Protein AF-A0A6A6LCU9-F1 (afdb_monomer)

Radius of gyration: 24.88 Å; Cα contacts (8 Å, |Δi|>4): 520; chains: 1; bounding box: 58×63×70 Å

Secondary structure (DSSP, 8-state):
-HHHHHHHHHHHHHHHHGGGGGG--SSHHHHHHHHHHHHHHHHHHHHHHHHH--GGGTTTT-GGGHHHHHHHHHHHHHHHHHHHHHH----HHHHHHHHTT--HIIIIIIHHHHHHHHHHHHHHHHHHHT-SS-HHHHHHHHHHHHHHT-GGG-SHHHHHHHHTTTTT--HHHHHHHHHHHHHHHHHHHHHHHHHHHT----HHHHHHHHHHHHHHTT-TTTTSPPPBTHHHHT-TT-EEEEE-SSSSSEEEEEETTEEEEEEEEE--HHHHHHHHHHHHH---TTB--EEEEEEETTTTEEEEEEEPPSEEHHHHHHHH-BTTB--SS-HHHHHHHHHHHHHHHHHHHHTT---S---TTSEEEEE-TTSTT-EEEEE---S-HHHHT-GGGTTTS--TT--GGGGS-HHHHHHHHHH-

Structure (mmCIF, N/CA/C/O backbone):
data_AF-A0A6A6LCU9-F1
#
_entry.id   AF-A0A6A6LCU9-F1
#
loop_
_atom_site.group_PDB
_atom_site.id
_atom_site.type_symbol
_atom_site.label_atom_id
_atom_site.label_alt_id
_atom_site.label_comp_id
_atom_site.label_asym_id
_atom_site.label_entity_id
_atom_site.label_seq_id
_atom_site.pdbx_PDB_ins_code
_atom_site.Cartn_x
_atom_site.Cartn_y
_atom_site.Cartn_z
_atom_site.occupancy
_atom_site.B_iso_or_equiv
_atom_site.auth_seq_id
_atom_site.auth_comp_id
_atom_site.auth_asym_id
_atom_site.auth_atom_id
_atom_site.pdbx_PDB_model_num
ATOM 1 N N . MET A 1 1 ? -7.013 8.728 25.516 1.00 85.94 1 MET A N 1
ATOM 2 C CA . MET A 1 1 ? -6.980 10.165 25.148 1.00 85.94 1 MET A CA 1
ATOM 3 C C . MET A 1 1 ? -5.697 10.581 24.448 1.00 85.94 1 MET A C 1
ATOM 5 O O . MET A 1 1 ? -5.806 11.156 23.378 1.00 85.94 1 MET A O 1
ATOM 9 N N . GLU A 1 2 ? -4.509 10.290 24.989 1.00 91.31 2 GLU A N 1
ATOM 10 C CA . GLU A 1 2 ? -3.252 10.743 24.364 1.00 91.31 2 GLU A CA 1
ATOM 11 C C . GLU A 1 2 ? -3.059 10.212 22.933 1.00 91.31 2 GLU A C 1
ATOM 13 O O . GLU A 1 2 ? -2.815 10.995 22.024 1.00 91.31 2 GLU A O 1
ATOM 18 N N . GLN A 1 3 ? -3.296 8.918 22.691 1.00 94.06 3 GLN A N 1
ATOM 19 C CA . GLN A 1 3 ? -3.228 8.353 21.332 1.00 94.06 3 GLN A CA 1
ATOM 20 C C . GLN A 1 3 ? -4.223 9.021 20.364 1.00 94.06 3 GLN A C 1
ATOM 22 O O . GLN A 1 3 ? -3.882 9.329 19.228 1.00 94.06 3 GLN A O 1
ATOM 27 N N . PHE A 1 4 ? -5.443 9.324 20.826 1.00 96.75 4 PHE A N 1
ATOM 28 C CA . PHE A 1 4 ? -6.442 10.025 20.011 1.00 96.75 4 PHE A CA 1
ATOM 29 C C . PHE A 1 4 ? -6.014 11.459 19.666 1.00 96.75 4 PHE A C 1
ATOM 31 O O . PHE A 1 4 ? -6.197 11.910 18.537 1.00 96.75 4 PHE A O 1
ATOM 38 N N . ARG A 1 5 ? -5.384 12.160 20.619 1.00 97.19 5 ARG A N 1
ATOM 39 C CA . ARG A 1 5 ? -4.792 13.487 20.404 1.00 97.19 5 ARG A CA 1
ATOM 40 C C . ARG A 1 5 ? -3.714 13.433 19.319 1.00 97.19 5 ARG A C 1
ATOM 42 O O . ARG A 1 5 ? -3.757 14.247 18.404 1.00 97.19 5 ARG A O 1
ATOM 49 N N . GLN A 1 6 ? -2.820 12.444 19.377 1.00 97.44 6 GLN A N 1
ATOM 50 C CA . GLN A 1 6 ? -1.757 12.245 18.385 1.00 97.44 6 GLN A CA 1
ATOM 51 C C . GLN A 1 6 ? -2.305 11.949 16.980 1.00 97.44 6 GLN A C 1
ATOM 53 O O . GLN A 1 6 ? -1.813 12.510 16.004 1.00 97.44 6 GLN A O 1
ATOM 58 N N . ILE A 1 7 ? -3.374 11.149 16.858 1.00 98.25 7 ILE A N 1
ATOM 59 C CA . ILE A 1 7 ? -4.080 10.968 15.574 1.00 98.25 7 ILE A CA 1
ATOM 60 C C . ILE A 1 7 ? -4.569 12.322 15.036 1.00 98.25 7 ILE A C 1
ATOM 62 O O . ILE A 1 7 ? -4.397 12.620 13.854 1.00 98.25 7 ILE A O 1
ATOM 66 N N . GLY A 1 8 ? -5.144 13.159 15.906 1.00 98.44 8 GLY A N 1
ATOM 67 C CA . GLY A 1 8 ? -5.588 14.509 15.555 1.00 98.44 8 GLY A CA 1
ATOM 68 C C . GLY A 1 8 ? -4.450 15.426 15.092 1.00 98.44 8 GLY A C 1
ATOM 69 O O . GLY A 1 8 ? -4.625 16.157 14.119 1.00 98.44 8 GLY A O 1
ATOM 70 N N . GLU A 1 9 ? -3.278 15.360 15.730 1.00 98.44 9 GLU A N 1
ATOM 71 C CA . GLU A 1 9 ? -2.081 16.108 15.311 1.00 98.44 9 GLU A CA 1
ATOM 72 C C . GLU A 1 9 ? -1.618 15.700 13.912 1.00 98.44 9 GLU A C 1
ATOM 74 O O . GLU A 1 9 ? -1.380 16.559 13.062 1.00 98.44 9 GLU A O 1
ATOM 79 N N . VAL A 1 10 ? -1.552 14.393 13.644 1.00 98.19 10 VAL A N 1
ATOM 80 C CA . VAL A 1 10 ? -1.166 13.866 12.328 1.00 98.19 10 VAL A CA 1
ATOM 81 C C . VAL A 1 10 ? -2.187 14.255 11.261 1.00 98.19 10 VAL A C 1
ATOM 83 O O . VAL A 1 10 ? -1.803 14.695 10.180 1.00 98.19 10 VAL A O 1
ATOM 86 N N . LEU A 1 11 ? -3.488 14.176 11.561 1.00 98.62 11 LEU A N 1
ATOM 87 C CA . LEU A 1 11 ? -4.532 14.641 10.645 1.00 98.62 11 LEU A CA 1
ATOM 88 C C . LEU A 1 11 ? -4.438 16.155 10.390 1.00 98.62 11 LEU A C 1
ATOM 90 O O . LEU A 1 11 ? -4.653 16.603 9.265 1.00 98.62 11 LEU A O 1
ATOM 94 N N . GLY A 1 12 ? -4.112 16.947 11.413 1.00 98.50 12 GLY A N 1
ATOM 95 C CA . GLY A 1 12 ? -3.858 18.381 11.279 1.00 98.50 12 GLY A CA 1
ATOM 96 C C . GLY A 1 12 ? -2.667 18.674 10.366 1.00 98.50 12 GLY A C 1
ATOM 97 O O . GLY A 1 12 ? -2.781 19.494 9.456 1.00 98.50 12 GLY A O 1
ATOM 98 N N . SER A 1 13 ? -1.561 17.951 10.547 1.00 97.94 13 SER A N 1
ATOM 99 C CA . SER A 1 13 ? -0.384 18.031 9.674 1.00 97.94 13 SER A CA 1
ATOM 100 C C . SER A 1 13 ? -0.715 17.633 8.231 1.00 97.94 13 SER A C 1
ATOM 102 O O . SER A 1 13 ? -0.377 18.351 7.292 1.00 97.94 13 SER A O 1
ATOM 104 N N . LEU A 1 14 ? -1.472 16.547 8.041 1.00 97.56 14 LEU A N 1
ATOM 105 C CA . LEU A 1 14 ? -1.950 16.118 6.727 1.00 97.56 14 LEU A CA 1
ATOM 106 C C . LEU A 1 14 ? -2.814 17.194 6.052 1.00 97.56 14 LEU A C 1
ATOM 108 O O . LEU A 1 14 ? -2.621 17.482 4.874 1.00 97.56 14 LEU A O 1
ATOM 112 N N . LYS A 1 15 ? -3.734 17.829 6.789 1.00 98.19 15 LYS A N 1
ATOM 113 C CA . LYS A 1 15 ? -4.529 18.957 6.276 1.00 98.19 15 LYS A CA 1
ATOM 114 C C . LYS A 1 15 ? -3.648 20.132 5.866 1.0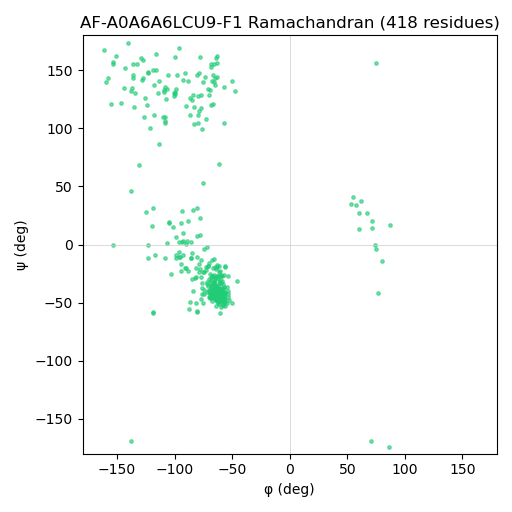0 98.19 15 LYS A C 1
ATOM 116 O O . LYS A 1 15 ? -3.900 20.712 4.818 1.00 98.19 15 LYS A O 1
ATOM 121 N N . ALA A 1 16 ? -2.622 20.456 6.653 1.00 97.88 16 ALA A N 1
ATOM 122 C CA . ALA A 1 16 ? -1.681 21.526 6.334 1.00 97.88 16 ALA A CA 1
ATOM 123 C C . ALA A 1 16 ? -0.892 21.236 5.046 1.00 97.88 16 ALA A C 1
ATOM 125 O O . ALA A 1 16 ? -0.757 22.121 4.208 1.00 97.88 16 ALA A O 1
ATOM 126 N N . LEU A 1 17 ? -0.438 19.994 4.846 1.00 96.25 17 LEU A N 1
ATOM 127 C CA . LEU A 1 17 ? 0.208 19.569 3.597 1.00 96.25 17 LEU A CA 1
ATOM 128 C C . LEU A 1 17 ? -0.736 19.698 2.394 1.00 96.25 17 LEU A C 1
ATOM 130 O O . LEU A 1 17 ? -0.344 20.197 1.345 1.00 96.25 17 LEU A O 1
ATOM 134 N N . MET A 1 18 ? -1.993 19.292 2.565 1.00 97.44 18 MET A N 1
ATOM 135 C CA . MET A 1 18 ? -3.006 19.317 1.507 1.00 97.44 18 MET A CA 1
ATOM 136 C C . MET A 1 18 ? -3.537 20.723 1.179 1.00 97.44 18 MET A C 1
ATOM 138 O O . MET A 1 18 ? -4.296 20.864 0.225 1.00 97.44 18 MET A O 1
ATOM 142 N N . VAL A 1 19 ? -3.120 21.777 1.894 1.00 96.38 19 VAL A N 1
ATOM 143 C CA . VAL A 1 19 ? -3.343 23.167 1.443 1.00 96.38 19 VAL A CA 1
ATOM 144 C C . VAL A 1 19 ? -2.654 23.411 0.097 1.00 96.38 19 VAL A C 1
ATOM 146 O O . VAL A 1 19 ? -3.188 24.128 -0.741 1.00 96.38 19 VAL A O 1
ATOM 149 N N . LEU A 1 20 ? -1.511 22.760 -0.133 1.00 92.50 20 LEU A N 1
ATOM 150 C CA . LEU A 1 20 ? -0.741 22.812 -1.377 1.00 92.50 20 LEU A CA 1
ATOM 151 C C . LEU A 1 20 ? -1.118 21.670 -2.335 1.00 92.50 20 LEU A C 1
ATOM 153 O O . LEU A 1 20 ? -0.292 21.194 -3.107 1.00 92.50 20 LEU A O 1
ATOM 157 N N . GLN A 1 21 ? -2.358 21.173 -2.275 1.00 93.62 21 GLN A N 1
ATOM 158 C CA . GLN A 1 21 ? -2.787 20.042 -3.105 1.00 93.62 21 GLN A CA 1
ATOM 159 C C . GLN A 1 21 ? -2.621 20.287 -4.610 1.00 93.62 21 GLN A C 1
ATOM 161 O O . GLN A 1 21 ? -2.474 19.322 -5.352 1.00 93.62 21 GLN A O 1
ATOM 166 N N . ASP A 1 22 ? -2.648 21.539 -5.070 1.00 92.06 22 ASP A N 1
ATOM 167 C CA . ASP A 1 22 ? -2.489 21.888 -6.488 1.00 92.06 22 ASP A CA 1
ATOM 168 C C . ASP A 1 22 ? -1.052 21.672 -6.994 1.00 92.06 22 ASP A C 1
ATOM 170 O O . ASP A 1 22 ? -0.843 21.481 -8.190 1.00 92.06 22 ASP A O 1
ATOM 174 N N . ASP A 1 23 ? -0.076 21.590 -6.083 1.00 92.56 23 ASP A N 1
ATOM 175 C CA . ASP A 1 23 ? 1.313 21.243 -6.402 1.00 92.56 23 ASP A CA 1
ATOM 176 C C . ASP A 1 23 ? 1.510 19.720 -6.561 1.00 92.56 23 ASP A C 1
ATOM 178 O O . ASP A 1 23 ? 2.550 19.253 -7.041 1.00 92.56 23 ASP A O 1
ATOM 182 N N . ILE A 1 24 ? 0.509 18.906 -6.192 1.00 93.38 24 ILE A N 1
ATOM 183 C CA . ILE A 1 24 ? 0.545 17.450 -6.371 1.00 93.38 24 ILE A CA 1
ATOM 184 C C . ILE A 1 24 ? 0.281 17.114 -7.838 1.00 93.38 24 ILE A C 1
ATOM 186 O O . ILE A 1 24 ? -0.852 17.031 -8.300 1.00 93.38 24 ILE A O 1
ATOM 190 N N . GLN A 1 25 ? 1.356 16.845 -8.570 1.00 91.06 25 GLN A N 1
ATOM 191 C CA . GLN A 1 25 ? 1.290 16.552 -10.006 1.00 91.06 25 GLN A CA 1
ATOM 192 C C . GLN A 1 25 ? 0.832 15.123 -10.338 1.00 91.06 25 GLN A C 1
ATOM 194 O O . GLN A 1 25 ? 0.417 14.861 -11.464 1.00 91.06 25 GLN A O 1
ATOM 199 N N . ILE A 1 26 ? 0.954 14.183 -9.395 1.00 91.88 26 ILE A N 1
ATOM 200 C CA . ILE A 1 26 ? 0.566 12.776 -9.567 1.00 91.88 26 ILE A CA 1
ATOM 201 C C . ILE A 1 26 ? -0.154 12.317 -8.306 1.00 91.88 26 ILE A C 1
ATOM 203 O O . ILE A 1 26 ? 0.335 12.555 -7.203 1.00 91.88 26 ILE A O 1
ATOM 207 N N . ASN A 1 27 ? -1.272 11.613 -8.482 1.00 93.94 27 ASN A N 1
ATOM 208 C CA . ASN A 1 27 ? -2.106 11.069 -7.409 1.00 93.94 27 ASN A CA 1
ATOM 209 C C . ASN A 1 27 ? -2.827 12.125 -6.551 1.00 93.94 27 ASN A C 1
ATOM 211 O O . ASN A 1 27 ? -3.140 11.865 -5.388 1.00 93.94 27 ASN A O 1
ATOM 215 N N . GLN A 1 28 ? -3.110 13.308 -7.108 1.00 95.31 28 GLN A N 1
ATOM 216 C CA . GLN A 1 28 ? -3.809 14.383 -6.399 1.00 95.31 28 GLN A CA 1
ATOM 217 C C . GLN A 1 28 ? -5.164 13.906 -5.862 1.00 95.31 28 GLN A C 1
ATOM 219 O O . GLN A 1 28 ? -5.445 14.064 -4.673 1.00 95.31 28 GLN A O 1
ATOM 224 N N . ARG A 1 29 ? -5.993 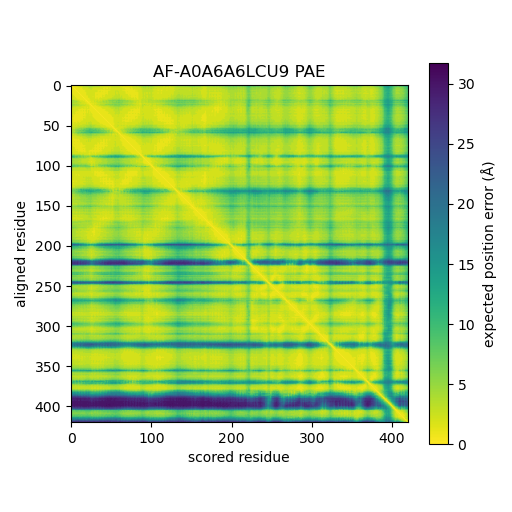13.267 -6.701 1.00 96.19 29 ARG A N 1
ATOM 225 C CA . ARG A 1 29 ? -7.323 12.781 -6.299 1.00 96.19 29 ARG A CA 1
ATOM 226 C C . ARG A 1 29 ? -7.227 11.677 -5.261 1.00 96.19 29 ARG A C 1
ATOM 228 O O . ARG A 1 29 ? -7.992 11.685 -4.299 1.00 96.19 29 ARG A O 1
ATOM 235 N N . GLN A 1 30 ? -6.261 10.774 -5.398 1.00 95.62 30 GLN A N 1
ATOM 236 C CA . GLN A 1 30 ? -5.959 9.755 -4.398 1.00 95.62 30 GLN A CA 1
ATOM 237 C C . GLN A 1 30 ? -5.514 10.353 -3.052 1.00 95.62 30 GLN A C 1
ATOM 239 O O . GLN A 1 30 ? -5.898 9.819 -2.011 1.00 95.62 30 GLN A O 1
ATOM 244 N N . CYS A 1 31 ? -4.742 11.444 -3.038 1.00 97.06 31 CYS A N 1
ATOM 245 C CA . CYS A 1 31 ? -4.374 12.165 -1.813 1.00 97.06 31 CYS A CA 1
ATOM 246 C C . CYS A 1 31 ? -5.579 12.884 -1.183 1.00 97.06 31 CYS A C 1
ATOM 248 O O . CYS A 1 31 ? -5.771 12.804 0.032 1.00 97.06 31 CYS A O 1
ATOM 250 N N . CYS A 1 32 ? -6.431 13.529 -1.990 1.00 97.00 32 CYS A N 1
ATOM 251 C CA . CYS A 1 32 ? -7.677 14.140 -1.515 1.00 97.00 32 CYS A CA 1
ATOM 252 C C . CYS A 1 32 ? -8.623 13.092 -0.906 1.00 97.00 32 CYS A C 1
ATOM 254 O O . CYS A 1 32 ? -9.184 13.316 0.167 1.00 97.00 32 CYS A O 1
ATOM 256 N N . LEU A 1 33 ? -8.766 11.934 -1.559 1.00 96.88 33 LEU A N 1
ATOM 257 C CA . LEU A 1 33 ? -9.554 10.807 -1.064 1.00 96.88 33 LEU A CA 1
ATOM 258 C C . LEU A 1 33 ? -9.032 10.316 0.290 1.00 96.88 33 LEU A C 1
ATOM 260 O O . LEU A 1 33 ? -9.813 10.145 1.226 1.00 96.88 33 LEU A O 1
ATOM 264 N N . LEU A 1 34 ? -7.714 10.137 0.410 1.00 97.69 34 LEU A N 1
ATOM 265 C CA . LEU A 1 34 ? -7.079 9.704 1.652 1.00 97.69 34 LEU A CA 1
ATOM 266 C C . LEU A 1 34 ? -7.362 10.684 2.799 1.00 97.69 34 LEU A C 1
ATOM 268 O O . LEU A 1 34 ? -7.802 10.265 3.869 1.00 97.69 34 LEU A O 1
ATOM 272 N N . LEU A 1 35 ? -7.186 11.991 2.561 1.00 98.06 35 LEU A N 1
ATOM 273 C CA . LEU A 1 35 ? -7.509 13.030 3.542 1.00 98.06 35 LEU A CA 1
ATOM 274 C C . LEU A 1 35 ? -8.993 13.004 3.936 1.00 98.06 35 LEU A C 1
ATOM 276 O O . LEU A 1 35 ? -9.317 13.140 5.122 1.00 98.06 35 LEU A O 1
ATOM 280 N N . ASN A 1 36 ? -9.892 12.850 2.961 1.00 97.38 36 ASN A N 1
ATOM 281 C CA . ASN A 1 36 ? -11.328 12.796 3.213 1.00 97.38 36 ASN A CA 1
ATOM 282 C C . ASN A 1 36 ? -11.667 11.623 4.141 1.00 97.38 36 ASN A C 1
ATOM 284 O O . ASN A 1 36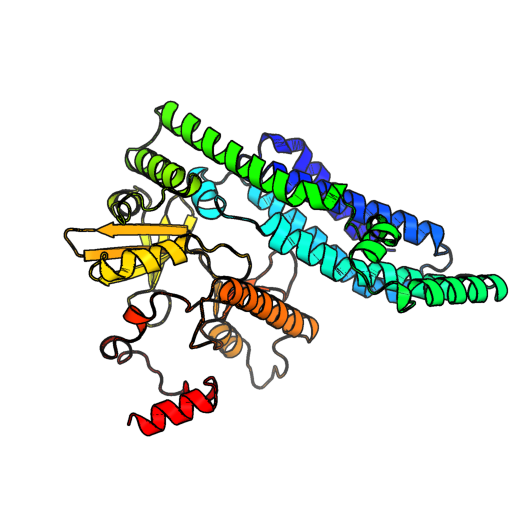 ? -12.232 11.823 5.214 1.00 97.38 36 ASN A O 1
ATOM 288 N N . ILE A 1 37 ? -11.237 10.409 3.791 1.00 97.88 37 ILE A N 1
ATOM 289 C CA . ILE A 1 37 ? -11.531 9.209 4.582 1.00 97.88 37 ILE A CA 1
ATOM 290 C C . ILE A 1 37 ? -10.892 9.299 5.969 1.00 97.88 37 ILE A C 1
ATOM 292 O O . ILE A 1 37 ? -11.552 8.974 6.951 1.00 97.88 37 ILE A O 1
ATOM 296 N N . PHE A 1 38 ? -9.657 9.795 6.091 1.00 98.56 38 PHE A N 1
ATOM 297 C CA . PHE A 1 38 ? -9.016 10.000 7.397 1.00 98.56 38 PHE A CA 1
ATOM 298 C C . PHE A 1 38 ? -9.777 11.020 8.253 1.00 98.56 38 PHE A C 1
ATOM 300 O O . PHE A 1 38 ? -9.902 10.850 9.466 1.00 98.56 38 PHE A O 1
ATOM 307 N N . THR A 1 39 ? -10.346 12.053 7.629 1.00 98.50 39 THR A N 1
ATOM 308 C CA . THR A 1 39 ? -11.200 13.026 8.317 1.00 98.50 39 THR A CA 1
ATOM 309 C C . THR A 1 39 ? -12.507 12.387 8.787 1.00 98.50 39 THR A C 1
ATOM 311 O O . THR A 1 39 ? -12.894 12.580 9.939 1.00 98.50 39 THR A O 1
ATOM 314 N N . VAL A 1 40 ? -13.172 11.595 7.940 1.00 98.00 40 VAL A N 1
ATOM 315 C CA . VAL A 1 40 ? -14.402 10.875 8.316 1.00 98.00 40 VAL A CA 1
ATOM 316 C C . VAL A 1 40 ? -14.119 9.855 9.422 1.00 98.00 40 VAL A C 1
ATOM 318 O O . VAL A 1 40 ? -14.872 9.795 10.391 1.00 98.00 40 VAL A O 1
ATOM 321 N N . ALA A 1 41 ? -13.011 9.118 9.333 1.00 98.56 41 ALA A N 1
ATOM 322 C CA . ALA A 1 41 ? -12.540 8.179 10.348 1.00 98.56 41 ALA A CA 1
ATOM 323 C C . ALA A 1 41 ? -12.365 8.862 11.710 1.00 98.56 41 ALA A C 1
ATOM 325 O O . ALA A 1 41 ? -12.947 8.431 12.704 1.00 98.56 41 ALA A O 1
ATOM 326 N N . PHE A 1 42 ? -11.617 9.969 11.745 1.00 98.69 42 PHE A N 1
ATOM 327 C CA . PHE A 1 42 ? -11.379 10.731 12.968 1.00 98.69 42 PHE A CA 1
ATOM 328 C C . PHE A 1 42 ? -12.677 11.279 13.571 1.00 98.69 42 PHE A C 1
ATOM 330 O O . PHE A 1 42 ? -12.902 11.142 14.772 1.00 98.69 42 PHE A O 1
ATOM 337 N N . ASN A 1 43 ? -13.552 11.859 12.743 1.00 98.50 43 ASN A N 1
ATOM 338 C CA . ASN A 1 43 ? -14.832 12.401 13.199 1.00 98.50 43 ASN A CA 1
ATOM 339 C C . ASN A 1 43 ? -15.766 11.306 13.729 1.00 98.50 43 ASN A C 1
ATOM 341 O O . ASN A 1 43 ? -16.427 11.515 14.742 1.00 98.50 43 ASN A O 1
ATOM 345 N N . THR A 1 44 ? -15.790 10.139 13.082 1.00 98.38 44 THR A N 1
ATOM 346 C CA . THR A 1 44 ? -16.587 8.984 13.521 1.00 98.38 44 THR A CA 1
ATOM 347 C C . THR A 1 44 ? -16.108 8.496 14.883 1.00 98.38 44 THR A C 1
ATOM 349 O O . THR A 1 44 ? -16.911 8.351 15.793 1.00 98.38 44 THR A O 1
ATOM 352 N N . ILE A 1 45 ? -14.793 8.348 15.075 1.00 98.25 45 ILE A N 1
ATOM 353 C CA . ILE A 1 45 ? -14.220 7.981 16.379 1.00 98.25 45 ILE A CA 1
ATOM 354 C C . ILE A 1 45 ? -14.536 9.039 17.437 1.00 98.25 45 ILE A C 1
ATOM 356 O O . ILE A 1 45 ? -14.895 8.692 18.558 1.00 98.25 45 ILE A O 1
ATOM 360 N N . ALA A 1 46 ? -14.410 10.326 17.101 1.00 98.06 46 ALA A N 1
ATOM 361 C CA . ALA A 1 46 ? -14.726 11.410 18.026 1.00 98.06 46 ALA A CA 1
ATOM 362 C C . ALA A 1 46 ? -16.183 11.332 18.500 1.00 98.06 46 ALA A C 1
ATOM 364 O O . ALA A 1 46 ? -16.454 11.546 19.680 1.00 98.06 46 ALA A O 1
ATOM 365 N N . GLU A 1 47 ? -17.103 11.037 17.584 1.00 97.69 47 GLU A N 1
ATOM 366 C CA . GLU A 1 47 ? -18.523 10.903 17.888 1.00 97.69 47 GLU A CA 1
ATOM 367 C C . GLU A 1 47 ? -18.804 9.662 18.739 1.00 97.69 47 GLU A C 1
ATOM 369 O O . GLU A 1 47 ? -19.456 9.770 19.773 1.00 97.69 47 GLU A O 1
ATOM 374 N N . GLU A 1 48 ? -18.225 8.513 18.393 1.00 96.62 48 GLU A N 1
ATOM 375 C CA . GLU A 1 48 ? -18.361 7.277 19.171 1.00 96.62 48 GLU A CA 1
ATOM 376 C C . GLU A 1 48 ? -17.794 7.424 20.590 1.00 96.62 48 GLU A C 1
ATOM 378 O O . GLU A 1 48 ? -18.410 6.976 21.556 1.00 96.62 48 GLU A O 1
ATOM 383 N N . ILE A 1 49 ? -16.658 8.111 20.752 1.00 95.75 49 ILE A N 1
ATOM 384 C CA . ILE A 1 49 ? -16.100 8.428 22.073 1.00 95.75 49 ILE A CA 1
ATOM 385 C C . ILE A 1 49 ? -17.073 9.305 22.869 1.00 95.75 49 ILE A C 1
ATOM 387 O O . ILE A 1 49 ? -17.319 9.019 24.038 1.00 95.75 49 ILE A O 1
ATOM 391 N N . LYS A 1 50 ? -17.636 10.358 22.260 1.00 94.81 50 LYS A N 1
ATOM 392 C CA . LYS A 1 50 ? -18.578 11.267 22.939 1.00 94.81 50 LYS A CA 1
ATOM 393 C C . LYS A 1 50 ? -19.875 10.573 23.342 1.00 94.81 50 LYS A C 1
ATOM 395 O O . LYS A 1 50 ? -20.417 10.885 24.397 1.00 94.81 50 LYS A O 1
ATOM 400 N N . GLN A 1 51 ? -20.382 9.678 22.498 1.00 92.94 51 GLN A N 1
ATOM 401 C CA . GLN A 1 51 ? -21.645 8.985 22.736 1.00 92.94 51 GLN A CA 1
ATOM 402 C C . GLN A 1 51 ? -21.509 7.876 23.783 1.00 92.94 51 GLN A C 1
ATOM 404 O O . GLN A 1 51 ? -22.421 7.679 24.584 1.00 92.94 51 GLN A O 1
ATOM 409 N N . ASN A 1 52 ? -20.383 7.154 23.793 1.00 92.88 52 ASN A N 1
ATOM 410 C CA . ASN A 1 52 ? -20.253 5.935 24.591 1.00 92.88 52 ASN A CA 1
ATOM 411 C C . ASN A 1 52 ? -19.440 6.105 25.883 1.00 92.88 52 ASN A C 1
ATOM 413 O O . ASN A 1 52 ? -19.667 5.339 26.826 1.00 92.88 52 ASN A O 1
ATOM 417 N N . LEU A 1 53 ? -18.519 7.077 25.953 1.00 93.25 53 LEU A N 1
ATOM 418 C CA . LEU A 1 53 ? -17.542 7.204 27.042 1.00 93.25 53 LEU A CA 1
ATOM 419 C C . LEU A 1 53 ? -17.711 8.486 27.864 1.00 93.25 53 LEU A C 1
ATOM 421 O O . LEU A 1 53 ? -18.075 9.543 27.355 1.00 93.25 53 LEU A O 1
ATOM 425 N N . LYS A 1 54 ? -17.346 8.403 29.149 1.00 91.00 54 LYS A N 1
ATOM 426 C CA . LYS A 1 54 ? -17.267 9.547 30.073 1.00 91.00 54 LYS A CA 1
ATOM 427 C C . LYS A 1 54 ? -15.816 10.017 30.220 1.00 91.00 54 LYS A C 1
ATOM 429 O O . LYS A 1 54 ? -14.908 9.203 30.425 1.00 91.00 54 LYS A O 1
ATOM 434 N N . LEU A 1 55 ? -15.578 11.324 30.090 1.00 88.44 55 LEU A N 1
ATOM 435 C CA . LEU A 1 55 ? -14.229 11.915 30.063 1.00 88.44 55 LEU A CA 1
ATOM 436 C C . LEU A 1 55 ? -13.523 11.818 31.424 1.00 88.44 55 LEU A C 1
ATOM 438 O O . LEU A 1 55 ? -12.296 11.714 31.492 1.00 88.44 55 LEU A O 1
ATOM 442 N N . GLU A 1 56 ? -14.294 11.815 32.506 1.00 89.25 56 GLU A N 1
ATOM 443 C CA . GLU A 1 56 ? -13.831 11.689 33.887 1.00 89.25 56 GLU A CA 1
ATOM 444 C C . GLU A 1 56 ? -13.129 10.341 34.123 1.00 89.25 56 GLU A C 1
ATOM 446 O O . GLU A 1 56 ? -12.222 10.233 34.947 1.00 89.25 56 GLU A O 1
ATOM 451 N N . GLU A 1 57 ? -13.488 9.317 33.343 1.00 89.38 57 GLU A N 1
ATOM 452 C CA . GLU A 1 57 ? -12.995 7.941 33.468 1.00 89.38 57 GLU A CA 1
ATOM 453 C C . GLU A 1 57 ? -11.762 7.660 32.585 1.00 89.38 57 GLU A C 1
ATOM 455 O O . GLU A 1 57 ? -11.324 6.512 32.449 1.00 89.38 57 GLU A O 1
ATOM 460 N N . LYS A 1 58 ? -11.165 8.704 31.988 1.00 86.00 58 LYS A N 1
ATOM 461 C CA . LYS A 1 58 ? -10.081 8.584 30.994 1.00 86.00 58 LYS A CA 1
ATOM 462 C C . LYS A 1 58 ? -8.830 7.848 31.481 1.00 86.00 58 LYS A C 1
ATOM 464 O O . LYS A 1 58 ? -8.105 7.290 30.665 1.00 86.00 58 LYS A O 1
ATOM 469 N N . ASN A 1 59 ? -8.557 7.871 32.785 1.00 86.56 59 ASN A N 1
ATOM 470 C CA . ASN A 1 59 ? -7.362 7.258 33.376 1.00 86.56 59 ASN A CA 1
ATOM 471 C C . ASN A 1 59 ? -7.625 5.847 33.926 1.00 86.56 59 ASN A C 1
ATOM 473 O O . ASN A 1 59 ? -6.690 5.185 34.364 1.00 86.56 59 ASN A O 1
ATOM 477 N N . THR A 1 60 ? -8.881 5.392 33.935 1.00 85.81 60 THR A N 1
ATOM 478 C CA . THR A 1 60 ? -9.276 4.120 34.554 1.00 85.81 60 THR A CA 1
ATOM 479 C C . THR A 1 60 ? -9.863 3.161 33.527 1.00 85.81 60 THR A C 1
ATOM 481 O O . THR A 1 60 ? -9.326 2.074 33.329 1.00 85.81 60 THR A O 1
ATOM 484 N N . LYS A 1 61 ? -10.930 3.564 32.828 1.00 88.12 61 LYS A N 1
ATOM 485 C CA . LYS A 1 61 ? -11.715 2.667 31.962 1.00 88.12 61 LYS A CA 1
ATOM 486 C C . LYS A 1 61 ? -11.321 2.704 30.488 1.00 88.12 61 LYS A C 1
ATOM 488 O O . LYS A 1 61 ? -11.723 1.836 29.728 1.00 88.12 61 LYS A O 1
ATOM 493 N N . TRP A 1 62 ? -10.497 3.668 30.076 1.00 92.44 62 TRP A N 1
ATOM 494 C CA . TRP A 1 62 ? -10.106 3.842 28.670 1.00 92.44 62 TRP A CA 1
ATOM 495 C C . TRP A 1 62 ? -8.860 3.042 28.267 1.00 92.44 62 TRP A C 1
ATOM 497 O O . TRP A 1 62 ? -8.402 3.156 27.132 1.00 92.44 62 TRP A O 1
ATOM 507 N N . LYS A 1 63 ? -8.297 2.233 29.173 1.00 91.50 63 LYS A N 1
ATOM 508 C CA . LYS A 1 63 ? -7.113 1.406 28.899 1.00 91.50 63 LYS A CA 1
ATOM 509 C C . LYS A 1 63 ? -7.262 0.504 27.654 1.00 91.50 63 LYS A C 1
ATOM 511 O O . LYS A 1 63 ? -6.305 0.445 26.887 1.00 91.50 63 LYS A O 1
ATOM 516 N N . PRO A 1 64 ? -8.423 -0.132 27.380 1.00 92.88 64 PRO A N 1
ATOM 517 C CA . PRO A 1 64 ? -8.597 -0.960 26.180 1.00 92.88 64 PRO A CA 1
ATOM 518 C C . PRO A 1 64 ? -8.430 -0.210 24.849 1.00 92.88 64 PRO A C 1
ATOM 520 O O . PRO A 1 64 ? -8.085 -0.824 23.847 1.00 92.88 64 PRO A O 1
ATOM 523 N N . LEU A 1 65 ? -8.625 1.115 24.826 1.00 95.38 65 LEU A N 1
ATOM 524 C CA . LEU A 1 65 ? -8.496 1.920 23.606 1.00 95.38 65 LEU A CA 1
ATOM 525 C C . LEU A 1 65 ? -7.036 2.183 23.215 1.00 95.38 65 LEU A C 1
ATOM 527 O O . LEU A 1 65 ? -6.783 2.676 22.117 1.00 95.38 65 LEU A O 1
ATOM 531 N N . GLU A 1 66 ? -6.074 1.930 24.103 1.00 94.44 66 GLU A N 1
ATOM 532 C CA . GLU A 1 66 ? -4.695 2.368 23.900 1.00 94.44 66 GLU A CA 1
ATOM 533 C C . GLU A 1 66 ? -4.035 1.711 22.682 1.00 94.44 66 GLU A C 1
ATOM 535 O O . GLU A 1 66 ? -3.534 2.427 21.816 1.00 94.44 66 GLU A O 1
ATOM 540 N N . GLU A 1 67 ? -4.060 0.379 22.591 1.00 94.94 67 GLU A N 1
ATOM 541 C CA . GLU A 1 67 ? -3.435 -0.350 21.479 1.00 94.94 67 GLU A CA 1
ATOM 542 C C . GLU A 1 67 ? -4.148 -0.101 20.137 1.00 94.94 67 GLU A C 1
ATOM 544 O O . GLU A 1 67 ? -3.462 0.282 19.186 1.00 94.94 67 GLU A O 1
ATOM 549 N N . PRO A 1 68 ? -5.494 -0.194 20.024 1.00 97.25 68 PRO A N 1
ATOM 550 C CA . PRO A 1 68 ? -6.182 0.090 18.762 1.00 97.25 68 PRO A CA 1
ATOM 551 C C . PRO A 1 68 ? -5.941 1.515 18.251 1.00 97.25 68 PRO A C 1
ATOM 553 O O . PRO A 1 68 ? -5.718 1.723 17.059 1.00 97.25 68 PRO A O 1
ATOM 556 N N . LEU A 1 69 ? -5.933 2.517 19.141 1.00 97.75 69 LEU A N 1
ATOM 557 C CA . LEU A 1 69 ? -5.642 3.896 18.742 1.00 97.75 69 LEU A CA 1
ATOM 558 C C . LEU A 1 69 ? -4.166 4.104 18.389 1.00 97.75 69 LEU A C 1
ATOM 560 O O . LEU A 1 69 ? -3.872 4.912 17.512 1.00 97.75 69 LEU A O 1
ATOM 564 N N . ARG A 1 70 ? -3.235 3.393 19.034 1.00 95.94 70 ARG A N 1
ATOM 565 C CA . ARG A 1 70 ? -1.810 3.443 18.676 1.00 95.94 70 ARG A CA 1
ATOM 566 C C . ARG A 1 70 ? -1.575 2.874 17.277 1.00 95.94 70 ARG A C 1
ATOM 568 O O . ARG A 1 70 ? -0.840 3.460 16.482 1.00 95.94 70 ARG A O 1
ATOM 575 N N . GLU A 1 71 ? -2.246 1.775 16.959 1.00 95.12 71 GLU A N 1
ATOM 576 C CA . GLU A 1 71 ? -2.206 1.159 15.636 1.00 95.12 71 GLU A CA 1
ATOM 577 C C . GLU A 1 71 ? -2.813 2.079 14.570 1.00 95.12 71 GLU A C 1
ATOM 579 O O . GLU A 1 71 ? -2.232 2.300 13.507 1.00 95.12 71 GLU A O 1
ATOM 584 N N . LEU A 1 72 ? -3.940 2.715 14.886 1.00 97.38 72 LEU A N 1
ATOM 585 C CA . LEU A 1 72 ? -4.567 3.682 13.997 1.00 97.38 72 LEU A CA 1
ATOM 586 C C . LEU A 1 72 ? -3.705 4.936 13.790 1.00 97.38 72 LEU A C 1
ATOM 588 O O . LEU A 1 72 ? -3.586 5.429 12.670 1.00 97.38 72 LEU A O 1
ATOM 592 N N . HIS A 1 73 ? -3.051 5.429 14.841 1.00 97.06 73 HIS A N 1
ATOM 593 C CA . HIS A 1 73 ? -2.079 6.518 14.748 1.00 97.06 73 HIS A CA 1
ATOM 594 C C . HIS A 1 73 ? -0.950 6.178 13.770 1.00 97.06 73 HIS A C 1
ATOM 596 O O . HIS A 1 73 ? -0.583 7.016 12.941 1.00 97.06 73 HIS A O 1
ATOM 602 N N . ARG A 1 74 ? -0.451 4.936 13.796 1.00 95.38 74 ARG A N 1
ATOM 603 C CA . ARG A 1 74 ? 0.527 4.450 12.818 1.00 95.38 74 ARG A CA 1
ATOM 604 C C . ARG A 1 74 ? -0.006 4.535 11.389 1.00 95.38 74 ARG A C 1
ATOM 606 O O . ARG A 1 74 ? 0.678 5.062 10.517 1.00 95.38 74 ARG A O 1
ATOM 613 N N . VAL A 1 75 ? -1.230 4.064 11.151 1.00 96.69 75 VAL A N 1
ATOM 614 C CA . VAL A 1 75 ? -1.867 4.128 9.824 1.00 96.69 75 VAL A CA 1
ATOM 615 C C . VAL A 1 75 ? -1.985 5.573 9.328 1.00 96.69 75 VAL A C 1
ATOM 617 O O . VAL A 1 75 ? -1.688 5.853 8.165 1.00 96.69 75 VAL A O 1
ATOM 620 N N . PHE A 1 76 ? -2.357 6.507 10.208 1.00 97.81 76 PHE A N 1
ATOM 621 C CA . PHE A 1 76 ? -2.435 7.928 9.863 1.00 97.81 76 PHE A CA 1
ATOM 622 C C . PHE A 1 76 ? -1.061 8.498 9.486 1.00 97.81 76 PHE A C 1
ATOM 624 O O . PHE A 1 76 ? -0.953 9.205 8.484 1.00 97.81 76 PHE A O 1
ATOM 631 N N . LYS A 1 77 ? -0.002 8.144 10.228 1.00 96.88 77 LYS A N 1
ATOM 632 C CA . LYS A 1 77 ? 1.379 8.536 9.896 1.00 96.88 77 LYS A CA 1
ATOM 633 C C . LYS A 1 77 ? 1.851 7.960 8.564 1.00 96.88 77 LYS A C 1
ATOM 635 O O . LYS A 1 77 ? 2.505 8.665 7.798 1.00 96.88 77 LYS A O 1
ATOM 640 N N . ASP A 1 78 ? 1.516 6.704 8.269 1.00 95.38 78 ASP A N 1
ATOM 641 C CA . ASP A 1 78 ? 1.822 6.080 6.976 1.00 95.38 78 ASP A CA 1
ATOM 642 C C . ASP A 1 78 ? 1.167 6.861 5.827 1.00 95.38 78 ASP A C 1
ATOM 644 O O . ASP A 1 78 ? 1.821 7.146 4.822 1.00 95.38 78 ASP A O 1
ATOM 648 N N . GLY A 1 79 ? -0.104 7.245 5.985 1.00 96.62 79 GLY A N 1
ATOM 649 C CA . GLY A 1 79 ? -0.823 8.041 4.987 1.00 96.62 79 GLY A CA 1
ATOM 650 C C . GLY A 1 79 ? -0.279 9.466 4.832 1.00 96.62 79 GLY A C 1
ATOM 651 O O . GLY A 1 79 ? -0.126 9.949 3.712 1.00 96.62 79 GLY A O 1
ATOM 652 N N . GLU A 1 80 ? 0.094 10.126 5.929 1.00 96.75 80 GLU A N 1
ATOM 653 C CA . GLU A 1 80 ? 0.763 11.433 5.887 1.00 96.75 80 GLU A CA 1
ATOM 654 C C . GLU A 1 80 ? 2.099 11.361 5.130 1.00 96.75 80 GLU A C 1
ATOM 656 O O . GLU A 1 80 ? 2.395 12.210 4.284 1.00 96.75 80 GLU A O 1
ATOM 661 N N . PHE A 1 81 ? 2.898 10.322 5.388 1.00 95.19 81 PHE A N 1
ATOM 662 C CA . PHE A 1 81 ? 4.160 10.107 4.687 1.00 95.19 81 PHE A CA 1
ATOM 663 C C . PHE A 1 81 ? 3.955 9.863 3.184 1.00 95.19 81 PHE A C 1
ATOM 665 O O . PHE A 1 81 ? 4.731 10.361 2.365 1.00 95.19 81 PHE A O 1
ATOM 672 N N . TYR A 1 82 ? 2.897 9.144 2.806 1.00 95.31 82 TYR A N 1
ATOM 673 C CA . TYR A 1 82 ? 2.516 8.966 1.406 1.00 95.31 82 TYR A CA 1
ATOM 674 C C . TYR A 1 82 ? 2.176 10.292 0.718 1.00 95.31 82 TYR A C 1
ATOM 676 O O . TYR A 1 82 ? 2.690 10.559 -0.370 1.00 95.31 82 TYR A O 1
ATOM 684 N N . VAL A 1 83 ? 1.394 11.163 1.362 1.00 95.88 83 VAL A N 1
ATOM 685 C CA . VAL A 1 83 ? 1.087 12.493 0.810 1.00 95.88 83 VAL A CA 1
ATOM 686 C C . VAL A 1 83 ? 2.348 13.344 0.673 1.00 95.88 83 VAL A C 1
ATOM 688 O O . VAL A 1 83 ? 2.563 13.938 -0.383 1.00 95.88 83 VAL A O 1
ATOM 691 N N . ARG A 1 84 ? 3.247 13.330 1.669 1.00 94.56 84 ARG A N 1
ATOM 692 C CA . ARG A 1 84 ? 4.559 13.993 1.552 1.00 94.56 84 ARG A CA 1
ATOM 693 C C . ARG A 1 84 ? 5.361 13.497 0.352 1.00 94.56 84 ARG A C 1
ATOM 695 O O . ARG A 1 84 ? 5.965 14.303 -0.345 1.00 94.56 84 ARG A O 1
ATOM 702 N N . ARG A 1 85 ? 5.363 12.186 0.092 1.00 92.00 85 ARG A N 1
ATOM 703 C CA . ARG A 1 85 ? 6.044 11.602 -1.075 1.00 92.00 85 ARG A CA 1
ATOM 704 C C . ARG A 1 85 ? 5.430 12.075 -2.398 1.00 92.00 85 ARG A C 1
ATOM 706 O O . ARG A 1 85 ? 6.171 12.253 -3.358 1.00 92.00 85 ARG A O 1
ATOM 713 N N . CYS A 1 86 ? 4.114 12.266 -2.462 1.00 92.75 86 CYS A N 1
ATOM 714 C CA . CYS A 1 86 ? 3.451 12.779 -3.667 1.00 92.75 86 CYS A CA 1
ATOM 715 C C . CYS A 1 86 ? 3.770 14.272 -3.902 1.00 92.75 86 CYS A C 1
ATOM 717 O O . CYS A 1 86 ? 3.976 14.684 -5.047 1.00 92.75 86 CYS A O 1
ATOM 719 N N . LEU A 1 87 ? 3.894 15.045 -2.816 1.00 92.62 87 LEU A N 1
ATOM 720 C CA . LEU A 1 87 ? 4.277 16.465 -2.816 1.00 92.62 87 LEU A CA 1
ATOM 721 C C . LEU A 1 87 ? 5.770 16.733 -3.077 1.00 92.62 87 LEU A C 1
ATOM 723 O O . LEU A 1 87 ? 6.107 17.830 -3.496 1.00 92.62 87 LEU A O 1
ATOM 727 N N . ASP A 1 88 ? 6.665 15.776 -2.822 1.00 88.19 88 ASP A N 1
ATOM 728 C CA . ASP A 1 88 ? 8.129 15.955 -2.899 1.00 88.19 88 ASP A CA 1
ATOM 729 C C . ASP A 1 88 ? 8.590 16.589 -4.226 1.00 88.19 88 ASP A C 1
ATOM 731 O O . ASP A 1 88 ? 8.102 16.203 -5.271 1.00 88.19 88 ASP A O 1
ATOM 735 N N . ASN A 1 89 ? 9.568 17.491 -4.263 1.00 80.94 89 ASN A N 1
ATOM 736 C CA . ASN A 1 89 ? 9.969 18.210 -5.488 1.00 80.94 89 ASN A CA 1
ATOM 737 C C . ASN A 1 89 ? 10.953 17.432 -6.386 1.00 80.94 89 ASN A C 1
ATOM 739 O O . ASN A 1 89 ? 11.780 18.021 -7.081 1.00 80.94 89 ASN A O 1
ATOM 743 N N . LYS A 1 90 ? 10.884 16.099 -6.361 1.00 84.12 90 LYS A N 1
ATOM 744 C CA . LYS A 1 90 ? 11.699 15.214 -7.207 1.00 84.12 90 LYS A CA 1
ATOM 745 C C . LYS A 1 90 ? 11.405 15.394 -8.693 1.00 84.12 90 LYS A C 1
ATOM 747 O O . LYS A 1 90 ? 10.338 15.888 -9.063 1.00 84.12 90 LYS A O 1
ATOM 752 N N . ASP A 1 91 ? 12.340 14.921 -9.521 1.00 89.00 91 ASP A N 1
ATOM 753 C CA . ASP A 1 91 ? 12.194 14.909 -10.974 1.00 89.00 91 ASP A CA 1
ATOM 754 C C . ASP A 1 91 ? 10.830 14.345 -11.393 1.00 89.00 91 ASP A C 1
ATOM 756 O O . ASP A 1 91 ? 10.364 13.307 -10.906 1.00 89.00 91 ASP A O 1
ATOM 760 N N . TRP A 1 92 ? 10.168 15.067 -12.295 1.00 90.88 92 TRP A N 1
ATOM 761 C CA . TRP A 1 92 ? 8.803 14.748 -12.679 1.00 90.88 92 TRP A CA 1
ATOM 762 C C . TRP A 1 92 ? 8.717 13.406 -13.406 1.00 90.88 92 TRP A C 1
ATOM 764 O O . TRP A 1 92 ? 7.817 12.620 -13.115 1.00 90.88 92 TRP A O 1
ATOM 774 N N . TRP A 1 93 ? 9.661 13.092 -14.298 1.00 92.06 93 TRP A N 1
ATOM 775 C CA . TRP A 1 93 ? 9.668 11.810 -15.001 1.00 92.06 93 TRP A CA 1
ATOM 776 C C . TRP A 1 93 ? 9.957 10.653 -14.054 1.00 92.06 93 TRP A C 1
ATOM 778 O O . TRP A 1 93 ? 9.300 9.616 -14.159 1.00 92.06 93 TRP A O 1
ATOM 788 N N . ALA A 1 94 ? 10.851 10.834 -13.081 1.00 92.25 94 ALA A N 1
ATOM 789 C CA . ALA A 1 94 ? 11.084 9.840 -12.036 1.00 92.25 94 ALA A CA 1
ATOM 790 C C . ALA A 1 94 ? 9.822 9.558 -11.219 1.00 92.25 94 ALA A C 1
ATOM 792 O O . ALA A 1 94 ? 9.500 8.396 -10.935 1.00 92.25 94 ALA A O 1
ATOM 793 N N . LYS A 1 95 ? 9.062 10.607 -10.871 1.00 92.56 95 LYS A N 1
ATOM 794 C CA . LYS A 1 95 ? 7.755 10.444 -10.228 1.00 92.56 95 LYS A CA 1
ATOM 795 C C . LYS A 1 95 ? 6.797 9.670 -11.119 1.00 92.56 95 LYS A C 1
ATOM 797 O O . LYS A 1 95 ? 6.192 8.723 -10.628 1.00 92.56 95 LYS A O 1
ATOM 802 N N . VAL A 1 96 ? 6.678 10.025 -12.402 1.00 93.38 96 VAL A N 1
ATOM 803 C CA . VAL A 1 96 ? 5.797 9.316 -13.342 1.00 93.38 96 VAL A CA 1
ATOM 804 C C . VAL A 1 96 ? 6.178 7.842 -13.412 1.00 93.38 96 VAL A C 1
ATOM 806 O O . VAL A 1 96 ? 5.324 7.002 -13.166 1.00 93.38 96 VAL A O 1
ATOM 809 N N . VAL A 1 97 ? 7.449 7.512 -13.645 1.00 92.81 97 VAL A N 1
ATOM 810 C CA . VAL A 1 97 ? 7.933 6.121 -13.711 1.00 92.81 97 VAL A CA 1
ATOM 811 C C . VAL A 1 97 ? 7.642 5.347 -12.423 1.00 92.81 97 VAL A C 1
ATOM 813 O O . VAL A 1 97 ? 7.371 4.151 -12.479 1.00 92.81 97 VAL A O 1
ATOM 816 N N . SER A 1 98 ? 7.689 6.011 -11.267 1.00 91.25 98 SER A N 1
ATOM 817 C CA . SER A 1 98 ? 7.508 5.368 -9.961 1.00 91.25 98 SER A CA 1
ATOM 818 C C . SER A 1 98 ? 6.049 5.296 -9.497 1.00 91.25 98 SER A C 1
ATOM 820 O O . SER A 1 98 ? 5.741 4.491 -8.615 1.00 91.25 98 SER A O 1
ATOM 822 N N . LEU A 1 99 ? 5.171 6.165 -10.010 1.00 89.62 99 LEU A N 1
ATOM 823 C CA . LEU A 1 99 ? 3.814 6.370 -9.492 1.00 89.62 99 LEU A CA 1
ATOM 824 C C . LEU A 1 99 ? 2.695 6.150 -10.520 1.00 89.62 99 LEU A C 1
ATOM 826 O O . LEU A 1 99 ? 1.543 6.050 -10.112 1.00 89.62 99 LEU A O 1
ATOM 830 N N . HIS A 1 100 ? 2.980 6.022 -11.818 1.00 86.19 100 HIS A N 1
ATOM 831 C CA . HIS A 1 100 ? 1.958 5.921 -12.878 1.00 86.19 100 HIS A CA 1
ATOM 832 C C . HIS A 1 100 ? 0.996 4.739 -12.740 1.00 86.19 100 HIS A C 1
ATOM 834 O O . HIS A 1 100 ? -0.122 4.795 -13.243 1.00 86.19 100 HIS A O 1
ATOM 840 N N . GLN A 1 101 ? 1.427 3.659 -12.090 1.00 85.19 101 GLN A N 1
ATOM 841 C CA . GLN A 1 101 ? 0.595 2.487 -11.796 1.00 85.19 101 GLN A CA 1
ATOM 842 C C . GLN A 1 101 ? 0.211 2.393 -10.316 1.00 85.19 101 GLN A C 1
ATOM 844 O O . GLN A 1 101 ? -0.447 1.437 -9.919 1.00 85.19 101 GLN A O 1
ATOM 849 N N . ASN A 1 102 ? 0.624 3.361 -9.496 1.00 86.69 102 ASN A N 1
ATOM 850 C CA . ASN A 1 102 ? 0.517 3.278 -8.051 1.00 86.69 102 ASN A CA 1
ATOM 851 C C . ASN A 1 102 ? -0.938 3.375 -7.585 1.00 86.69 102 ASN A C 1
ATOM 853 O O . ASN A 1 102 ? -1.663 4.307 -7.932 1.00 86.69 102 ASN A O 1
ATOM 857 N N . LYS A 1 103 ? -1.327 2.402 -6.761 1.00 89.44 103 LYS A N 1
ATOM 858 C CA . LYS A 1 103 ? -2.647 2.306 -6.131 1.00 89.44 103 LYS A CA 1
ATOM 859 C C . LYS A 1 103 ? -2.542 2.318 -4.608 1.00 89.44 103 LYS A C 1
ATOM 861 O O . LYS A 1 103 ? -3.479 1.909 -3.926 1.00 89.44 103 LYS A O 1
ATOM 866 N N . ASP A 1 104 ? -1.396 2.735 -4.065 1.00 92.00 104 ASP A N 1
ATOM 867 C CA . ASP A 1 104 ? -1.060 2.533 -2.654 1.00 92.00 104 ASP A CA 1
ATOM 868 C C . ASP A 1 104 ? -2.002 3.314 -1.732 1.00 92.00 104 ASP A C 1
ATOM 870 O O . ASP A 1 104 ? -2.284 2.853 -0.627 1.00 92.00 104 ASP A O 1
ATOM 874 N N . SER A 1 105 ? -2.555 4.453 -2.175 1.00 94.50 105 SER A N 1
ATOM 875 C CA . SER A 1 105 ? -3.563 5.186 -1.393 1.00 94.50 105 SER A CA 1
ATOM 876 C C . SER A 1 105 ? -4.716 4.269 -0.971 1.00 94.50 105 SER A C 1
ATOM 878 O O . SER A 1 105 ? -5.056 4.202 0.209 1.00 94.50 105 SER A O 1
ATOM 880 N N . ILE A 1 106 ? -5.257 3.489 -1.911 1.00 93.75 106 ILE A N 1
ATOM 881 C CA . ILE A 1 106 ? -6.397 2.600 -1.663 1.00 93.75 106 ILE A CA 1
ATOM 882 C C . ILE A 1 106 ? -5.926 1.238 -1.163 1.00 93.75 106 ILE A C 1
ATOM 884 O O . ILE A 1 106 ? -6.300 0.810 -0.071 1.00 93.75 106 ILE A O 1
ATOM 888 N N . GLU A 1 107 ? -5.056 0.586 -1.930 1.00 94.62 107 GLU A N 1
ATOM 889 C CA . GLU A 1 107 ? -4.635 -0.792 -1.682 1.00 94.62 107 GLU A CA 1
ATOM 890 C C . GLU A 1 107 ? -3.736 -0.921 -0.450 1.00 94.62 107 GLU A C 1
ATOM 892 O O . GLU A 1 107 ? -3.582 -2.012 0.086 1.00 94.62 107 GLU A O 1
ATOM 897 N N . PHE A 1 108 ? -3.124 0.152 0.043 1.00 95.62 108 PHE A N 1
ATOM 898 C CA . PHE A 1 108 ? -2.269 0.084 1.225 1.00 95.62 108 PHE A CA 1
ATOM 899 C C . PHE A 1 108 ? -2.798 0.949 2.366 1.00 95.62 108 PHE A C 1
ATOM 901 O O . PHE A 1 108 ? -3.096 0.424 3.436 1.00 95.62 108 PHE A O 1
ATOM 908 N N . HIS A 1 109 ? -2.962 2.256 2.163 1.00 96.81 109 HIS A N 1
ATOM 909 C CA . HIS A 1 109 ? -3.290 3.166 3.263 1.00 96.81 109 HIS A CA 1
ATOM 910 C C . HIS A 1 109 ? -4.753 3.059 3.712 1.00 96.81 109 HIS A C 1
ATOM 912 O O . HIS A 1 109 ? -5.009 2.860 4.901 1.00 96.81 109 HIS A O 1
ATOM 918 N N . ILE A 1 110 ? -5.711 3.128 2.782 1.00 97.06 110 ILE A N 1
ATOM 919 C CA . ILE A 1 110 ? -7.139 2.952 3.090 1.00 97.06 110 ILE A CA 1
ATOM 920 C C . ILE A 1 110 ? -7.414 1.506 3.511 1.00 97.06 110 ILE A C 1
ATOM 922 O O . ILE A 1 110 ? -8.143 1.297 4.475 1.00 97.06 110 ILE A O 1
ATOM 926 N N . TYR A 1 111 ? -6.785 0.512 2.877 1.00 96.81 111 TYR A N 1
ATOM 927 C CA . TYR A 1 111 ? -6.872 -0.880 3.327 1.00 96.81 111 TYR A CA 1
ATOM 928 C C . TYR A 1 111 ? -6.457 -1.037 4.799 1.00 96.81 111 TYR A C 1
ATOM 930 O O . TYR A 1 111 ? -7.199 -1.610 5.599 1.00 96.81 111 TYR A O 1
ATOM 938 N N . ASN A 1 112 ? -5.291 -0.502 5.181 1.00 97.12 112 ASN A N 1
ATOM 939 C CA . ASN A 1 112 ? -4.805 -0.587 6.558 1.00 97.12 112 ASN A CA 1
ATOM 940 C C . ASN A 1 112 ? -5.716 0.180 7.521 1.00 97.12 112 ASN A C 1
ATOM 942 O O . ASN A 1 112 ? -5.925 -0.274 8.644 1.00 97.12 112 ASN A O 1
ATOM 946 N N . LEU A 1 113 ? -6.299 1.302 7.090 1.00 98.19 113 LEU A N 1
ATOM 947 C CA . LEU A 1 113 ? -7.310 2.004 7.871 1.00 98.19 113 LEU A CA 1
ATOM 948 C C . LEU A 1 113 ? -8.517 1.103 8.121 1.00 98.19 113 LEU A C 1
ATOM 950 O O . LEU A 1 113 ? -8.824 0.829 9.274 1.00 98.19 113 LEU A O 1
ATOM 954 N N . LEU A 1 114 ? -9.164 0.613 7.064 1.00 97.44 114 LEU A N 1
ATOM 955 C CA . LEU A 1 114 ? -10.382 -0.195 7.158 1.00 97.44 114 LEU A CA 1
ATOM 956 C C . LEU A 1 114 ? -10.161 -1.522 7.895 1.00 97.44 114 LEU A C 1
ATOM 958 O O . LEU A 1 114 ? -11.090 -2.028 8.512 1.00 97.44 114 LEU A O 1
ATOM 962 N N . SER A 1 115 ? -8.939 -2.060 7.879 1.00 96.69 115 SER A N 1
ATOM 963 C CA . SER A 1 115 ? -8.587 -3.283 8.612 1.00 96.69 115 SER A CA 1
ATOM 964 C C . SER A 1 115 ? -8.406 -3.047 10.116 1.00 96.69 115 SER A C 1
ATOM 966 O O . SER A 1 115 ? -8.728 -3.921 10.914 1.00 96.69 115 SER A O 1
ATOM 968 N N . ASN A 1 116 ? -7.914 -1.869 10.520 1.00 96.94 116 ASN A N 1
ATOM 969 C CA . ASN A 1 116 ? -7.676 -1.532 11.931 1.00 96.94 116 ASN A CA 1
ATOM 970 C C . ASN A 1 116 ? -8.851 -0.783 12.580 1.00 96.94 116 ASN A C 1
ATOM 972 O O . ASN A 1 116 ? -9.019 -0.816 13.798 1.00 96.94 116 ASN A O 1
ATOM 976 N N . PHE A 1 117 ? -9.688 -0.122 11.779 1.00 98.00 117 PHE A N 1
ATOM 977 C CA . PHE A 1 117 ? -10.820 0.671 12.253 1.00 98.00 117 PHE A CA 1
ATOM 978 C C . PHE A 1 117 ? -11.839 -0.133 13.085 1.00 98.00 117 PHE A C 1
ATOM 980 O O . PHE A 1 117 ? -12.272 0.377 14.121 1.00 98.00 117 PHE A O 1
ATOM 987 N N . PRO A 1 118 ? -12.194 -1.389 12.732 1.00 98.12 118 PRO A N 1
ATOM 988 C CA . PRO A 1 118 ? -13.136 -2.175 13.520 1.00 98.12 118 PRO A CA 1
ATOM 989 C C . PRO A 1 118 ? -12.688 -2.416 14.961 1.00 98.12 118 PRO A C 1
ATOM 991 O O . PRO A 1 118 ? -13.521 -2.351 15.860 1.00 98.12 118 PRO A O 1
ATOM 994 N N . ALA A 1 119 ? -11.387 -2.622 15.189 1.00 97.75 119 ALA A N 1
ATOM 995 C CA . ALA A 1 119 ? -10.834 -2.808 16.530 1.00 97.75 119 ALA A CA 1
ATOM 996 C C . ALA A 1 119 ? -10.965 -1.541 17.390 1.00 97.75 119 ALA A C 1
ATOM 998 O O . ALA A 1 119 ? -11.150 -1.627 18.599 1.00 97.75 119 ALA A O 1
ATOM 999 N N . VAL A 1 120 ? -10.903 -0.354 16.777 1.00 98.12 120 VAL A N 1
ATOM 1000 C CA . VAL A 1 120 ? -11.117 0.918 17.483 1.00 98.12 120 VAL A CA 1
ATOM 1001 C C . VAL A 1 120 ? -12.579 1.066 17.896 1.00 98.12 120 VAL A C 1
ATOM 1003 O O . VAL A 1 120 ? -12.849 1.422 19.041 1.00 98.12 120 VAL A O 1
ATOM 1006 N N . ILE A 1 121 ? -13.516 0.775 16.987 1.00 98.06 121 ILE A N 1
ATOM 1007 C CA . ILE A 1 121 ? -14.956 0.828 17.278 1.00 98.06 121 ILE A CA 1
ATOM 1008 C C . ILE A 1 121 ? -15.323 -0.168 18.379 1.00 98.06 121 ILE A C 1
ATOM 1010 O O . ILE A 1 121 ? -15.965 0.214 19.353 1.00 98.06 121 ILE A O 1
ATOM 1014 N N . GLU A 1 122 ? -14.863 -1.413 18.268 1.00 96.69 122 GLU A N 1
ATOM 1015 C CA . GLU A 1 122 ? -15.116 -2.444 19.276 1.00 96.69 122 GLU A CA 1
ATOM 1016 C C . GLU A 1 122 ? -14.515 -2.063 20.639 1.00 96.69 122 GLU A C 1
ATOM 1018 O O . GLU A 1 122 ? -15.206 -2.142 21.651 1.00 96.69 122 GLU A O 1
ATOM 1023 N N . ALA A 1 123 ? -13.291 -1.527 20.680 1.00 96.75 123 ALA A N 1
ATOM 1024 C CA . ALA A 1 123 ? -12.686 -1.086 21.935 1.00 96.75 123 ALA A CA 1
ATOM 1025 C C . ALA A 1 123 ? -13.453 0.072 22.600 1.00 96.75 123 ALA A C 1
ATOM 1027 O O . ALA A 1 123 ? -13.546 0.118 23.830 1.00 96.75 123 ALA A O 1
ATOM 1028 N N . ILE A 1 124 ? -14.010 1.004 21.813 1.00 96.62 124 ILE A N 1
ATOM 1029 C CA . ILE A 1 124 ? -14.877 2.078 22.328 1.00 96.62 124 ILE A CA 1
ATOM 1030 C C . ILE A 1 124 ? -16.171 1.492 22.893 1.00 96.62 124 ILE A C 1
ATOM 1032 O O . ILE A 1 124 ? -16.586 1.882 23.981 1.00 96.62 124 ILE A O 1
ATOM 1036 N N . GLU A 1 125 ? -16.785 0.546 22.187 1.00 94.62 125 GLU A N 1
ATOM 1037 C CA . GLU A 1 125 ? -18.019 -0.122 22.606 1.00 94.62 125 GLU A CA 1
ATOM 1038 C C . GLU A 1 125 ? -17.832 -0.913 23.904 1.00 94.62 125 GLU A C 1
ATOM 1040 O O . GLU A 1 125 ? -18.604 -0.745 24.849 1.00 94.62 125 GLU A O 1
ATOM 1045 N N . THR A 1 126 ? -16.756 -1.692 23.993 1.00 92.62 126 THR A N 1
ATOM 1046 C CA . THR A 1 126 ? -16.407 -2.488 25.175 1.00 92.62 126 THR A CA 1
ATOM 1047 C C . THR A 1 126 ? -16.062 -1.606 26.377 1.00 92.62 126 THR A C 1
ATOM 1049 O O . THR A 1 126 ? -16.498 -1.876 27.498 1.00 92.62 126 THR A O 1
ATOM 1052 N N . ALA A 1 127 ? -15.345 -0.495 26.176 1.00 93.56 127 ALA A N 1
ATOM 1053 C CA . ALA A 1 127 ? -15.129 0.486 27.242 1.00 93.56 127 ALA A CA 1
ATOM 1054 C C . ALA A 1 127 ? -16.423 1.232 27.624 1.00 93.56 127 ALA A C 1
ATOM 1056 O O . ALA A 1 127 ? -16.618 1.577 28.792 1.00 93.56 127 ALA A O 1
ATOM 1057 N N . GLY A 1 128 ? -17.315 1.460 26.657 1.00 91.81 128 GLY A N 1
ATOM 1058 C CA . GLY A 1 128 ? -18.615 2.095 26.846 1.00 91.81 128 GLY A CA 1
ATOM 1059 C C . GLY A 1 128 ? -19.588 1.246 27.657 1.00 91.81 128 GLY A C 1
ATOM 1060 O O . GLY A 1 128 ? -20.320 1.800 28.480 1.00 91.81 128 GLY A O 1
ATOM 1061 N N . GLU A 1 129 ? -19.554 -0.082 27.492 1.00 90.19 129 GLU A N 1
ATOM 1062 C CA . GLU A 1 129 ? -20.363 -1.037 28.263 1.00 90.19 129 GLU A CA 1
ATOM 1063 C C . GLU A 1 129 ? -20.134 -0.888 29.771 1.00 90.19 129 GLU A C 1
ATOM 1065 O O . GLU A 1 129 ? -21.086 -0.923 30.547 1.00 90.19 129 GLU A O 1
ATOM 1070 N N . ILE A 1 130 ? -18.882 -0.675 30.183 1.00 87.56 130 ILE A N 1
ATOM 1071 C CA . ILE A 1 130 ? -18.492 -0.534 31.592 1.00 87.56 130 ILE A CA 1
ATOM 1072 C C . ILE A 1 130 ? -18.400 0.929 32.057 1.00 87.56 130 ILE A C 1
ATOM 1074 O O . ILE A 1 130 ? -18.019 1.188 33.203 1.00 87.56 130 ILE A O 1
ATOM 1078 N N . SER A 1 131 ? -18.704 1.904 31.194 1.00 87.56 131 SER A N 1
ATOM 1079 C CA . SER A 1 131 ? -18.613 3.333 31.518 1.00 87.56 131 SER A CA 1
ATOM 1080 C C . SER A 1 131 ? -19.774 3.788 32.410 1.00 87.56 131 SER A C 1
ATOM 1082 O O . SER A 1 131 ? -20.920 3.390 32.219 1.00 87.56 131 SER A O 1
ATOM 1084 N N . GLY A 1 132 ? -19.489 4.648 33.392 1.00 86.31 132 GLY A N 1
ATOM 1085 C CA . GLY A 1 132 ? -20.450 5.090 34.407 1.00 86.31 132 GLY A CA 1
ATOM 1086 C C . GLY A 1 132 ? -20.557 4.180 35.637 1.00 86.31 132 GLY A C 1
ATOM 1087 O O . GLY A 1 132 ? -19.779 3.246 35.817 1.00 86.31 132 GLY A O 1
ATOM 1088 N N . LEU A 1 133 ? -21.508 4.495 36.521 1.00 82.88 133 LEU A N 1
ATOM 1089 C CA . LEU A 1 133 ? -21.811 3.724 37.739 1.00 82.88 133 LEU A CA 1
ATOM 1090 C C . LEU A 1 133 ? -23.236 3.141 37.733 1.00 82.88 133 LEU A C 1
ATOM 1092 O O . LEU A 1 133 ? -23.569 2.345 38.605 1.00 82.88 133 LEU A O 1
ATOM 1096 N N . ASP A 1 134 ? -24.068 3.532 36.765 1.00 90.44 134 ASP A N 1
ATOM 1097 C CA . ASP A 1 134 ? -25.456 3.088 36.652 1.00 90.44 134 ASP A CA 1
ATOM 1098 C C . ASP A 1 134 ? -25.526 1.691 36.019 1.00 90.44 134 ASP A C 1
ATOM 1100 O O . ASP A 1 134 ? -25.240 1.509 34.833 1.00 90.44 134 ASP A O 1
ATOM 1104 N N . GLN A 1 135 ? -25.921 0.700 36.819 1.00 90.12 135 GLN A N 1
ATOM 1105 C CA . GLN A 1 135 ? -26.042 -0.687 36.372 1.00 90.12 135 GLN A CA 1
ATOM 1106 C C . GLN A 1 135 ? -27.134 -0.882 35.312 1.00 90.12 135 GLN A C 1
ATOM 1108 O O . GLN A 1 135 ? -27.004 -1.767 34.464 1.00 90.12 135 GLN A O 1
ATOM 1113 N N . GLU A 1 136 ? -28.194 -0.070 35.319 1.00 92.56 136 GLU A N 1
ATOM 1114 C CA . GLU A 1 136 ? -29.257 -0.161 34.319 1.00 92.56 136 GLU A CA 1
ATOM 1115 C C . GLU A 1 136 ? -28.762 0.345 32.955 1.00 92.56 136 GLU A C 1
ATOM 1117 O O . GLU A 1 136 ? -29.023 -0.284 31.925 1.00 92.56 136 GLU A O 1
ATOM 1122 N N . GLU A 1 137 ? -27.989 1.439 32.943 1.00 89.56 137 GLU A N 1
ATOM 1123 C CA . GLU A 1 137 ? -27.330 1.969 31.740 1.00 89.56 137 GLU A CA 1
ATOM 1124 C C . GLU A 1 137 ? -26.371 0.926 31.138 1.00 89.56 137 GLU A C 1
ATOM 1126 O O . GLU A 1 137 ? -26.440 0.636 29.939 1.00 89.56 137 GLU A O 1
ATOM 1131 N N . MET A 1 138 ? -25.536 0.296 31.975 1.00 89.94 138 MET A N 1
ATOM 1132 C CA . MET A 1 138 ? -24.615 -0.769 31.552 1.00 89.94 138 MET A CA 1
ATOM 1133 C C . MET A 1 138 ? -25.361 -1.958 30.936 1.00 89.94 138 MET A C 1
ATOM 1135 O O . MET A 1 138 ? -25.001 -2.437 29.858 1.00 89.94 138 MET A O 1
ATOM 1139 N N . GLN A 1 139 ? -26.446 -2.413 31.572 1.00 92.38 139 GLN A N 1
ATOM 1140 C CA . GLN A 1 139 ? -27.235 -3.534 31.062 1.00 92.38 139 GLN A CA 1
ATOM 1141 C C . GLN A 1 139 ? -27.912 -3.197 29.724 1.00 92.38 139 GLN A C 1
ATOM 1143 O O . GLN A 1 139 ? -27.951 -4.038 28.822 1.00 92.38 139 GLN A O 1
ATOM 1148 N N . LYS A 1 140 ? -28.404 -1.962 29.549 1.00 93.25 140 LYS A N 1
ATOM 1149 C CA . LYS A 1 140 ? -28.962 -1.490 28.270 1.00 93.25 140 LYS A CA 1
ATOM 1150 C C . LYS A 1 140 ? -27.905 -1.470 27.162 1.00 93.25 140 LYS A C 1
ATOM 1152 O O . LYS A 1 140 ? -28.191 -1.948 26.062 1.00 93.25 140 LYS A O 1
ATOM 1157 N N . LYS A 1 141 ? -26.688 -0.985 27.446 1.00 92.06 141 LYS A N 1
ATOM 1158 C CA . LYS A 1 141 ? -25.563 -1.007 26.491 1.00 92.06 141 LYS A CA 1
ATOM 1159 C C . LYS A 1 141 ? -25.182 -2.434 26.103 1.00 92.06 141 LYS A C 1
ATOM 1161 O O . LYS A 1 141 ? -25.090 -2.731 24.916 1.00 92.06 141 LYS A O 1
ATOM 1166 N N . ARG A 1 142 ? -25.093 -3.354 27.068 1.00 93.19 142 ARG A N 1
ATOM 1167 C CA . ARG A 1 142 ? -24.842 -4.778 26.795 1.00 93.19 142 ARG A CA 1
ATOM 1168 C C . ARG A 1 142 ? -25.885 -5.381 25.851 1.00 93.19 142 ARG A C 1
ATOM 1170 O O . ARG A 1 142 ? -25.531 -6.043 24.880 1.00 93.19 142 ARG A O 1
ATOM 1177 N N . VAL A 1 143 ? -27.174 -5.128 26.090 1.00 94.81 143 VAL A N 1
ATOM 1178 C CA . VAL A 1 143 ? -28.251 -5.608 25.202 1.00 94.81 143 VAL A CA 1
ATOM 1179 C C . VAL A 1 143 ? -28.136 -5.004 23.798 1.00 94.81 143 VAL A C 1
ATOM 1181 O O . VAL A 1 143 ? -28.374 -5.708 22.814 1.00 94.81 143 VAL A O 1
ATOM 1184 N N . MET A 1 144 ? -27.766 -3.724 23.684 1.00 93.94 144 MET A N 1
ATOM 1185 C CA . MET A 1 144 ? -27.511 -3.086 22.389 1.00 93.94 144 MET A CA 1
ATOM 1186 C C . MET A 1 144 ? -26.383 -3.803 21.629 1.00 93.94 144 MET A C 1
ATOM 1188 O O . MET A 1 144 ? -26.574 -4.142 20.461 1.00 93.94 144 MET A O 1
ATOM 1192 N N . LEU A 1 145 ? -25.254 -4.084 22.288 1.00 94.12 145 LEU A N 1
ATOM 1193 C CA . LEU A 1 145 ? -24.102 -4.753 21.673 1.00 94.12 145 LEU A CA 1
ATOM 1194 C C . LEU A 1 145 ? -24.424 -6.188 21.242 1.00 94.12 145 LEU A C 1
ATOM 1196 O O . LEU A 1 145 ? -24.107 -6.574 20.120 1.00 94.12 145 LEU A O 1
ATOM 1200 N N . VAL A 1 146 ? -25.148 -6.954 22.064 1.00 95.75 146 VAL A N 1
ATOM 1201 C CA . VAL A 1 146 ? -25.597 -8.308 21.687 1.00 95.75 146 VAL A CA 1
ATOM 1202 C C . VAL A 1 146 ? -26.436 -8.276 20.405 1.00 95.75 146 VAL A C 1
ATOM 1204 O O . VAL A 1 146 ? -26.228 -9.094 19.514 1.00 95.75 146 VAL A O 1
ATOM 1207 N N . LYS A 1 147 ? -27.348 -7.304 20.267 1.00 95.69 147 LYS A N 1
ATOM 1208 C CA . LYS A 1 147 ? -28.157 -7.143 19.045 1.00 95.69 147 LYS A CA 1
ATOM 1209 C C . LYS A 1 147 ? -27.343 -6.663 17.843 1.00 95.69 147 LYS A C 1
ATOM 1211 O O . LYS A 1 147 ? -27.710 -6.970 16.709 1.00 95.69 147 LYS A O 1
ATOM 1216 N N . LYS A 1 148 ? -26.276 -5.890 18.068 1.00 95.62 148 LYS A N 1
ATOM 1217 C CA . LYS A 1 148 ? -25.365 -5.428 17.013 1.00 95.62 148 LYS A CA 1
ATOM 1218 C C . LYS A 1 148 ? -24.622 -6.601 16.368 1.00 95.62 148 LYS A C 1
ATOM 1220 O O . LYS A 1 148 ? -24.528 -6.642 15.147 1.00 95.62 148 LYS A O 1
ATOM 1225 N N . TYR A 1 149 ? -24.145 -7.548 17.173 1.00 95.38 149 TYR A N 1
ATOM 1226 C CA . TYR A 1 149 ? -23.370 -8.711 16.718 1.00 95.38 149 TYR A CA 1
ATOM 1227 C C . TYR A 1 149 ? -24.222 -9.967 16.468 1.00 95.38 149 TYR A C 1
ATOM 1229 O O . TYR A 1 149 ? -23.706 -11.084 16.419 1.00 95.38 149 TYR A O 1
ATOM 1237 N N . ASP A 1 150 ? -25.535 -9.799 16.307 1.00 96.81 150 ASP A N 1
ATOM 1238 C CA . ASP A 1 150 ? -26.428 -10.903 15.982 1.00 96.81 150 ASP A CA 1
ATOM 1239 C C . ASP A 1 150 ? -26.115 -11.495 14.595 1.00 96.81 150 ASP A C 1
ATOM 1241 O O . ASP A 1 150 ? -25.800 -10.778 13.641 1.00 96.81 150 ASP A O 1
ATOM 1245 N N . ARG A 1 151 ? -26.244 -12.821 14.462 1.00 95.75 151 ARG A N 1
ATOM 1246 C CA . ARG A 1 151 ? -25.934 -13.542 13.214 1.00 95.75 151 ARG A CA 1
ATOM 1247 C C . ARG A 1 151 ? -26.824 -13.132 12.040 1.00 95.75 151 ARG A C 1
ATOM 1249 O O . ARG A 1 151 ? -26.439 -13.367 10.897 1.00 95.75 151 ARG A O 1
ATOM 1256 N N . SER A 1 152 ? -27.983 -12.521 12.292 1.00 95.12 152 SER A N 1
ATOM 1257 C CA . SER A 1 152 ? -28.857 -11.973 11.246 1.00 95.12 152 SER A CA 1
ATOM 1258 C C . SER A 1 152 ? -28.199 -10.865 10.418 1.00 95.12 152 SER A C 1
ATOM 1260 O O . SER A 1 152 ? -28.633 -10.622 9.294 1.00 95.12 152 SER A O 1
ATOM 1262 N N . TRP A 1 153 ? -27.124 -10.241 10.914 1.00 95.06 153 TRP A N 1
ATOM 1263 C CA . TRP A 1 153 ? -26.362 -9.227 10.181 1.00 95.06 153 TRP A CA 1
ATOM 1264 C C . TRP A 1 153 ? -25.274 -9.796 9.255 1.00 95.06 153 TRP A C 1
ATOM 1266 O O . TRP A 1 153 ? -24.578 -9.011 8.611 1.00 95.06 153 TRP A O 1
ATOM 1276 N N . ASN A 1 154 ? -25.130 -11.125 9.138 1.00 95.31 154 ASN A N 1
ATOM 1277 C CA . ASN A 1 154 ? -24.138 -11.785 8.272 1.00 95.31 154 ASN A CA 1
ATOM 1278 C C . ASN A 1 154 ? -24.514 -11.740 6.774 1.00 95.31 154 ASN A C 1
ATOM 1280 O O . ASN A 1 154 ? -24.539 -12.761 6.089 1.00 95.31 154 ASN A O 1
ATOM 1284 N N . ASP A 1 155 ? -24.794 -10.545 6.260 1.00 96.94 155 ASP A N 1
ATOM 1285 C CA . ASP A 1 155 ? -24.965 -10.255 4.839 1.00 96.94 155 ASP A CA 1
ATOM 1286 C C . ASP A 1 155 ? -24.252 -8.930 4.503 1.00 96.94 155 ASP A C 1
ATOM 1288 O O . ASP A 1 155 ? -24.457 -7.931 5.204 1.00 96.94 155 ASP A O 1
ATOM 1292 N N . PRO A 1 156 ? -23.439 -8.867 3.429 1.00 96.19 156 PRO A N 1
ATOM 1293 C CA . PRO A 1 156 ? -22.688 -7.660 3.086 1.00 96.19 156 PRO A CA 1
ATOM 1294 C C . PRO A 1 156 ? -23.555 -6.411 2.874 1.00 96.19 156 PRO A C 1
ATOM 1296 O O . PRO A 1 156 ? -23.145 -5.308 3.242 1.00 96.19 156 PRO A O 1
ATOM 1299 N N . LYS A 1 157 ? -24.757 -6.549 2.293 1.00 95.44 157 LYS A N 1
ATOM 1300 C CA . LYS A 1 157 ? -25.652 -5.408 2.041 1.00 95.44 157 LYS A CA 1
ATOM 1301 C C . LYS A 1 157 ? -26.328 -4.955 3.327 1.00 95.44 157 LYS A C 1
ATOM 1303 O O . LYS A 1 157 ? -26.386 -3.751 3.566 1.00 95.44 157 LYS A O 1
ATOM 1308 N N . LEU A 1 158 ? -26.790 -5.888 4.162 1.00 95.94 158 LEU A N 1
ATOM 1309 C CA . LEU A 1 158 ? -27.357 -5.564 5.474 1.00 95.94 158 LEU A CA 1
ATOM 1310 C C . LEU A 1 158 ? -26.330 -4.852 6.359 1.00 95.94 158 LEU A C 1
ATOM 1312 O O . LEU A 1 158 ? -26.644 -3.803 6.928 1.00 95.94 158 LEU A O 1
ATOM 1316 N N . PHE A 1 159 ? -25.094 -5.359 6.408 1.00 96.25 159 PHE A N 1
ATOM 1317 C CA . PHE A 1 159 ? -23.999 -4.710 7.126 1.00 96.25 159 PHE A CA 1
ATOM 1318 C C . PHE A 1 159 ? -23.747 -3.295 6.594 1.00 96.25 159 PHE A C 1
ATOM 1320 O O . PHE A 1 159 ? -23.725 -2.336 7.368 1.00 96.25 159 PHE A O 1
ATOM 1327 N N . GLN A 1 160 ? -23.633 -3.133 5.271 1.00 95.56 160 GLN A N 1
ATOM 1328 C CA . GLN A 1 160 ? -23.417 -1.823 4.659 1.00 95.56 160 GLN A CA 1
ATOM 1329 C C . GLN A 1 160 ? -24.558 -0.842 4.969 1.00 95.56 160 GLN A C 1
ATOM 1331 O O . GLN A 1 160 ? -24.301 0.321 5.281 1.00 95.56 160 GLN A O 1
ATOM 1336 N N . TRP A 1 161 ? -25.816 -1.275 4.900 1.00 95.31 161 TRP A N 1
ATOM 1337 C CA . TRP A 1 161 ? -26.961 -0.409 5.187 1.00 95.31 161 TRP A CA 1
ATOM 1338 C C . TRP A 1 161 ? -27.019 0.015 6.650 1.00 95.31 161 TRP A C 1
ATOM 1340 O O . TRP A 1 161 ? -27.301 1.178 6.938 1.00 95.31 161 TRP A O 1
ATOM 1350 N N . ARG A 1 162 ? -26.748 -0.910 7.575 1.00 96.25 162 ARG A N 1
ATOM 1351 C CA . ARG A 1 162 ? -26.897 -0.657 9.009 1.00 96.25 162 ARG A CA 1
ATOM 1352 C C . ARG A 1 162 ? -25.688 0.031 9.634 1.00 96.25 162 ARG A C 1
ATOM 1354 O O . ARG A 1 162 ? -25.872 0.896 10.495 1.00 96.25 162 ARG A O 1
ATOM 1361 N N . PHE A 1 163 ? -24.486 -0.366 9.228 1.00 96.62 163 PHE A N 1
ATOM 1362 C CA . PHE A 1 163 ? -23.221 0.006 9.861 1.00 96.62 163 PHE A CA 1
ATOM 1363 C C . PHE A 1 163 ? -22.242 0.693 8.902 1.00 96.62 163 PHE A C 1
ATOM 1365 O O . PHE A 1 163 ? -21.172 1.120 9.325 1.00 96.62 163 PHE A O 1
ATOM 1372 N N . GLY A 1 164 ? -22.592 0.878 7.624 1.00 96.38 164 GLY A N 1
ATOM 1373 C CA . GLY A 1 164 ? -21.651 1.389 6.625 1.00 96.38 164 GLY A CA 1
ATOM 1374 C C . GLY A 1 164 ? -21.073 2.769 6.937 1.00 96.38 164 GLY A C 1
ATOM 1375 O O . GLY A 1 164 ? -19.907 3.009 6.648 1.00 96.38 164 GLY A O 1
ATOM 1376 N N . LYS A 1 165 ? -21.835 3.659 7.586 1.00 95.81 165 LYS A N 1
ATOM 1377 C CA . LYS A 1 165 ? -21.299 4.946 8.068 1.00 95.81 165 LYS A CA 1
ATOM 1378 C C . LYS A 1 165 ? -20.311 4.763 9.223 1.00 95.81 165 LYS A C 1
ATOM 1380 O O . LYS A 1 165 ? -19.262 5.393 9.207 1.00 95.81 165 LYS A O 1
ATOM 1385 N N . GLN A 1 166 ? -20.634 3.882 10.174 1.00 96.69 166 GLN A N 1
ATOM 1386 C CA . GLN A 1 166 ? -19.790 3.597 11.336 1.00 96.69 166 GLN A CA 1
ATOM 1387 C C . GLN A 1 166 ? -18.452 2.987 10.910 1.00 96.69 166 GLN A C 1
ATOM 1389 O O . GLN A 1 166 ? -17.435 3.349 11.470 1.00 96.69 166 GLN A O 1
ATOM 1394 N N . TYR A 1 167 ? -18.427 2.123 9.891 1.00 97.19 167 TYR A N 1
ATOM 1395 C CA . TYR A 1 167 ? -17.208 1.435 9.436 1.00 97.19 167 TYR A CA 1
ATOM 1396 C C . TYR A 1 167 ? -16.620 1.989 8.133 1.00 97.19 167 TYR A C 1
ATOM 1398 O O . TYR A 1 167 ? -15.828 1.311 7.487 1.00 97.19 167 TYR A O 1
ATOM 1406 N N . LEU A 1 168 ? -16.984 3.214 7.738 1.00 96.69 168 LEU A N 1
ATOM 1407 C CA . LEU A 1 168 ? -16.403 3.905 6.575 1.00 96.69 168 LEU A CA 1
ATOM 1408 C C . LEU A 1 168 ? -16.584 3.167 5.231 1.00 96.69 168 LEU A C 1
ATOM 1410 O O . LEU A 1 168 ? -15.799 3.345 4.304 1.00 96.69 168 LEU A O 1
ATOM 1414 N N . VAL A 1 169 ? -17.638 2.362 5.103 1.00 95.75 169 VAL A N 1
ATOM 1415 C CA . VAL A 1 169 ? -17.981 1.583 3.897 1.00 95.75 169 VAL A CA 1
ATOM 1416 C C . VAL A 1 169 ? -19.341 1.990 3.324 1.00 95.75 169 VAL A C 1
ATOM 1418 O O . VAL A 1 169 ? -20.079 1.175 2.763 1.00 95.75 169 VAL A O 1
ATOM 1421 N N . SER A 1 170 ? -19.710 3.265 3.483 1.00 93.19 170 SER A N 1
ATOM 1422 C CA . SER A 1 170 ? -20.913 3.815 2.856 1.00 93.19 170 SER A CA 1
ATOM 1423 C C . SER A 1 170 ? -20.794 3.771 1.328 1.00 93.19 170 SER A C 1
ATOM 1425 O O . SER A 1 170 ? -19.693 3.764 0.774 1.00 93.19 170 SER A O 1
ATOM 1427 N N . ARG A 1 171 ? -21.934 3.761 0.626 1.00 91.06 171 ARG A N 1
ATOM 1428 C CA . ARG A 1 171 ? -21.948 3.718 -0.847 1.00 91.06 171 ARG A CA 1
ATOM 1429 C C . ARG A 1 171 ? -21.179 4.885 -1.461 1.00 91.06 171 ARG A C 1
ATOM 1431 O O . ARG A 1 171 ? -20.486 4.702 -2.456 1.00 91.06 171 ARG A O 1
ATOM 1438 N N . GLU A 1 172 ? -21.276 6.057 -0.842 1.00 89.88 172 GLU A N 1
ATOM 1439 C CA . GLU A 1 172 ? -20.574 7.265 -1.260 1.00 89.88 172 GLU A CA 1
ATOM 1440 C C . GLU A 1 172 ? -19.057 7.068 -1.176 1.00 89.88 172 GLU A C 1
ATOM 1442 O O . GLU A 1 172 ? -18.366 7.329 -2.157 1.00 89.88 172 GLU A O 1
ATOM 1447 N N . ILE A 1 173 ? -18.541 6.545 -0.056 1.00 90.12 173 ILE A N 1
ATOM 1448 C CA . ILE A 1 173 ? -17.102 6.294 0.123 1.00 90.12 173 ILE A CA 1
ATOM 1449 C C . ILE A 1 173 ? -16.612 5.240 -0.874 1.00 90.12 173 ILE A C 1
ATOM 1451 O O . ILE A 1 173 ? -15.633 5.477 -1.578 1.00 90.12 173 ILE A O 1
ATOM 1455 N N . CYS A 1 174 ? -17.323 4.116 -1.005 1.00 90.56 174 CYS A N 1
ATOM 1456 C CA . CYS A 1 174 ? -16.937 3.053 -1.936 1.00 90.56 174 CYS A CA 1
ATOM 1457 C C . CYS A 1 174 ? -16.883 3.544 -3.393 1.00 90.56 174 CYS A C 1
ATOM 1459 O O . CYS A 1 174 ? -15.973 3.173 -4.131 1.00 90.56 174 CYS A O 1
ATOM 1461 N N . SER A 1 175 ? -17.818 4.409 -3.807 1.00 90.25 175 SER A N 1
ATOM 1462 C CA . SER A 1 175 ? -17.836 4.960 -5.170 1.00 90.25 175 SER A CA 1
ATOM 1463 C C . SER A 1 175 ? -16.641 5.870 -5.484 1.00 90.25 175 SER A C 1
ATOM 1465 O O . SER A 1 175 ? -16.229 5.963 -6.641 1.00 90.25 175 SER A O 1
ATOM 1467 N N . GLN A 1 176 ? -16.048 6.499 -4.461 1.00 93.38 176 GLN A N 1
ATOM 1468 C CA . GLN A 1 176 ? -14.909 7.404 -4.625 1.00 93.38 176 GLN A CA 1
ATOM 1469 C C . GLN A 1 176 ? -13.593 6.670 -4.906 1.00 93.38 176 GLN A C 1
ATOM 1471 O O . GLN A 1 176 ? -12.682 7.261 -5.483 1.00 93.38 176 GLN A O 1
ATOM 1476 N N . PHE A 1 177 ? -13.474 5.392 -4.522 1.00 90.00 177 PHE A N 1
ATOM 1477 C CA . PHE A 1 177 ? -12.236 4.626 -4.709 1.00 90.00 177 PHE A CA 1
ATOM 1478 C C . PHE A 1 177 ? -11.902 4.489 -6.196 1.00 90.00 177 PHE A C 1
ATOM 1480 O O . PHE A 1 177 ? -10.807 4.836 -6.636 1.00 90.00 177 PHE A O 1
ATOM 1487 N N . GLU A 1 178 ? -12.876 4.051 -6.994 1.00 86.12 178 GLU A N 1
ATOM 1488 C CA . GLU A 1 178 ? -12.681 3.914 -8.435 1.00 86.12 178 GLU A CA 1
ATOM 1489 C C . GLU A 1 178 ? -12.568 5.266 -9.143 1.00 86.12 178 GLU A C 1
ATOM 1491 O O . GLU A 1 178 ? -11.780 5.398 -10.081 1.00 86.12 178 GLU A O 1
ATOM 1496 N N . SER A 1 179 ? -13.356 6.268 -8.733 1.00 91.94 179 SER A N 1
ATOM 1497 C CA . SER A 1 179 ? -13.344 7.572 -9.403 1.00 91.94 179 SER A CA 1
ATOM 1498 C C . SER A 1 179 ? -12.002 8.276 -9.225 1.00 91.94 179 SER A C 1
ATOM 1500 O O . SER A 1 179 ? -11.437 8.719 -10.221 1.00 91.94 179 SER A O 1
ATOM 1502 N N . ALA A 1 180 ? -11.439 8.283 -8.011 1.00 93.94 180 ALA A N 1
ATOM 1503 C CA . ALA A 1 180 ? -10.154 8.922 -7.732 1.00 93.94 180 ALA A CA 1
ATOM 1504 C C . ALA A 1 180 ? -9.024 8.337 -8.591 1.00 93.94 180 ALA A C 1
ATOM 1506 O O . ALA A 1 180 ? -8.259 9.081 -9.202 1.00 93.94 180 ALA A O 1
ATOM 1507 N N . MET A 1 181 ? -8.958 7.007 -8.706 1.00 89.75 181 MET A N 1
ATOM 1508 C CA . MET A 1 181 ? -7.953 6.343 -9.539 1.00 89.75 181 MET A CA 1
ATOM 1509 C C . MET A 1 181 ? -8.127 6.643 -11.030 1.00 89.75 181 MET A C 1
ATOM 1511 O O . MET A 1 181 ? -7.141 6.857 -11.736 1.00 89.75 181 MET A O 1
ATOM 1515 N N . ARG A 1 182 ? -9.371 6.635 -11.529 1.00 90.25 182 ARG A N 1
ATOM 1516 C CA . ARG A 1 182 ? -9.657 6.938 -12.940 1.00 90.25 182 ARG A CA 1
ATOM 1517 C C . ARG A 1 182 ? -9.310 8.383 -13.283 1.00 90.25 182 ARG A C 1
ATOM 1519 O O . ARG A 1 182 ? -8.715 8.626 -14.331 1.00 90.25 182 ARG A O 1
ATOM 1526 N N . GLU A 1 183 ? -9.668 9.321 -12.412 1.00 93.69 183 GLU A N 1
ATOM 1527 C CA . GLU A 1 183 ? -9.377 10.743 -12.594 1.00 93.69 183 GLU A CA 1
ATOM 1528 C C . GLU A 1 183 ? -7.872 11.019 -12.592 1.00 93.69 183 GLU A C 1
ATOM 1530 O O . GLU A 1 183 ? -7.385 11.664 -13.518 1.00 93.69 183 GLU A O 1
ATOM 1535 N N . ASP A 1 184 ? -7.119 10.479 -11.627 1.00 93.81 184 ASP A N 1
ATOM 1536 C CA . ASP A 1 184 ? -5.658 10.632 -11.598 1.00 93.81 184 ASP A CA 1
ATOM 1537 C C . ASP A 1 184 ? -4.992 10.009 -12.833 1.00 93.81 184 ASP A C 1
ATOM 1539 O O . ASP A 1 184 ? -4.068 10.593 -13.398 1.00 93.81 184 ASP A O 1
ATOM 1543 N N . GLY A 1 185 ? -5.488 8.859 -13.304 1.00 91.62 185 GLY A N 1
ATOM 1544 C CA . GLY A 1 185 ? -5.012 8.247 -14.545 1.00 91.62 185 GLY A CA 1
ATOM 1545 C C . GLY A 1 185 ? -5.218 9.152 -15.764 1.00 91.62 185 GLY A C 1
ATOM 1546 O O . GLY A 1 185 ? -4.317 9.289 -16.594 1.00 91.62 185 GLY A O 1
ATOM 1547 N N . TRP A 1 186 ? -6.375 9.813 -15.861 1.00 92.56 186 TRP A N 1
ATOM 1548 C CA . TRP A 1 186 ? -6.659 10.766 -16.936 1.00 92.56 186 TRP A CA 1
ATOM 1549 C C . TRP A 1 186 ? -5.794 12.032 -16.838 1.00 92.56 186 TRP A C 1
ATOM 1551 O O . TRP A 1 186 ? -5.195 12.438 -17.836 1.00 92.56 186 TRP A O 1
ATOM 1561 N N . LEU A 1 187 ? -5.670 12.611 -15.638 1.00 93.69 187 LEU A N 1
ATOM 1562 C CA . LEU A 1 187 ? -4.827 13.783 -15.377 1.00 93.69 187 LEU A CA 1
ATOM 1563 C C . LEU A 1 187 ? -3.361 13.508 -15.717 1.00 93.69 187 LEU A C 1
ATOM 1565 O O . LEU A 1 187 ? -2.709 14.338 -16.347 1.00 93.69 187 LEU A O 1
ATOM 1569 N N . LEU A 1 188 ? -2.857 12.322 -15.370 1.00 93.94 188 LEU A N 1
ATOM 1570 C CA . LEU A 1 188 ? -1.494 11.913 -15.690 1.00 93.94 188 LEU A CA 1
ATOM 1571 C C . LEU A 1 188 ? -1.262 11.830 -17.204 1.00 93.94 188 LEU A C 1
ATOM 1573 O O . LEU A 1 188 ? -0.261 12.343 -17.706 1.00 93.94 188 LEU A O 1
ATOM 1577 N N . VAL A 1 189 ? -2.188 11.213 -17.944 1.00 93.69 189 VAL A N 1
ATOM 1578 C CA . VAL A 1 189 ? -2.114 11.132 -19.412 1.00 93.69 189 VAL A CA 1
ATOM 1579 C C . VAL A 1 189 ? -2.088 12.528 -20.033 1.00 93.69 189 VAL A C 1
ATOM 1581 O O . VAL A 1 189 ? -1.296 12.779 -20.944 1.00 93.69 189 VAL A O 1
ATOM 1584 N N . GLU A 1 190 ? -2.926 13.445 -19.551 1.00 93.69 190 GLU A N 1
ATOM 1585 C CA . GLU A 1 190 ? -2.952 14.816 -20.058 1.00 93.69 190 GLU A CA 1
ATOM 1586 C C . GLU A 1 190 ? -1.676 15.589 -19.693 1.00 93.69 190 GLU A C 1
ATOM 1588 O O . GLU A 1 190 ? -1.086 16.236 -20.559 1.00 93.69 190 GLU A O 1
ATOM 1593 N N . GLY A 1 191 ? -1.173 15.433 -18.466 1.00 93.38 191 GLY A N 1
ATOM 1594 C CA . GLY A 1 191 ? 0.092 16.023 -18.025 1.00 93.38 191 GLY A CA 1
ATOM 1595 C C . GLY A 1 191 ? 1.281 15.586 -18.886 1.00 93.38 191 GLY A C 1
ATOM 1596 O O . GLY A 1 191 ? 2.079 16.423 -19.309 1.00 93.38 191 GLY A O 1
ATOM 1597 N N . ILE A 1 192 ? 1.360 14.297 -19.245 1.00 93.56 192 ILE A N 1
ATOM 1598 C CA . ILE A 1 192 ? 2.388 13.782 -20.166 1.00 93.56 192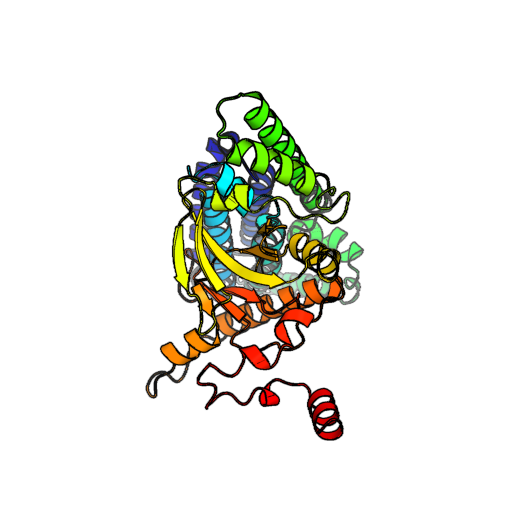 ILE A CA 1
ATOM 1599 C C . ILE A 1 192 ? 2.259 14.416 -21.553 1.00 93.56 192 ILE A C 1
ATOM 1601 O O . ILE A 1 192 ? 3.259 14.880 -22.104 1.00 93.56 192 ILE A O 1
ATOM 1605 N N . LYS A 1 193 ? 1.048 14.511 -22.115 1.00 93.56 193 LYS A N 1
ATOM 1606 C CA . LYS A 1 193 ? 0.840 15.163 -23.421 1.00 93.56 193 LYS A CA 1
ATOM 1607 C C . LYS A 1 193 ? 1.267 16.628 -23.407 1.00 93.56 193 LYS A C 1
ATOM 1609 O O . LYS A 1 193 ? 1.873 17.088 -24.373 1.00 93.56 193 LYS A O 1
ATOM 1614 N N . GLN A 1 194 ? 0.951 17.362 -22.343 1.00 92.19 194 GLN A N 1
ATOM 1615 C CA . GLN A 1 194 ? 1.322 18.770 -22.208 1.00 92.19 194 GLN A CA 1
ATOM 1616 C C . GLN A 1 194 ? 2.840 18.945 -22.112 1.00 92.19 194 GLN A C 1
ATOM 1618 O O . GLN A 1 194 ? 3.403 19.749 -22.854 1.00 92.19 194 GLN A O 1
ATOM 1623 N N . LYS A 1 195 ? 3.516 18.135 -21.287 1.00 91.06 195 LYS A N 1
ATOM 1624 C CA . LYS A 1 195 ? 4.986 18.112 -21.184 1.00 91.06 195 LYS A CA 1
ATOM 1625 C C . LYS A 1 195 ? 5.658 17.823 -22.527 1.00 91.06 195 LYS A C 1
ATOM 1627 O O . LYS A 1 195 ? 6.609 18.514 -22.877 1.00 91.06 195 LYS A O 1
ATOM 1632 N N . ILE A 1 196 ? 5.146 16.856 -23.294 1.00 90.75 196 ILE A N 1
ATOM 1633 C CA . ILE A 1 196 ? 5.664 16.537 -24.636 1.00 90.75 196 ILE A CA 1
ATOM 1634 C C . ILE A 1 196 ? 5.492 17.722 -25.595 1.00 90.75 196 ILE A C 1
ATOM 1636 O O . ILE A 1 196 ? 6.426 18.077 -26.311 1.00 90.75 196 ILE A O 1
ATOM 1640 N N . LYS A 1 197 ? 4.321 18.371 -25.591 1.00 90.06 197 LYS A N 1
ATOM 1641 C CA . LYS A 1 197 ? 4.034 19.528 -26.457 1.00 90.06 197 LYS A CA 1
ATOM 1642 C C . LYS A 1 197 ? 4.852 20.773 -26.110 1.00 90.06 197 LYS A C 1
ATOM 1644 O O . LYS A 1 197 ? 5.086 21.590 -26.993 1.00 90.06 197 LYS A O 1
ATOM 1649 N N . ALA A 1 198 ? 5.283 20.926 -24.857 1.00 87.38 198 ALA A N 1
ATOM 1650 C CA . ALA A 1 198 ? 6.034 22.095 -24.402 1.00 87.38 198 ALA A CA 1
ATOM 1651 C C . ALA A 1 198 ? 7.446 22.212 -25.020 1.00 87.38 198 ALA A C 1
ATOM 1653 O O . ALA A 1 198 ? 8.069 23.263 -24.908 1.00 87.38 198 ALA A O 1
ATOM 1654 N N . GLY A 1 199 ? 7.963 21.160 -25.670 1.00 75.50 199 GLY A N 1
ATOM 1655 C CA . GLY A 1 199 ? 9.164 21.220 -26.520 1.00 75.50 199 GLY A CA 1
ATOM 1656 C C . GLY A 1 199 ? 10.516 21.324 -25.799 1.00 75.50 199 GLY A C 1
ATOM 1657 O O . GLY A 1 199 ? 11.547 21.255 -26.456 1.00 75.50 199 GLY A O 1
ATOM 1658 N N . SER A 1 200 ? 10.539 21.436 -24.467 1.00 80.50 200 SER A N 1
ATOM 1659 C CA . SER A 1 200 ? 11.764 21.547 -23.650 1.00 80.50 200 SER A CA 1
ATOM 1660 C C . SER A 1 200 ? 12.360 20.191 -23.221 1.00 80.50 200 SER A C 1
ATOM 1662 O O . SER A 1 200 ? 13.082 20.126 -22.228 1.00 80.50 200 SER A O 1
ATOM 1664 N N . LEU A 1 201 ? 12.022 19.097 -23.907 1.00 84.81 201 LEU A N 1
ATOM 1665 C CA . LEU A 1 201 ? 12.426 17.744 -23.517 1.00 84.81 201 LEU A CA 1
ATOM 1666 C C . LEU A 1 201 ? 13.653 17.274 -24.297 1.00 84.81 201 LEU A C 1
ATOM 1668 O O . LEU A 1 201 ? 13.789 17.532 -25.494 1.00 84.81 201 LEU A O 1
ATOM 1672 N N . THR A 1 202 ? 14.503 16.496 -23.638 1.00 85.69 202 THR A N 1
ATOM 1673 C CA . THR A 1 202 ? 15.523 15.689 -24.307 1.00 85.69 202 THR A CA 1
ATOM 1674 C C . THR A 1 202 ? 14.870 14.616 -25.188 1.00 85.69 202 THR A C 1
ATOM 1676 O O . THR A 1 202 ? 13.714 14.216 -25.014 1.00 85.69 202 THR A O 1
ATOM 1679 N N . LYS A 1 203 ? 15.634 14.086 -26.149 1.00 86.81 203 LYS A N 1
ATOM 1680 C CA . LYS A 1 203 ? 15.159 13.025 -27.052 1.00 86.81 203 LYS A CA 1
ATOM 1681 C C . LYS A 1 203 ? 14.767 11.742 -26.303 1.00 86.81 203 LYS A C 1
ATOM 1683 O O . LYS A 1 203 ? 13.859 11.037 -26.744 1.00 86.81 203 LYS A O 1
ATOM 1688 N N . SER A 1 204 ? 15.452 11.419 -25.204 1.00 84.88 204 SER A N 1
ATOM 1689 C CA . SER A 1 204 ? 15.134 10.277 -24.337 1.00 84.88 204 SER A CA 1
ATOM 1690 C C . SER A 1 204 ? 13.830 10.508 -23.570 1.00 84.88 204 SER A C 1
ATOM 1692 O O . SER A 1 204 ? 12.972 9.628 -23.590 1.00 84.88 204 SER A O 1
ATOM 1694 N N . GLU A 1 205 ? 13.624 11.693 -22.989 1.00 88.56 205 GLU A N 1
ATOM 1695 C CA . GLU A 1 205 ? 12.383 12.052 -22.286 1.00 88.56 205 GLU A CA 1
ATOM 1696 C C . GLU A 1 205 ? 11.164 12.067 -23.210 1.00 88.56 205 GLU A C 1
ATOM 1698 O O . GLU A 1 205 ? 10.110 11.550 -22.846 1.00 88.56 205 GLU A O 1
ATOM 1703 N N . GLN A 1 206 ? 11.298 12.605 -24.426 1.00 90.25 206 GLN A N 1
ATOM 1704 C CA . GLN A 1 206 ? 10.205 12.596 -25.400 1.00 90.25 206 GLN A CA 1
ATOM 1705 C C . GLN A 1 206 ? 9.766 11.157 -25.719 1.00 90.25 206 GLN A C 1
ATOM 1707 O O . GLN A 1 206 ? 8.581 10.831 -25.660 1.00 90.25 206 GLN A O 1
ATOM 1712 N N . ARG A 1 207 ? 10.733 10.267 -25.979 1.00 90.06 207 ARG A N 1
ATOM 1713 C CA . ARG A 1 207 ? 10.468 8.843 -26.231 1.00 90.06 207 ARG A CA 1
ATOM 1714 C C . ARG A 1 207 ? 9.889 8.135 -25.006 1.00 90.06 207 ARG A C 1
ATOM 1716 O O . ARG A 1 207 ? 9.000 7.302 -25.161 1.00 90.06 207 ARG A O 1
ATOM 1723 N N . LEU A 1 208 ? 10.377 8.449 -23.804 1.00 91.19 208 LEU A N 1
ATOM 1724 C CA . LEU A 1 208 ? 9.835 7.923 -22.551 1.00 91.19 208 LEU A CA 1
ATOM 1725 C C . LEU A 1 208 ? 8.363 8.326 -22.389 1.00 91.19 208 LEU A C 1
ATOM 1727 O O . LEU A 1 208 ? 7.529 7.473 -22.091 1.00 91.19 208 LEU A O 1
ATOM 1731 N N . GLY A 1 209 ? 8.035 9.590 -22.658 1.00 91.62 209 GLY A N 1
ATOM 1732 C CA . GLY A 1 209 ? 6.668 10.098 -22.659 1.00 91.62 209 GLY A CA 1
ATOM 1733 C C . GLY A 1 209 ? 5.749 9.336 -23.612 1.00 91.62 209 GLY A C 1
ATOM 1734 O O . GLY A 1 209 ? 4.688 8.870 -23.196 1.00 91.62 209 GLY A O 1
ATOM 1735 N N . ASP A 1 210 ? 6.177 9.123 -24.858 1.00 89.81 210 ASP A N 1
ATOM 1736 C CA . ASP A 1 210 ? 5.409 8.351 -25.845 1.00 89.81 210 ASP A CA 1
ATOM 1737 C C . ASP A 1 210 ? 5.171 6.899 -25.396 1.00 89.81 210 ASP A C 1
ATOM 1739 O O . ASP A 1 210 ? 4.078 6.348 -25.564 1.00 89.81 210 ASP A O 1
ATOM 1743 N N . VAL A 1 211 ? 6.184 6.267 -24.796 1.00 88.56 211 VAL A N 1
ATOM 1744 C CA . VAL A 1 211 ? 6.087 4.905 -24.248 1.00 88.56 211 VAL A CA 1
ATOM 1745 C C . VAL A 1 211 ? 5.112 4.851 -23.076 1.00 88.56 211 VAL A C 1
ATOM 1747 O O . VAL A 1 211 ? 4.271 3.952 -23.016 1.00 88.56 211 VAL A O 1
ATOM 1750 N N . LEU A 1 212 ? 5.187 5.814 -22.159 1.00 90.00 212 LEU A N 1
ATOM 1751 C CA . LEU A 1 212 ? 4.293 5.894 -21.007 1.00 90.00 212 LEU A CA 1
ATOM 1752 C C . LEU A 1 212 ? 2.847 6.172 -21.432 1.00 90.00 212 LEU A C 1
ATOM 1754 O O . LEU A 1 212 ? 1.937 5.555 -20.885 1.00 90.00 212 LEU A O 1
ATOM 1758 N N . LEU A 1 213 ? 2.618 7.004 -22.452 1.00 90.56 213 LEU A N 1
ATOM 1759 C CA . LEU A 1 213 ? 1.283 7.209 -23.025 1.00 90.56 213 LEU A CA 1
ATOM 1760 C C . LEU A 1 213 ? 0.713 5.920 -23.620 1.00 90.56 213 LEU A C 1
ATOM 1762 O O . LEU A 1 213 ? -0.443 5.584 -23.361 1.00 90.56 213 LEU A O 1
ATOM 1766 N N . LYS A 1 214 ? 1.517 5.164 -24.377 1.00 85.88 214 LYS A N 1
ATOM 1767 C CA . LYS A 1 214 ? 1.100 3.846 -24.883 1.00 85.88 214 LYS A CA 1
ATOM 1768 C C . LYS A 1 214 ? 0.781 2.894 -23.732 1.00 85.88 214 LYS A C 1
ATOM 1770 O O . LYS A 1 214 ? -0.248 2.225 -23.766 1.00 85.88 214 LYS A O 1
ATOM 1775 N N . LYS A 1 215 ? 1.617 2.872 -22.690 1.00 85.06 215 LYS A N 1
ATOM 1776 C CA . LYS A 1 215 ? 1.410 2.070 -21.476 1.00 85.06 215 LYS A CA 1
ATOM 1777 C C . LYS A 1 215 ? 0.092 2.403 -20.781 1.00 85.06 215 LYS A C 1
ATOM 1779 O O . LYS A 1 215 ? -0.700 1.498 -20.533 1.00 85.06 215 LYS A O 1
ATOM 1784 N N . LEU A 1 216 ? -0.158 3.680 -20.513 1.00 85.44 216 LEU A N 1
ATOM 1785 C CA . LEU A 1 216 ? -1.344 4.149 -19.794 1.00 85.44 216 LEU A CA 1
ATOM 1786 C C . LEU A 1 216 ? -2.641 3.962 -20.590 1.00 85.44 216 LEU A C 1
ATOM 1788 O O . LEU A 1 216 ? -3.675 3.668 -20.000 1.00 85.44 216 LEU A O 1
ATOM 1792 N N . ASN A 1 217 ? -2.585 4.033 -21.921 1.00 82.06 217 ASN A N 1
ATOM 1793 C CA . ASN A 1 217 ? -3.736 3.757 -22.787 1.00 82.06 217 ASN A CA 1
ATOM 1794 C C . ASN A 1 217 ? -3.989 2.252 -23.020 1.00 82.06 217 ASN A C 1
ATOM 1796 O O . ASN A 1 217 ? -4.808 1.896 -23.865 1.00 82.06 217 ASN A O 1
ATOM 1800 N N . GLY A 1 218 ? -3.270 1.355 -22.330 1.00 71.69 218 GLY A N 1
ATOM 1801 C CA . GLY A 1 218 ? -3.398 -0.097 -22.515 1.00 71.69 218 GLY A CA 1
ATOM 1802 C C . GLY A 1 218 ? -2.825 -0.613 -23.842 1.00 71.69 218 GLY A C 1
ATOM 1803 O O . GLY A 1 218 ? -3.080 -1.747 -24.232 1.00 71.69 218 GLY A O 1
ATOM 1804 N N . GLN A 1 219 ? -2.029 0.207 -24.532 1.00 63.84 219 GLN A N 1
ATOM 1805 C CA . GLN A 1 219 ? -1.421 -0.061 -25.840 1.00 63.84 219 GLN A CA 1
ATOM 1806 C C . GLN A 1 219 ? 0.058 -0.472 -25.741 1.00 63.84 219 GLN A C 1
ATOM 1808 O O . GLN A 1 219 ? 0.782 -0.445 -26.736 1.00 63.84 219 GLN A O 1
ATOM 1813 N N . LEU A 1 220 ? 0.510 -0.839 -24.539 1.00 53.91 220 LEU A N 1
ATOM 1814 C CA . LEU A 1 220 ? 1.902 -1.116 -24.154 1.00 53.91 220 LEU A CA 1
ATOM 1815 C C . LEU A 1 220 ? 2.661 -2.010 -25.146 1.00 53.91 220 LEU A C 1
ATOM 1817 O O . LEU A 1 220 ? 3.860 -1.834 -25.319 1.00 53.91 220 LEU A O 1
ATOM 1821 N N . LEU A 1 221 ? 1.950 -2.923 -25.814 1.00 55.22 221 LEU A N 1
ATOM 1822 C CA . LEU A 1 221 ? 2.477 -3.820 -26.837 1.00 55.22 221 LEU A CA 1
ATOM 1823 C C . LEU A 1 221 ? 1.534 -3.955 -28.041 1.00 55.22 221 LEU A C 1
ATOM 1825 O O . LEU A 1 221 ? 1.307 -5.063 -28.536 1.00 55.22 221 LEU A O 1
ATOM 1829 N N . VAL A 1 222 ? 0.994 -2.849 -28.559 1.00 46.28 222 VAL A N 1
ATOM 1830 C CA . VAL A 1 222 ? 0.492 -2.861 -29.944 1.00 46.28 222 VAL A CA 1
ATOM 1831 C C . VAL A 1 222 ? 1.685 -3.275 -30.824 1.00 46.28 222 VAL A C 1
ATOM 1833 O O . VAL A 1 222 ? 2.626 -2.502 -30.985 1.00 46.28 222 VAL A O 1
ATOM 1836 N N . ASN A 1 223 ? 1.672 -4.529 -31.300 1.00 50.44 223 ASN A N 1
ATOM 1837 C CA . ASN A 1 223 ? 2.734 -5.264 -32.019 1.00 50.44 223 ASN A CA 1
ATOM 1838 C C . ASN A 1 223 ? 3.800 -6.029 -31.194 1.00 50.44 223 ASN A C 1
ATOM 1840 O O . ASN A 1 223 ? 4.817 -6.402 -31.767 1.00 50.44 223 ASN A O 1
ATOM 1844 N N . ARG A 1 224 ? 3.600 -6.324 -29.896 1.00 61.31 224 ARG A N 1
ATOM 1845 C CA . ARG A 1 224 ? 4.500 -7.203 -29.090 1.00 61.31 224 ARG A CA 1
ATOM 1846 C C . ARG A 1 224 ? 5.968 -6.751 -28.936 1.00 61.31 224 ARG A C 1
ATOM 1848 O O . ARG A 1 224 ? 6.784 -7.525 -28.447 1.00 61.31 224 ARG A O 1
ATOM 1855 N N . LYS A 1 225 ? 6.313 -5.504 -29.278 1.00 75.94 225 LYS A N 1
ATOM 1856 C CA . LYS A 1 225 ? 7.684 -4.973 -29.167 1.00 75.94 225 LYS A CA 1
ATOM 1857 C C . LYS A 1 225 ? 7.877 -4.103 -27.928 1.00 75.94 225 LYS A C 1
ATOM 1859 O O . LYS A 1 225 ? 7.138 -3.138 -27.736 1.00 75.94 225 LYS A O 1
ATOM 1864 N N . LEU A 1 226 ? 8.899 -4.407 -27.124 1.00 86.50 226 LEU A N 1
ATOM 1865 C CA . LEU A 1 226 ? 9.362 -3.490 -26.082 1.00 86.50 226 LEU A CA 1
ATOM 1866 C C . LEU A 1 226 ? 10.010 -2.244 -26.704 1.00 86.50 226 LEU A C 1
ATOM 1868 O O . LEU A 1 226 ? 10.548 -2.303 -27.812 1.00 86.50 226 LEU A O 1
ATOM 1872 N N . PRO A 1 227 ? 9.978 -1.106 -25.997 1.00 90.62 227 PRO A N 1
ATOM 1873 C CA . PRO A 1 227 ? 10.655 0.100 -26.439 1.00 90.62 227 PRO A CA 1
ATOM 1874 C C . PRO A 1 227 ? 12.186 -0.071 -26.454 1.00 90.62 227 PRO A C 1
ATOM 1876 O O . PRO A 1 227 ? 12.728 -0.890 -25.709 1.00 90.62 227 PRO A O 1
ATOM 1879 N N . PRO A 1 228 ? 12.906 0.717 -27.272 1.00 92.44 228 PRO A N 1
ATOM 1880 C CA . PRO A 1 228 ? 14.345 0.554 -27.441 1.00 92.44 228 PRO A CA 1
ATOM 1881 C C . PRO A 1 228 ? 15.128 0.911 -26.169 1.00 92.44 228 PRO A C 1
ATOM 1883 O O . PRO A 1 228 ? 14.850 1.928 -25.525 1.00 92.44 228 PRO A O 1
ATOM 1886 N N . SER A 1 229 ? 16.176 0.135 -25.873 1.00 94.31 229 SER A N 1
ATOM 1887 C CA . SER A 1 229 ? 17.106 0.342 -24.745 1.00 94.31 229 SER A CA 1
ATOM 1888 C C . SER A 1 229 ? 17.725 1.744 -24.711 1.00 94.31 229 SER A C 1
ATOM 1890 O O . SER A 1 229 ? 17.993 2.268 -23.633 1.00 94.31 229 SER A O 1
ATOM 1892 N N . SER A 1 230 ? 17.859 2.406 -25.868 1.00 92.81 230 SER A N 1
ATOM 1893 C CA . SER A 1 230 ? 18.350 3.791 -25.989 1.00 92.81 230 SER A CA 1
ATOM 1894 C C . SER A 1 230 ? 17.572 4.837 -25.175 1.00 92.81 230 SER A C 1
ATOM 1896 O O . SER A 1 230 ? 18.105 5.912 -24.931 1.00 92.81 230 SER A O 1
ATOM 1898 N N . ILE A 1 231 ? 16.332 4.559 -24.751 1.00 93.31 231 ILE A N 1
ATOM 1899 C CA . ILE A 1 231 ? 15.576 5.457 -23.856 1.00 93.31 231 ILE A CA 1
ATOM 1900 C C . ILE A 1 231 ? 16.179 5.453 -22.448 1.00 93.31 231 ILE A C 1
ATOM 1902 O O . ILE A 1 231 ? 16.287 6.504 -21.825 1.00 93.31 231 ILE A O 1
ATOM 1906 N N . LEU A 1 232 ? 16.586 4.275 -21.972 1.00 95.12 232 LEU A N 1
ATOM 1907 C CA . LEU A 1 232 ? 17.234 4.093 -20.679 1.00 95.12 232 LEU A CA 1
ATOM 1908 C C . LEU A 1 232 ? 18.724 4.441 -20.769 1.00 95.12 232 LEU A C 1
ATOM 1910 O O . LEU A 1 232 ? 19.207 5.323 -20.071 1.00 95.12 232 LEU A O 1
ATOM 1914 N N . LEU A 1 233 ? 19.441 3.766 -21.671 1.00 93.56 233 LEU A N 1
ATOM 1915 C CA . LEU A 1 233 ? 20.899 3.857 -21.801 1.00 93.56 233 LEU A CA 1
ATOM 1916 C C . LEU A 1 233 ? 21.373 5.184 -22.407 1.00 93.56 233 LEU A C 1
ATOM 1918 O O . LEU A 1 233 ? 22.542 5.526 -22.280 1.00 93.56 233 LEU A O 1
ATOM 1922 N N . GLY A 1 234 ? 20.485 5.905 -23.096 1.00 89.75 234 GLY A N 1
ATOM 1923 C CA . GLY A 1 234 ? 20.764 7.228 -23.653 1.00 89.75 234 GLY A CA 1
ATOM 1924 C C . GLY A 1 234 ? 20.443 8.383 -22.705 1.00 89.75 234 GLY A C 1
ATOM 1925 O O . GLY A 1 234 ? 20.596 9.530 -23.115 1.00 89.75 234 GLY A O 1
ATOM 1926 N N . SER A 1 235 ? 19.966 8.111 -21.484 1.00 91.06 235 SER A N 1
ATOM 1927 C CA . SER A 1 235 ? 19.808 9.146 -20.456 1.00 91.06 235 SER A CA 1
ATOM 1928 C C . SER A 1 235 ? 21.180 9.590 -19.954 1.00 91.06 235 SER A C 1
ATOM 1930 O O . SER A 1 235 ? 22.019 8.747 -19.643 1.00 91.06 235 SER A O 1
ATOM 1932 N N . GLU A 1 236 ? 21.406 10.899 -19.846 1.00 88.56 236 GLU A N 1
ATOM 1933 C CA . GLU A 1 236 ? 22.706 11.459 -19.440 1.00 88.56 236 GLU A CA 1
ATOM 1934 C C . GLU A 1 236 ? 23.114 11.044 -18.020 1.00 88.56 236 GLU A C 1
ATOM 1936 O O . GLU A 1 236 ? 24.296 10.898 -17.719 1.00 88.56 236 GLU A O 1
ATOM 1941 N N . ASP A 1 237 ? 22.129 10.821 -17.153 1.00 92.69 237 ASP A N 1
ATOM 1942 C CA . ASP A 1 237 ? 22.311 10.460 -15.752 1.00 92.69 237 ASP A CA 1
ATOM 1943 C C . ASP A 1 237 ? 22.294 8.942 -15.496 1.00 92.69 237 ASP A C 1
ATOM 1945 O O . ASP A 1 237 ? 22.386 8.509 -14.343 1.00 92.69 237 ASP A O 1
ATOM 1949 N N . TYR A 1 238 ? 22.166 8.123 -16.548 1.00 95.62 238 TYR A N 1
ATOM 1950 C CA . TYR A 1 238 ? 22.127 6.675 -16.398 1.00 95.62 238 TYR A CA 1
ATOM 1951 C C . TYR A 1 238 ? 23.476 6.138 -15.908 1.00 95.62 238 TYR A C 1
ATOM 1953 O O . TYR A 1 238 ? 24.503 6.248 -16.581 1.00 95.62 238 TYR A O 1
ATOM 1961 N N . GLN A 1 239 ? 23.465 5.473 -14.753 1.00 96.94 239 GLN A N 1
ATOM 1962 C CA . GLN A 1 239 ? 24.663 4.856 -14.192 1.00 96.94 239 GLN A CA 1
ATOM 1963 C C . GLN A 1 239 ? 24.343 3.537 -13.494 1.00 96.94 239 GLN A C 1
ATOM 1965 O O . GLN A 1 239 ? 23.448 3.456 -12.659 1.00 96.94 239 GLN A O 1
ATOM 1970 N N . VAL A 1 240 ? 25.141 2.498 -13.748 1.00 96.69 240 VAL A N 1
ATOM 1971 C CA . VAL A 1 240 ? 25.116 1.280 -12.924 1.00 96.69 240 VAL A CA 1
ATOM 1972 C C . VAL A 1 240 ? 25.893 1.543 -11.633 1.00 96.69 240 VAL A C 1
ATOM 1974 O O . VAL A 1 240 ? 27.103 1.752 -11.671 1.00 96.69 240 VAL A O 1
ATOM 1977 N N . ARG A 1 241 ? 25.206 1.519 -10.487 1.00 96.00 241 ARG A N 1
ATOM 1978 C CA . ARG A 1 241 ? 25.787 1.786 -9.162 1.00 96.00 241 ARG A CA 1
ATOM 1979 C C . ARG A 1 241 ? 26.501 0.562 -8.593 1.00 96.00 241 ARG A C 1
ATOM 1981 O O . ARG A 1 241 ? 27.644 0.661 -8.156 1.00 96.00 241 ARG A O 1
ATOM 1988 N N . ARG A 1 242 ? 25.835 -0.597 -8.592 1.00 93.88 242 ARG A N 1
ATOM 1989 C CA . ARG A 1 242 ? 26.389 -1.876 -8.107 1.00 93.88 242 ARG A CA 1
ATOM 1990 C C . ARG A 1 242 ? 25.602 -3.071 -8.641 1.00 93.88 242 ARG A C 1
ATOM 1992 O O . ARG A 1 242 ? 24.502 -2.913 -9.160 1.00 93.88 242 ARG A O 1
ATOM 1999 N N . ARG A 1 243 ? 26.151 -4.278 -8.496 1.00 92.06 243 ARG A N 1
ATOM 2000 C CA . ARG A 1 243 ? 25.395 -5.527 -8.695 1.00 92.06 243 ARG A CA 1
ATOM 2001 C C . ARG A 1 243 ? 24.579 -5.839 -7.440 1.00 92.06 243 ARG A C 1
ATOM 2003 O O . ARG A 1 243 ? 25.021 -5.528 -6.335 1.00 92.06 243 ARG A O 1
ATOM 2010 N N . LEU A 1 244 ? 23.398 -6.420 -7.624 1.00 88.12 244 LEU A N 1
ATOM 2011 C CA . LEU A 1 244 ? 22.500 -6.833 -6.547 1.00 88.12 244 LEU A CA 1
ATOM 2012 C C . LEU A 1 244 ? 22.475 -8.364 -6.471 1.00 88.12 244 LEU A C 1
ATOM 2014 O O . LEU A 1 244 ? 22.302 -9.037 -7.485 1.00 88.12 244 LEU A O 1
ATOM 2018 N N . GLY A 1 245 ? 22.639 -8.905 -5.263 1.00 75.62 245 GLY A N 1
ATOM 2019 C CA . GLY A 1 245 ? 22.739 -10.348 -5.037 1.00 75.62 245 GLY A CA 1
ATOM 2020 C C . GLY A 1 245 ? 24.047 -10.966 -5.552 1.00 75.62 245 GLY A C 1
ATOM 2021 O O . GLY A 1 245 ? 25.003 -10.266 -5.885 1.00 75.62 245 GLY A O 1
ATOM 2022 N N . GLY A 1 246 ? 24.098 -12.302 -5.588 1.00 63.94 246 GLY A N 1
ATOM 2023 C CA . GLY A 1 246 ? 25.266 -13.065 -6.059 1.00 63.94 246 GLY A CA 1
ATOM 2024 C C . GLY A 1 246 ? 25.330 -13.277 -7.578 1.00 63.94 246 GLY A C 1
ATOM 2025 O O . GLY A 1 246 ? 26.326 -13.793 -8.079 1.00 63.94 246 GLY A O 1
ATOM 2026 N N . GLY A 1 247 ? 24.280 -12.899 -8.315 1.00 66.19 247 GLY A N 1
ATOM 2027 C CA . GLY A 1 247 ? 24.157 -13.121 -9.758 1.00 66.19 247 GLY A CA 1
ATOM 2028 C C . GLY A 1 247 ? 24.577 -11.925 -10.621 1.00 66.19 247 GLY A C 1
ATOM 2029 O O . GLY A 1 247 ? 24.757 -10.804 -10.150 1.00 66.19 247 GLY A O 1
ATOM 2030 N N . SER A 1 248 ? 24.703 -12.150 -11.931 1.00 72.75 248 SER A N 1
ATOM 2031 C CA . SER A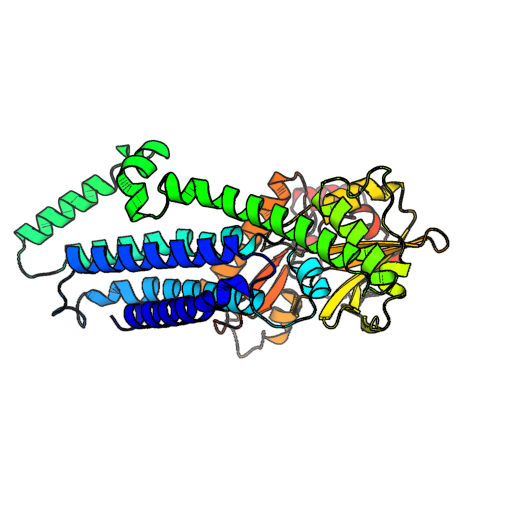 1 248 ? 25.005 -11.100 -12.920 1.00 72.75 248 SER A CA 1
ATOM 2032 C C . SER A 1 248 ? 23.769 -10.353 -13.443 1.00 72.75 248 SER A C 1
ATOM 2034 O O . SER A 1 248 ? 23.921 -9.318 -14.098 1.00 72.75 248 SER A O 1
ATOM 2036 N N . GLN A 1 249 ? 22.564 -10.866 -13.162 1.00 85.81 249 GLN A N 1
ATOM 2037 C CA . GLN A 1 249 ? 21.316 -10.383 -13.759 1.00 85.81 249 GLN A CA 1
ATOM 2038 C C . GLN A 1 249 ? 20.738 -9.142 -13.077 1.00 85.81 249 GLN A C 1
ATOM 2040 O O . GLN A 1 249 ? 20.085 -8.352 -13.748 1.00 85.81 249 GLN A O 1
ATOM 2045 N N . TYR A 1 250 ? 20.971 -8.939 -11.780 1.00 92.00 250 TYR A N 1
ATOM 2046 C CA . TYR A 1 250 ? 20.374 -7.825 -11.043 1.00 92.00 250 TYR A CA 1
ATOM 2047 C C . TYR A 1 250 ? 21.406 -6.741 -10.732 1.00 92.00 250 TYR A C 1
ATOM 2049 O O . TYR A 1 250 ? 22.525 -7.014 -10.288 1.00 92.00 250 TYR A O 1
ATOM 2057 N N . LYS A 1 251 ? 21.038 -5.485 -10.982 1.00 95.31 251 LYS A N 1
ATOM 2058 C CA . LYS A 1 251 ? 21.888 -4.306 -10.778 1.00 95.31 251 LYS A CA 1
ATOM 2059 C C . LYS A 1 251 ? 21.090 -3.192 -10.119 1.00 95.31 251 LYS A C 1
ATOM 2061 O O . LYS A 1 251 ? 19.911 -3.031 -10.397 1.00 95.31 251 LYS A O 1
ATOM 2066 N N . GLU A 1 252 ? 21.743 -2.405 -9.281 1.00 96.44 252 GLU A N 1
ATOM 2067 C CA . GLU A 1 252 ? 21.232 -1.106 -8.865 1.00 96.44 252 GLU A CA 1
ATOM 2068 C C . GLU A 1 252 ? 21.673 -0.084 -9.905 1.00 96.44 252 GLU A C 1
ATOM 2070 O O . GLU A 1 252 ? 22.865 0.006 -10.221 1.00 96.44 252 GLU A O 1
ATOM 2075 N N . ILE A 1 253 ? 20.717 0.659 -10.445 1.00 97.31 253 ILE A N 1
ATOM 2076 C CA . ILE A 1 253 ? 20.956 1.716 -11.422 1.00 97.31 253 ILE A CA 1
ATOM 2077 C C . ILE A 1 253 ? 20.478 3.049 -10.868 1.00 97.31 253 ILE A C 1
ATOM 2079 O O . ILE A 1 253 ? 19.521 3.100 -10.101 1.00 97.31 253 ILE A O 1
ATOM 2083 N N . GLN A 1 254 ? 21.132 4.120 -11.288 1.00 96.88 254 GLN A N 1
ATOM 2084 C CA . GLN A 1 254 ? 20.598 5.464 -11.211 1.00 96.88 254 GLN A CA 1
ATOM 2085 C C . GLN A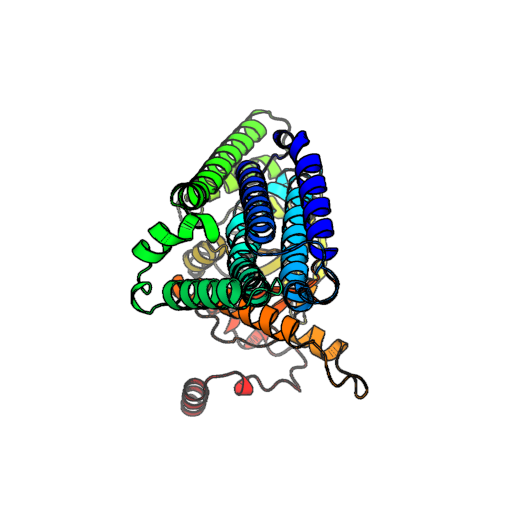 1 254 ? 20.020 5.841 -12.570 1.00 96.88 254 GLN A C 1
ATOM 2087 O O . GLN A 1 254 ? 20.653 5.580 -13.593 1.00 96.88 254 GLN A O 1
ATOM 2092 N N . TRP A 1 255 ? 18.820 6.410 -12.563 1.00 95.25 255 TRP A N 1
ATOM 2093 C CA . TRP A 1 255 ? 18.128 6.907 -13.746 1.00 95.25 255 TRP A CA 1
ATOM 2094 C C . TRP A 1 255 ? 17.065 7.920 -13.311 1.00 95.25 255 TRP A C 1
ATOM 2096 O O . TRP A 1 255 ? 16.407 7.706 -12.295 1.00 95.25 255 TRP A O 1
ATOM 2106 N N . LEU A 1 256 ? 16.902 9.020 -14.045 1.00 92.19 256 LEU A N 1
ATOM 2107 C CA . LEU A 1 256 ? 16.008 10.133 -13.696 1.00 92.19 256 LEU A CA 1
ATOM 2108 C C . LEU A 1 256 ? 16.257 10.684 -12.273 1.00 92.19 256 LEU A C 1
ATOM 2110 O O . LEU A 1 256 ? 15.336 11.043 -11.548 1.00 92.19 256 LEU A O 1
ATOM 2114 N N . GLY A 1 257 ? 17.512 10.699 -11.820 1.00 91.12 257 GLY A N 1
ATOM 2115 C CA . GLY A 1 257 ? 17.890 11.168 -10.482 1.00 91.12 257 GLY A CA 1
ATOM 2116 C C . GLY A 1 257 ? 17.531 10.225 -9.322 1.00 91.12 257 GLY A C 1
ATOM 2117 O O . GLY A 1 257 ? 17.885 10.517 -8.181 1.00 91.12 257 GLY A O 1
ATOM 2118 N N . GLU A 1 258 ? 16.901 9.078 -9.584 1.00 93.50 258 GLU A N 1
ATOM 2119 C CA . GLU A 1 258 ? 16.492 8.098 -8.571 1.00 93.50 258 GLU A CA 1
ATOM 2120 C C . GLU A 1 258 ? 17.224 6.761 -8.736 1.00 93.50 258 GLU A C 1
ATOM 2122 O O . GLU A 1 258 ? 17.840 6.482 -9.763 1.00 93.50 258 GLU A O 1
ATOM 2127 N N . SER A 1 259 ? 17.178 5.922 -7.695 1.00 95.62 259 SER A N 1
ATOM 2128 C CA . SER A 1 259 ? 17.762 4.576 -7.723 1.00 95.62 259 SER A CA 1
ATOM 2129 C C . SER A 1 259 ? 16.701 3.505 -7.966 1.00 95.62 259 SER A C 1
ATOM 2131 O O . SER A 1 259 ? 15.692 3.442 -7.262 1.00 95.62 259 SER A O 1
ATOM 2133 N N . TYR A 1 260 ? 16.975 2.622 -8.921 1.00 97.06 260 TYR A N 1
ATOM 2134 C CA . TYR A 1 260 ? 16.111 1.515 -9.321 1.00 97.06 260 TYR A CA 1
ATOM 2135 C C . TYR A 1 260 ? 16.867 0.188 -9.297 1.00 97.06 260 TYR A C 1
ATOM 2137 O O . TYR A 1 260 ? 18.096 0.147 -9.386 1.00 97.06 260 TYR A O 1
ATOM 2145 N N . ALA A 1 261 ? 16.124 -0.912 -9.210 1.00 96.69 261 ALA A N 1
ATOM 2146 C CA . ALA A 1 261 ? 16.660 -2.229 -9.517 1.00 96.69 261 ALA A CA 1
ATOM 2147 C C . ALA A 1 261 ? 16.475 -2.508 -11.016 1.00 96.69 261 ALA A C 1
ATOM 2149 O O . ALA A 1 261 ? 15.456 -2.164 -11.605 1.00 96.69 261 ALA A O 1
ATOM 2150 N N . LEU A 1 262 ? 17.461 -3.133 -11.645 1.00 96.56 262 LEU A N 1
ATOM 2151 C CA . LEU A 1 262 ? 17.444 -3.515 -13.051 1.00 96.56 262 LEU A CA 1
ATOM 2152 C C . LEU A 1 262 ? 17.693 -5.016 -13.153 1.00 96.56 262 LEU A C 1
ATOM 2154 O O . LEU A 1 262 ? 18.766 -5.477 -12.762 1.00 96.56 262 LEU A O 1
ATOM 2158 N N . ARG A 1 263 ? 16.741 -5.754 -13.729 1.00 94.06 263 ARG A N 1
ATOM 2159 C CA . ARG A 1 263 ? 16.951 -7.127 -14.205 1.00 94.06 263 ARG A CA 1
ATOM 2160 C C . ARG A 1 263 ? 17.399 -7.069 -15.666 1.00 94.06 263 ARG A C 1
ATOM 2162 O O . ARG A 1 263 ? 16.683 -6.542 -16.514 1.00 94.06 263 ARG A O 1
ATOM 2169 N N . HIS A 1 264 ? 18.588 -7.586 -15.944 1.00 93.06 264 HIS A N 1
ATOM 2170 C CA . HIS A 1 264 ? 19.255 -7.552 -17.242 1.00 93.06 264 HIS A CA 1
ATOM 2171 C C . HIS A 1 264 ? 19.645 -8.965 -17.683 1.00 93.06 264 HIS A C 1
ATOM 2173 O O . HIS A 1 264 ? 20.337 -9.677 -16.950 1.00 93.06 264 HIS A O 1
ATOM 2179 N N . PHE A 1 265 ? 19.223 -9.366 -18.880 1.00 91.44 265 PHE A N 1
ATOM 2180 C CA . PHE A 1 265 ? 19.511 -10.686 -19.441 1.00 91.44 265 PHE A CA 1
ATOM 2181 C C . PHE A 1 265 ? 19.556 -10.655 -20.973 1.00 91.44 265 PHE A C 1
ATOM 2183 O O . PHE A 1 265 ? 19.048 -9.728 -21.598 1.00 91.44 265 PHE A O 1
ATOM 2190 N N . PHE A 1 266 ? 20.165 -11.688 -21.554 1.00 90.56 266 PHE A N 1
ATOM 2191 C CA . PHE A 1 266 ? 20.335 -11.860 -22.996 1.00 90.56 266 PHE A CA 1
ATOM 2192 C C . PHE A 1 266 ? 19.411 -12.974 -23.470 1.00 90.56 266 PHE A C 1
ATOM 2194 O O . PHE A 1 266 ? 19.703 -14.133 -23.186 1.00 90.56 266 PHE A O 1
ATOM 2201 N N . GLU A 1 267 ? 18.305 -12.628 -24.122 1.00 85.50 267 GLU A N 1
ATOM 2202 C CA . GLU A 1 267 ? 17.346 -13.580 -24.690 1.00 85.50 267 GLU A CA 1
ATOM 2203 C C . GLU A 1 267 ? 16.596 -12.942 -25.866 1.00 85.50 267 GLU A C 1
ATOM 2205 O O . GLU A 1 267 ? 16.467 -11.715 -25.969 1.00 85.50 267 GLU A O 1
ATOM 2210 N N . ASP A 1 268 ? 16.070 -13.783 -26.755 1.00 85.69 268 ASP A N 1
ATOM 2211 C CA . ASP A 1 268 ? 15.137 -13.316 -27.776 1.00 85.69 268 ASP A CA 1
ATOM 2212 C C . ASP A 1 268 ? 13.809 -12.905 -27.131 1.00 85.69 268 ASP A C 1
ATOM 2214 O O . ASP A 1 268 ? 13.261 -13.618 -26.285 1.00 85.69 268 ASP A O 1
ATOM 2218 N N . ILE A 1 269 ? 13.290 -11.739 -27.507 1.00 84.44 269 ILE A N 1
ATOM 2219 C CA . ILE A 1 269 ? 12.108 -11.187 -26.850 1.00 84.44 269 ILE A CA 1
ATOM 2220 C C . ILE A 1 269 ? 10.804 -11.787 -27.357 1.00 84.44 269 ILE A C 1
ATOM 2222 O O . ILE A 1 269 ? 9.827 -11.831 -26.612 1.00 84.44 269 ILE A O 1
ATOM 2226 N N . GLU A 1 270 ? 10.763 -12.250 -28.606 1.00 83.75 270 GLU A N 1
ATOM 2227 C CA . GLU A 1 270 ? 9.544 -12.781 -29.217 1.00 83.75 270 GLU A CA 1
ATOM 2228 C C . GLU A 1 270 ? 8.836 -13.842 -28.351 1.00 83.75 270 GLU A C 1
ATOM 2230 O O . GLU A 1 270 ? 7.646 -13.643 -28.063 1.00 83.75 270 GLU A O 1
ATOM 2235 N N . PRO A 1 271 ? 9.521 -14.895 -27.845 1.00 84.31 271 PRO A N 1
ATOM 2236 C CA . PRO A 1 271 ? 8.887 -15.901 -26.990 1.00 84.31 271 PRO A CA 1
ATOM 2237 C C . PRO A 1 271 ? 8.450 -15.356 -25.621 1.00 84.31 271 PRO A C 1
ATOM 2239 O O . PRO A 1 271 ? 7.487 -15.854 -25.044 1.00 84.31 271 PRO A O 1
ATOM 2242 N N . LEU A 1 272 ? 9.118 -14.317 -25.113 1.00 85.44 272 LEU A N 1
ATOM 2243 C CA . LEU A 1 272 ? 8.885 -13.751 -23.779 1.00 85.44 272 LEU A CA 1
ATOM 2244 C C . LEU A 1 272 ? 7.921 -12.556 -23.784 1.00 85.44 272 LEU A C 1
ATOM 2246 O O . LEU A 1 272 ? 7.470 -12.115 -22.729 1.00 85.44 272 LEU A O 1
ATOM 2250 N N . SER A 1 273 ? 7.587 -12.022 -24.960 1.00 84.31 273 SER A N 1
ATOM 2251 C CA . SER A 1 273 ? 6.853 -10.763 -25.127 1.00 84.31 273 SER A CA 1
ATOM 2252 C C . SER A 1 273 ? 5.536 -10.721 -24.346 1.00 84.31 273 SER A C 1
ATOM 2254 O O . SER A 1 273 ? 5.256 -9.743 -23.651 1.00 84.31 273 SER A O 1
ATOM 2256 N N . SER A 1 274 ? 4.745 -11.799 -24.397 1.00 84.06 274 SER A N 1
ATOM 2257 C CA . SER A 1 274 ? 3.482 -11.898 -23.656 1.00 84.06 274 SER A CA 1
ATOM 2258 C C . SER A 1 274 ? 3.696 -11.975 -22.144 1.00 84.06 274 SER A C 1
ATOM 2260 O O . SER A 1 274 ? 2.926 -11.387 -21.386 1.00 84.06 274 SER A O 1
ATOM 2262 N N . GLU A 1 275 ? 4.727 -12.691 -21.696 1.00 87.81 275 GLU A N 1
ATOM 2263 C CA . GLU A 1 275 ? 5.038 -12.851 -20.276 1.00 87.81 275 GLU A CA 1
ATOM 2264 C C . GLU A 1 275 ? 5.528 -11.527 -19.677 1.00 87.81 275 GLU A C 1
ATOM 2266 O O . GLU A 1 275 ? 5.009 -11.082 -18.653 1.00 87.81 275 GLU A O 1
ATOM 2271 N N . ILE A 1 276 ? 6.428 -10.828 -20.378 1.00 89.38 276 ILE A N 1
ATOM 2272 C CA . ILE A 1 276 ? 6.903 -9.493 -19.994 1.00 89.38 276 ILE A CA 1
ATOM 2273 C C . ILE A 1 276 ? 5.749 -8.480 -20.001 1.00 89.38 276 ILE A C 1
ATOM 2275 O O . ILE A 1 276 ? 5.657 -7.653 -19.093 1.00 89.38 276 ILE A O 1
ATOM 2279 N N . SER A 1 277 ? 4.841 -8.545 -20.981 1.00 86.88 277 SER A N 1
ATOM 2280 C CA . SER A 1 277 ? 3.647 -7.687 -21.014 1.00 86.88 277 SER A CA 1
ATOM 2281 C C . SER A 1 277 ? 2.804 -7.836 -19.760 1.00 86.88 277 SER A C 1
ATOM 2283 O O . SER A 1 277 ? 2.410 -6.844 -19.145 1.00 86.88 277 SER A O 1
ATOM 2285 N N . ASN A 1 278 ? 2.516 -9.089 -19.401 1.00 87.94 278 ASN A N 1
ATOM 2286 C CA . ASN A 1 278 ? 1.716 -9.404 -18.234 1.00 87.94 278 ASN A CA 1
ATOM 2287 C C . ASN A 1 278 ? 2.428 -8.884 -16.989 1.00 87.94 278 ASN A C 1
ATOM 2289 O O . ASN A 1 278 ? 1.815 -8.150 -16.218 1.00 87.94 278 ASN A O 1
ATOM 2293 N N . LEU A 1 279 ? 3.731 -9.143 -16.868 1.00 90.06 279 LEU A N 1
ATOM 2294 C CA . LEU A 1 279 ? 4.565 -8.693 -15.759 1.00 90.06 279 LEU A CA 1
ATOM 2295 C C . LEU A 1 279 ? 4.552 -7.164 -15.580 1.00 90.06 279 LEU A C 1
ATOM 2297 O O . LEU A 1 279 ? 4.332 -6.675 -14.475 1.00 90.06 279 LEU A O 1
ATOM 2301 N N . LEU A 1 280 ? 4.697 -6.398 -16.668 1.00 90.56 280 LEU A N 1
ATOM 2302 C CA . LEU A 1 280 ? 4.663 -4.925 -16.663 1.00 90.56 280 LEU A CA 1
ATOM 2303 C C . LEU A 1 280 ? 3.271 -4.333 -16.378 1.00 90.56 280 LEU A C 1
ATOM 2305 O O . LEU A 1 280 ? 3.163 -3.129 -16.110 1.00 90.56 280 LEU A O 1
ATOM 2309 N N . SER A 1 281 ? 2.210 -5.139 -16.486 1.00 88.88 281 SER A N 1
ATOM 2310 C CA . SER A 1 281 ? 0.825 -4.730 -16.214 1.00 88.88 281 SER A CA 1
ATOM 2311 C C . SER A 1 281 ? 0.402 -4.938 -14.758 1.00 88.88 281 SER A C 1
ATOM 2313 O O . SER A 1 281 ? -0.556 -4.308 -14.305 1.00 88.88 281 SER A O 1
ATOM 2315 N N . LEU A 1 282 ? 1.106 -5.804 -14.022 1.00 91.69 282 LEU A N 1
ATOM 2316 C CA . LEU A 1 282 ? 0.813 -6.075 -12.619 1.00 91.69 282 LEU A CA 1
ATOM 2317 C C . LEU A 1 282 ? 1.070 -4.830 -11.785 1.00 91.69 282 LEU A C 1
ATOM 2319 O O . LEU A 1 282 ? 2.058 -4.139 -12.004 1.00 91.69 282 LEU A O 1
ATOM 2323 N N . SER A 1 283 ? 0.197 -4.555 -10.819 1.00 92.94 283 SER A N 1
ATOM 2324 C CA . SER A 1 283 ? 0.468 -3.536 -9.816 1.00 92.94 283 SER A CA 1
ATOM 2325 C C . SER A 1 283 ? -0.301 -3.789 -8.533 1.00 92.94 283 SER A C 1
ATOM 2327 O O . SER A 1 283 ? -1.531 -3.867 -8.548 1.00 92.94 283 SER A O 1
ATOM 2329 N N . HIS A 1 284 ? 0.449 -3.937 -7.443 1.00 95.81 284 HIS A N 1
ATOM 2330 C CA . HIS A 1 284 ? -0.059 -4.159 -6.097 1.00 95.81 284 HIS A CA 1
ATOM 2331 C C . HIS A 1 284 ? 1.013 -3.737 -5.070 1.00 95.81 284 HIS A C 1
ATOM 2333 O O . HIS A 1 284 ? 2.203 -3.967 -5.311 1.00 95.81 284 HIS A O 1
ATOM 2339 N N . PRO A 1 285 ? 0.647 -3.155 -3.913 1.00 96.19 285 PRO A N 1
ATOM 2340 C CA . PRO A 1 285 ? 1.615 -2.695 -2.917 1.00 96.19 285 PRO A CA 1
ATOM 2341 C C . PRO A 1 285 ? 2.517 -3.803 -2.370 1.00 96.19 285 PRO A C 1
ATOM 2343 O O . PRO A 1 285 ? 3.633 -3.500 -1.962 1.00 96.19 285 PRO A O 1
ATOM 2346 N N . ASN A 1 286 ? 2.077 -5.064 -2.361 1.00 97.62 286 ASN A N 1
ATOM 2347 C CA . ASN A 1 286 ? 2.830 -6.189 -1.786 1.00 97.62 286 ASN A CA 1
ATOM 2348 C C . ASN A 1 286 ? 3.484 -7.128 -2.812 1.00 97.62 286 ASN A C 1
ATOM 2350 O O . ASN A 1 286 ? 3.842 -8.254 -2.474 1.00 97.62 286 ASN A O 1
ATOM 2354 N N . ILE A 1 287 ? 3.674 -6.670 -4.048 1.00 96.56 287 ILE A N 1
ATOM 2355 C CA . ILE A 1 287 ? 4.542 -7.331 -5.032 1.00 96.56 287 ILE A CA 1
ATOM 2356 C C . ILE A 1 287 ? 5.597 -6.339 -5.515 1.00 96.56 287 ILE A C 1
ATOM 2358 O O . ILE A 1 287 ? 5.331 -5.136 -5.563 1.00 96.56 287 ILE A O 1
ATOM 2362 N N . VAL A 1 288 ? 6.787 -6.826 -5.863 1.00 95.38 288 VAL A N 1
ATOM 2363 C CA . VAL A 1 288 ? 7.832 -5.985 -6.450 1.00 95.38 288 VAL A CA 1
ATOM 2364 C C . VAL A 1 288 ? 7.399 -5.545 -7.845 1.00 95.38 288 VAL A C 1
ATOM 2366 O O . VAL A 1 288 ? 7.145 -6.359 -8.731 1.00 95.38 288 VAL A O 1
ATOM 2369 N N . GLN A 1 289 ? 7.297 -4.236 -8.035 1.00 94.19 289 GLN A N 1
ATOM 2370 C CA . GLN A 1 289 ? 6.778 -3.631 -9.248 1.00 94.19 289 GLN A CA 1
ATOM 2371 C C . GLN A 1 289 ? 7.826 -3.612 -10.364 1.00 94.19 289 GLN A C 1
ATOM 2373 O O . GLN A 1 289 ? 8.911 -3.048 -10.207 1.00 94.19 289 GLN A O 1
ATOM 2378 N N . TYR A 1 290 ? 7.440 -4.121 -11.535 1.00 94.06 290 TYR A N 1
ATOM 2379 C CA . TYR A 1 290 ? 8.129 -3.880 -12.800 1.00 94.06 290 TYR A CA 1
ATOM 2380 C C . TYR A 1 290 ? 7.591 -2.586 -13.428 1.00 94.06 290 TYR A C 1
ATOM 2382 O O . TYR A 1 290 ? 6.425 -2.501 -13.822 1.00 94.06 290 TYR A O 1
ATOM 2390 N N . LEU A 1 291 ? 8.426 -1.549 -13.476 1.00 93.50 291 LEU A N 1
ATOM 2391 C CA . LEU A 1 291 ? 8.036 -0.187 -13.852 1.00 93.50 291 LEU A CA 1
ATOM 2392 C C . LEU A 1 291 ? 8.091 0.005 -15.371 1.00 93.50 291 LEU A C 1
ATOM 2394 O O . LEU A 1 291 ? 7.112 0.445 -15.986 1.00 93.50 291 LEU A O 1
ATOM 2398 N N . CYS A 1 292 ? 9.209 -0.390 -15.985 1.00 92.88 292 CYS A N 1
ATOM 2399 C CA . CYS A 1 292 ? 9.476 -0.259 -17.417 1.00 92.88 292 CYS A CA 1
ATOM 2400 C C . CYS A 1 292 ? 10.255 -1.474 -17.935 1.00 92.88 292 CYS A C 1
ATOM 2402 O O . CYS A 1 292 ? 11.020 -2.088 -17.195 1.00 92.88 292 CYS A O 1
ATOM 2404 N N . GLY A 1 293 ? 10.084 -1.798 -19.216 1.00 93.00 293 GLY A N 1
ATOM 2405 C CA . GLY A 1 293 ? 10.897 -2.788 -19.917 1.00 93.00 293 GLY A CA 1
ATOM 2406 C C . GLY A 1 293 ? 11.445 -2.192 -21.204 1.00 93.00 293 GLY A C 1
ATOM 2407 O O . GLY A 1 293 ? 10.722 -1.451 -21.865 1.00 93.00 293 GLY A O 1
ATOM 2408 N N . PHE A 1 294 ? 12.689 -2.507 -21.552 1.00 93.81 294 PHE A N 1
ATOM 2409 C CA . PHE A 1 294 ? 13.353 -2.061 -22.773 1.00 93.81 294 PHE A CA 1
ATOM 2410 C C . PHE A 1 294 ? 14.107 -3.211 -23.437 1.00 93.81 294 PHE A C 1
ATOM 2412 O O . PHE A 1 294 ? 14.520 -4.155 -22.760 1.00 93.81 294 PHE A O 1
ATOM 2419 N N . TYR A 1 295 ? 14.311 -3.111 -24.748 1.00 93.69 295 TYR A N 1
ATOM 2420 C CA . TYR A 1 295 ? 14.990 -4.136 -25.535 1.00 93.69 295 TYR A CA 1
ATOM 2421 C C . TYR A 1 295 ? 15.995 -3.543 -26.524 1.00 93.69 295 TYR A C 1
ATOM 2423 O O . TYR A 1 295 ? 15.762 -2.478 -27.099 1.00 93.69 295 TYR A O 1
ATOM 2431 N N . ASP A 1 296 ? 17.114 -4.234 -26.707 1.00 93.81 296 ASP A N 1
ATOM 2432 C CA . ASP A 1 296 ? 18.091 -3.996 -27.767 1.00 93.81 296 ASP A CA 1
ATOM 2433 C C . ASP A 1 296 ? 17.992 -5.147 -28.781 1.00 93.81 296 ASP A C 1
ATOM 2435 O O . ASP A 1 296 ? 18.397 -6.270 -28.480 1.00 93.81 296 ASP A O 1
ATOM 2439 N N . GLU A 1 297 ? 17.410 -4.880 -29.958 1.00 89.88 297 GLU A N 1
ATOM 2440 C CA . GLU A 1 297 ? 17.195 -5.903 -30.995 1.00 89.88 297 GLU A CA 1
ATOM 2441 C C . GLU A 1 297 ? 18.521 -6.428 -31.579 1.00 89.88 297 GLU A C 1
ATOM 2443 O O . GLU A 1 297 ? 18.608 -7.605 -31.923 1.00 89.88 297 GLU A O 1
ATOM 2448 N N . GLU A 1 298 ? 19.565 -5.594 -31.655 1.00 90.94 298 GLU A N 1
ATOM 2449 C CA . GLU A 1 298 ? 20.858 -5.979 -32.238 1.00 90.94 298 GLU A CA 1
ATOM 2450 C C . GLU A 1 298 ? 21.641 -6.902 -31.302 1.00 90.94 298 GLU A C 1
ATOM 2452 O O . GLU A 1 298 ? 22.221 -7.898 -31.736 1.00 90.94 298 GLU A O 1
ATOM 2457 N N . LYS A 1 299 ? 21.644 -6.586 -30.002 1.00 92.94 299 LYS A N 1
ATOM 2458 C CA . LYS A 1 299 ? 22.387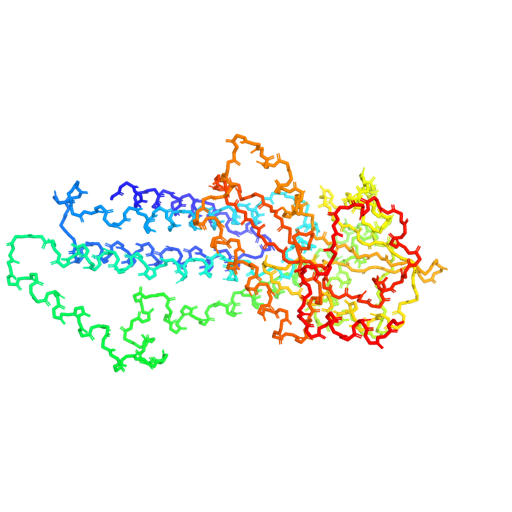 -7.346 -28.983 1.00 92.94 299 LYS A CA 1
ATOM 2459 C C . LYS A 1 299 ? 21.570 -8.442 -28.311 1.00 92.94 299 LYS A C 1
ATOM 2461 O O . LYS A 1 299 ? 22.127 -9.235 -27.552 1.00 92.94 299 LYS A O 1
ATOM 2466 N N . LYS A 1 300 ? 20.260 -8.477 -28.566 1.00 92.19 300 LYS A N 1
ATOM 2467 C CA . LYS A 1 300 ? 19.287 -9.327 -27.869 1.00 92.19 300 LYS A CA 1
ATOM 2468 C C . LYS A 1 300 ? 19.316 -9.137 -26.347 1.00 92.19 300 LYS A C 1
ATOM 2470 O O . LYS A 1 300 ? 19.233 -10.099 -25.585 1.00 92.19 300 LYS A O 1
ATOM 2475 N N . GLU A 1 301 ? 19.454 -7.891 -25.898 1.00 93.38 301 GLU A N 1
ATOM 2476 C CA . GLU A 1 301 ? 19.505 -7.536 -24.473 1.00 93.38 301 GLU A CA 1
ATOM 2477 C C . GLU A 1 301 ? 18.146 -7.029 -23.984 1.00 93.38 301 GLU A C 1
ATOM 2479 O O . GLU A 1 301 ? 17.566 -6.105 -24.558 1.00 93.38 301 GLU A O 1
ATOM 2484 N N . CYS A 1 302 ? 17.654 -7.591 -22.881 1.00 93.50 302 CYS A N 1
ATOM 2485 C CA . CYS A 1 302 ? 16.435 -7.151 -22.212 1.00 93.50 302 CYS A CA 1
ATOM 2486 C C . CYS A 1 302 ? 16.756 -6.454 -20.887 1.00 93.50 302 CYS A C 1
ATOM 2488 O O . CYS A 1 302 ? 17.548 -6.942 -20.076 1.00 93.50 302 CYS A O 1
ATOM 2490 N N . PHE A 1 303 ? 16.083 -5.330 -20.648 1.00 95.19 303 PHE A N 1
ATOM 2491 C CA . PHE A 1 303 ? 16.257 -4.464 -19.487 1.00 95.19 303 PHE A CA 1
ATOM 2492 C C . PHE A 1 303 ? 14.911 -4.244 -18.807 1.00 95.19 303 PHE A C 1
ATOM 2494 O O . PHE A 1 303 ? 14.057 -3.540 -19.340 1.00 95.19 303 PHE A O 1
ATOM 2501 N N . LEU A 1 304 ? 14.714 -4.814 -17.624 1.00 95.25 304 LEU A N 1
ATOM 2502 C CA . LEU A 1 304 ? 13.498 -4.626 -16.840 1.00 95.25 304 LEU A CA 1
ATOM 2503 C C . LEU A 1 304 ? 13.803 -3.787 -15.601 1.00 95.25 304 LEU A C 1
ATOM 2505 O O . LEU A 1 304 ? 14.486 -4.240 -14.683 1.00 95.25 304 LEU A O 1
ATOM 2509 N N . VAL A 1 305 ? 13.303 -2.554 -15.598 1.00 96.50 305 VAL A N 1
ATOM 2510 C CA . VAL A 1 305 ? 13.447 -1.603 -14.494 1.00 96.50 305 VAL A CA 1
ATOM 2511 C C . VAL A 1 305 ? 12.360 -1.875 -13.461 1.00 96.50 305 VAL A C 1
ATOM 2513 O O . VAL A 1 305 ? 11.173 -1.948 -13.785 1.00 96.50 305 VAL A O 1
ATOM 2516 N N . MET A 1 306 ? 12.776 -2.009 -12.212 1.00 95.81 306 MET A N 1
ATOM 2517 C CA . MET A 1 306 ? 11.975 -2.393 -11.060 1.00 95.81 306 MET A CA 1
ATOM 2518 C C . MET A 1 306 ? 12.182 -1.387 -9.930 1.00 95.81 306 MET A C 1
ATOM 2520 O O . MET A 1 306 ? 13.188 -0.671 -9.877 1.00 95.81 306 MET A O 1
ATOM 2524 N N . GLU A 1 307 ? 11.255 -1.348 -8.980 1.00 94.50 307 GLU A N 1
ATOM 2525 C CA . GLU A 1 307 ? 11.501 -0.604 -7.746 1.00 94.50 307 GLU A CA 1
ATOM 2526 C C . GLU A 1 307 ? 12.676 -1.199 -6.951 1.00 94.50 307 GLU A C 1
ATOM 2528 O O . GLU A 1 307 ? 12.867 -2.415 -6.894 1.00 94.50 307 GLU A O 1
ATOM 2533 N N . LEU A 1 308 ? 13.462 -0.334 -6.307 1.00 95.12 308 LEU A N 1
ATOM 2534 C CA . LEU A 1 308 ? 14.555 -0.768 -5.444 1.00 95.12 308 LEU A CA 1
ATOM 2535 C C . LEU A 1 308 ? 14.050 -1.067 -4.022 1.00 95.12 308 LEU A C 1
ATOM 2537 O O . LEU A 1 308 ? 13.475 -0.203 -3.340 1.00 95.12 308 LEU A O 1
ATOM 2541 N N . MET A 1 309 ? 14.326 -2.289 -3.569 1.00 94.69 309 MET A N 1
ATOM 2542 C CA . MET A 1 309 ? 14.070 -2.768 -2.209 1.00 94.69 309 MET A CA 1
ATOM 2543 C C . MET A 1 309 ? 15.342 -2.731 -1.358 1.00 94.69 309 MET A C 1
ATOM 2545 O O . MET A 1 309 ? 16.447 -2.632 -1.886 1.00 94.69 309 MET A O 1
ATOM 2549 N N . SER A 1 310 ? 15.198 -2.775 -0.028 1.00 92.50 310 SER A N 1
ATOM 2550 C CA . SER A 1 310 ? 16.352 -2.657 0.870 1.00 92.50 310 SER A CA 1
ATOM 2551 C C . SER A 1 310 ? 17.106 -3.975 1.021 1.00 92.50 310 SER A C 1
ATOM 2553 O O . SER A 1 310 ? 18.305 -4.008 0.757 1.00 92.50 310 SER A O 1
ATOM 2555 N N . LYS A 1 311 ? 16.423 -5.035 1.473 1.00 90.88 311 LYS A N 1
ATOM 2556 C CA . LYS A 1 311 ? 16.990 -6.379 1.697 1.00 90.88 311 LYS A CA 1
ATOM 2557 C C . LYS A 1 311 ? 15.899 -7.438 1.572 1.00 90.88 311 LYS A C 1
ATOM 2559 O O . LYS A 1 311 ? 14.733 -7.122 1.799 1.00 90.88 311 LYS A O 1
ATOM 2564 N N . ASP A 1 312 ? 16.267 -8.669 1.244 1.00 92.81 312 ASP A N 1
ATOM 2565 C CA . ASP A 1 312 ? 15.375 -9.820 1.390 1.00 92.81 312 ASP A CA 1
ATOM 2566 C C . ASP A 1 312 ? 15.282 -10.292 2.857 1.00 92.81 312 ASP A C 1
ATOM 2568 O O . ASP A 1 312 ? 16.109 -9.938 3.710 1.00 92.81 312 ASP A O 1
ATOM 2572 N N . LEU A 1 313 ? 14.230 -11.051 3.168 1.00 92.88 313 LEU A N 1
ATOM 2573 C CA . LEU A 1 313 ? 13.926 -11.542 4.508 1.00 92.88 313 LEU A CA 1
ATOM 2574 C C . LEU A 1 313 ? 15.017 -12.496 5.010 1.00 92.88 313 LEU A C 1
ATOM 2576 O O . LEU A 1 313 ? 15.370 -12.426 6.186 1.00 92.88 313 LEU A O 1
ATOM 2580 N N . TYR A 1 314 ? 15.603 -13.326 4.143 1.00 90.00 314 TYR A N 1
ATOM 2581 C CA . TYR A 1 314 ? 16.706 -14.214 4.519 1.00 90.00 314 TYR A CA 1
ATOM 2582 C C . TYR A 1 314 ? 17.938 -13.435 4.996 1.00 90.00 314 TYR A C 1
ATOM 2584 O O . TYR A 1 314 ? 18.454 -13.688 6.088 1.00 90.00 314 TYR A O 1
ATOM 2592 N N . ALA A 1 315 ? 18.392 -12.457 4.211 1.00 89.56 315 ALA A N 1
ATOM 2593 C CA . ALA A 1 315 ? 19.512 -11.593 4.558 1.00 89.56 315 ALA A CA 1
ATOM 2594 C C . ALA A 1 315 ? 19.234 -10.834 5.860 1.00 89.56 315 ALA A C 1
ATOM 2596 O O . ALA A 1 315 ? 20.087 -10.796 6.749 1.00 89.56 315 ALA A O 1
ATOM 2597 N N . TYR A 1 316 ? 18.018 -10.302 6.019 1.00 90.19 316 TYR A N 1
ATOM 2598 C CA . TYR A 1 316 ? 17.612 -9.635 7.253 1.00 90.19 316 TYR A CA 1
ATOM 2599 C C . TYR A 1 316 ? 17.662 -10.578 8.463 1.00 90.19 316 TYR A C 1
ATOM 2601 O O . TYR A 1 316 ? 18.214 -10.213 9.504 1.00 90.19 316 TYR A O 1
ATOM 2609 N N . MET A 1 317 ? 17.125 -11.796 8.334 1.00 88.31 317 MET A N 1
ATOM 2610 C CA . MET A 1 317 ? 17.166 -12.808 9.389 1.00 88.31 317 MET A CA 1
ATOM 2611 C C . MET A 1 317 ? 18.608 -13.154 9.750 1.00 88.31 317 MET A C 1
ATOM 2613 O O . MET A 1 317 ? 18.945 -13.147 10.929 1.00 88.31 317 MET A O 1
ATOM 2617 N N . LYS A 1 318 ? 19.481 -13.394 8.768 1.00 86.06 318 LYS A N 1
ATOM 2618 C CA . LYS A 1 318 ? 20.888 -13.744 9.001 1.00 86.06 318 LYS A CA 1
ATOM 2619 C C . LYS A 1 318 ? 21.660 -12.642 9.729 1.00 86.06 318 LYS A C 1
ATOM 2621 O O . LYS A 1 318 ? 22.447 -12.942 10.618 1.00 86.06 318 LYS A O 1
ATOM 2626 N N . GLU A 1 319 ? 21.435 -11.381 9.368 1.00 86.44 319 GLU A N 1
ATOM 2627 C CA . GLU A 1 319 ? 22.111 -10.234 9.988 1.00 86.44 319 GLU A CA 1
ATOM 2628 C C . GLU A 1 319 ? 21.638 -9.951 11.418 1.00 86.44 319 GLU A C 1
ATOM 2630 O O . GLU A 1 319 ? 22.419 -9.495 12.250 1.00 86.44 319 GLU A O 1
ATOM 2635 N N . ASN A 1 320 ? 20.357 -10.195 11.705 1.00 83.25 320 ASN A N 1
ATOM 2636 C CA . ASN A 1 320 ? 19.752 -9.851 12.993 1.00 83.25 320 ASN A CA 1
ATOM 2637 C C . ASN A 1 320 ? 19.657 -11.044 13.954 1.00 83.25 320 ASN A C 1
ATOM 2639 O O . ASN A 1 320 ? 19.393 -10.851 15.145 1.00 83.25 320 ASN A O 1
ATOM 2643 N N . SER A 1 321 ? 19.894 -12.263 13.465 1.00 77.75 321 SER A N 1
ATOM 2644 C CA . SER A 1 321 ? 19.977 -13.462 14.294 1.00 77.75 321 SER A CA 1
ATOM 2645 C C . SER A 1 321 ? 21.322 -13.483 15.003 1.00 77.75 321 SER A C 1
ATOM 2647 O O . SER A 1 321 ? 22.376 -13.566 14.381 1.00 77.75 321 SER A O 1
ATOM 2649 N N . SER A 1 322 ? 21.296 -13.431 16.330 1.00 72.56 322 SER A N 1
ATOM 2650 C CA . SER A 1 322 ? 22.478 -13.679 17.154 1.00 72.56 322 SER A CA 1
ATOM 2651 C C . SER A 1 322 ? 22.107 -14.634 18.275 1.00 72.56 322 SER A C 1
ATOM 2653 O O . SER A 1 322 ? 20.957 -14.667 18.707 1.00 72.56 322 SER A O 1
ATOM 2655 N N . SER A 1 323 ? 23.084 -15.367 18.807 1.00 67.38 323 SER A N 1
ATOM 2656 C CA . SER A 1 323 ? 22.878 -16.269 19.950 1.00 67.38 323 SER A CA 1
ATOM 2657 C C . SER A 1 323 ? 22.288 -15.572 21.187 1.00 67.38 323 SER A C 1
ATOM 2659 O O . SER A 1 323 ? 21.721 -16.233 22.051 1.00 67.38 323 SER A O 1
ATOM 2661 N N . ARG A 1 324 ? 22.379 -14.234 21.264 1.00 65.56 324 ARG A N 1
ATOM 2662 C CA . ARG A 1 324 ? 21.799 -13.401 22.330 1.00 65.56 324 ARG A CA 1
ATOM 2663 C C . ARG A 1 324 ? 20.415 -12.828 22.001 1.00 65.56 324 ARG A C 1
ATOM 2665 O O . ARG A 1 324 ? 19.730 -12.379 22.914 1.00 65.56 324 ARG A O 1
ATOM 2672 N N . ARG A 1 325 ? 19.993 -12.820 20.732 1.00 69.38 325 ARG A N 1
ATOM 2673 C CA . ARG A 1 325 ? 18.710 -12.259 20.282 1.00 69.38 325 ARG A CA 1
ATOM 2674 C C . ARG A 1 325 ? 17.815 -13.386 19.775 1.00 69.38 325 ARG A C 1
ATOM 2676 O O . ARG A 1 325 ? 17.799 -13.687 18.589 1.00 69.38 325 ARG A O 1
ATOM 2683 N N . GLN A 1 326 ? 17.075 -14.001 20.697 1.00 67.19 326 GLN A N 1
ATOM 2684 C CA . GLN A 1 326 ? 16.165 -15.110 20.381 1.00 67.19 326 GLN A CA 1
ATOM 2685 C C . GLN A 1 326 ? 14.903 -14.661 19.623 1.00 67.19 326 GLN A C 1
ATOM 2687 O O . GLN A 1 326 ? 14.288 -15.469 18.936 1.00 67.19 326 GLN A O 1
ATOM 2692 N N . VAL A 1 327 ? 14.525 -13.378 19.715 1.00 78.00 327 VAL A N 1
ATOM 2693 C CA . VAL A 1 327 ? 13.329 -12.821 19.062 1.00 78.00 327 VAL A CA 1
ATOM 2694 C C . VAL A 1 327 ? 13.737 -11.745 18.053 1.00 78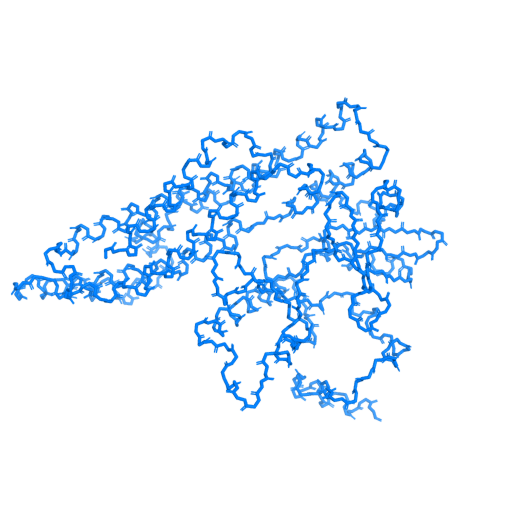.00 327 VAL A C 1
ATOM 2696 O O . VAL A 1 327 ? 14.225 -10.675 18.425 1.00 78.00 327 VAL A O 1
ATOM 2699 N N . LEU A 1 328 ? 13.543 -12.047 16.766 1.00 80.12 328 LEU A N 1
ATOM 2700 C CA . LEU A 1 328 ? 13.814 -11.144 15.639 1.00 80.12 328 LEU A CA 1
ATOM 2701 C C . LEU A 1 328 ? 12.728 -10.074 15.488 1.00 80.12 328 LEU A C 1
ATOM 2703 O O . LEU A 1 328 ? 13.033 -8.890 15.357 1.00 80.12 328 LEU A O 1
ATOM 2707 N N . PHE A 1 329 ? 11.469 -10.502 15.547 1.00 85.94 329 PHE A N 1
ATOM 2708 C CA . PHE A 1 329 ? 10.285 -9.669 15.375 1.00 85.94 329 PHE A CA 1
ATOM 2709 C C . PHE A 1 329 ? 9.331 -9.869 16.550 1.00 85.94 329 PHE A C 1
ATOM 2711 O O . PHE A 1 329 ? 9.178 -10.987 17.044 1.00 85.94 329 PHE A O 1
ATOM 2718 N N . SER A 1 330 ? 8.659 -8.801 16.981 1.00 90.44 330 SER A N 1
ATOM 2719 C CA . SER A 1 330 ? 7.502 -8.943 17.865 1.00 90.44 330 SER A CA 1
ATOM 2720 C C . SER A 1 330 ? 6.343 -9.597 17.104 1.00 90.44 330 SER A C 1
ATOM 2722 O O . SER A 1 330 ? 6.265 -9.501 15.878 1.00 90.44 330 SER A O 1
ATOM 2724 N N . LEU A 1 331 ? 5.421 -10.245 17.820 1.00 92.69 331 LEU A N 1
ATOM 2725 C CA . LEU A 1 331 ? 4.281 -10.926 17.199 1.00 92.69 331 LEU A CA 1
ATOM 2726 C C . LEU A 1 331 ? 3.461 -10.017 16.250 1.00 92.69 331 LEU A C 1
ATOM 2728 O O . LEU A 1 331 ? 3.164 -10.475 15.150 1.00 92.69 331 LEU A O 1
ATOM 2732 N N . PRO A 1 332 ? 3.161 -8.739 16.577 1.00 91.75 332 PRO A N 1
ATOM 2733 C CA . PRO A 1 332 ? 2.477 -7.841 15.641 1.00 91.75 332 PRO A CA 1
ATOM 2734 C C . PRO A 1 332 ? 3.229 -7.633 14.320 1.00 91.75 332 PRO A C 1
ATOM 2736 O O . PRO A 1 332 ? 2.610 -7.619 13.260 1.00 91.75 332 PRO A O 1
ATOM 2739 N N . ILE A 1 333 ? 4.564 -7.536 14.363 1.00 92.81 333 ILE A N 1
ATOM 2740 C CA . ILE A 1 333 ? 5.391 -7.394 13.156 1.00 92.81 333 ILE A CA 1
ATOM 2741 C C . ILE A 1 333 ? 5.360 -8.689 12.338 1.00 92.81 333 ILE A C 1
ATOM 2743 O O . ILE A 1 333 ? 5.235 -8.630 11.119 1.00 92.81 333 ILE A O 1
ATOM 2747 N N . VAL A 1 334 ? 5.429 -9.858 12.987 1.00 94.75 334 VAL A N 1
ATOM 2748 C CA . VAL A 1 334 ? 5.302 -11.154 12.296 1.00 94.75 334 VAL A CA 1
ATOM 2749 C C . VAL A 1 334 ? 3.966 -11.239 11.559 1.00 94.75 334 VAL A C 1
ATOM 2751 O O . VAL A 1 334 ? 3.945 -11.565 10.374 1.00 94.75 334 VAL A O 1
ATOM 2754 N N . VAL A 1 335 ? 2.864 -10.897 12.231 1.00 96.38 335 VAL A N 1
ATOM 2755 C CA . VAL A 1 335 ? 1.522 -10.929 11.635 1.00 96.38 335 VAL A CA 1
ATOM 2756 C C . VAL A 1 335 ? 1.396 -9.925 10.484 1.00 96.38 335 VAL A C 1
ATOM 2758 O O . VAL A 1 335 ? 0.865 -10.288 9.439 1.00 96.38 335 VAL A O 1
ATOM 2761 N N . ASP A 1 336 ? 1.929 -8.705 10.614 1.00 95.56 336 ASP A N 1
ATOM 2762 C CA . ASP A 1 336 ? 1.930 -7.708 9.530 1.00 95.56 336 ASP A CA 1
ATOM 2763 C C . ASP A 1 336 ? 2.750 -8.179 8.313 1.00 95.56 336 ASP A C 1
ATOM 2765 O O . ASP A 1 336 ? 2.313 -8.012 7.173 1.00 95.56 336 ASP A O 1
ATOM 2769 N N . VAL A 1 337 ? 3.899 -8.833 8.526 1.00 96.44 337 VAL A N 1
ATOM 2770 C CA . VAL A 1 337 ? 4.692 -9.442 7.442 1.00 96.44 337 VAL A CA 1
ATOM 2771 C C . VAL A 1 337 ? 3.902 -10.559 6.755 1.00 96.44 337 VAL A C 1
ATOM 2773 O O . VAL A 1 337 ? 3.797 -10.559 5.528 1.00 96.44 337 VAL A O 1
ATOM 2776 N N . MET A 1 338 ? 3.310 -11.482 7.523 1.00 97.88 338 MET A N 1
ATOM 2777 C CA . MET A 1 338 ? 2.501 -12.583 6.982 1.00 97.88 338 MET A CA 1
ATOM 2778 C C . MET A 1 338 ? 1.297 -12.066 6.190 1.00 97.88 338 MET A C 1
ATOM 2780 O O . MET A 1 338 ? 1.037 -12.551 5.090 1.00 97.88 338 MET A O 1
ATOM 2784 N N . LEU A 1 339 ? 0.596 -11.057 6.714 1.00 98.12 339 LEU A N 1
ATOM 2785 C CA . LEU A 1 339 ? -0.545 -10.436 6.050 1.00 98.12 339 LEU A CA 1
ATOM 2786 C C . LEU A 1 339 ? -0.128 -9.803 4.722 1.00 98.12 339 LEU A C 1
ATOM 2788 O O . LEU A 1 339 ? -0.755 -10.057 3.698 1.00 98.12 339 LEU A O 1
ATOM 2792 N N . GLN A 1 340 ? 0.947 -9.014 4.707 1.00 98.31 340 GLN A N 1
ATOM 2793 C CA . GLN A 1 340 ? 1.433 -8.387 3.480 1.00 98.31 340 GLN A CA 1
ATOM 2794 C C . GLN A 1 340 ? 1.854 -9.423 2.424 1.00 98.31 340 GLN A C 1
ATOM 2796 O O . GLN A 1 340 ? 1.509 -9.264 1.253 1.00 98.31 340 GLN A O 1
ATOM 2801 N N . VAL A 1 341 ? 2.531 -10.509 2.820 1.00 98.38 341 VAL A N 1
ATOM 2802 C CA . VAL A 1 341 ? 2.854 -11.624 1.909 1.00 98.38 341 VAL A CA 1
ATOM 2803 C C . VAL A 1 341 ? 1.577 -12.267 1.368 1.00 98.38 341 VAL A C 1
ATOM 2805 O O . VAL A 1 341 ? 1.444 -12.408 0.153 1.00 98.38 341 VAL A O 1
ATOM 2808 N N . ALA A 1 342 ? 0.615 -12.593 2.235 1.00 98.44 342 ALA A N 1
ATOM 2809 C CA . ALA A 1 342 ? -0.652 -13.203 1.835 1.00 98.44 342 ALA A CA 1
ATOM 2810 C C . ALA A 1 342 ? -1.415 -12.337 0.821 1.00 98.44 342 ALA A C 1
ATOM 2812 O O . ALA A 1 342 ? -1.887 -12.859 -0.185 1.00 98.44 342 ALA A O 1
ATOM 2813 N N . ARG A 1 343 ? -1.452 -11.014 1.021 1.00 98.12 343 ARG A N 1
ATOM 2814 C CA . ARG A 1 343 ? -2.070 -10.070 0.075 1.00 98.12 343 ARG A CA 1
ATOM 2815 C C . ARG A 1 343 ? -1.363 -10.046 -1.280 1.00 98.12 343 ARG A C 1
ATOM 2817 O O . ARG A 1 343 ? -2.013 -10.023 -2.321 1.00 98.12 343 ARG A O 1
ATOM 2824 N N . GLY A 1 344 ? -0.028 -10.068 -1.284 1.00 97.81 344 GLY A N 1
ATOM 2825 C CA . GLY A 1 344 ? 0.753 -10.181 -2.519 1.00 97.81 344 GLY A CA 1
ATOM 2826 C C . GLY A 1 344 ? 0.444 -11.474 -3.279 1.00 97.81 344 GLY A C 1
ATOM 2827 O O . GLY A 1 344 ? 0.202 -11.437 -4.485 1.00 97.81 344 GLY A O 1
ATOM 2828 N N . MET A 1 345 ? 0.385 -12.599 -2.565 1.00 97.88 345 MET A N 1
ATOM 2829 C CA . MET A 1 345 ? 0.070 -13.913 -3.134 1.00 97.88 345 MET A CA 1
ATOM 2830 C C . MET A 1 345 ? -1.366 -13.997 -3.662 1.00 97.88 345 MET A C 1
ATOM 2832 O O . MET A 1 345 ? -1.570 -14.460 -4.780 1.00 97.88 345 MET A O 1
ATOM 2836 N N . GLU A 1 346 ? -2.355 -13.511 -2.907 1.00 97.75 346 GLU A N 1
ATOM 2837 C CA . GLU A 1 346 ? -3.757 -13.448 -3.338 1.00 97.75 346 GLU A CA 1
ATOM 2838 C C . GLU A 1 346 ? -3.896 -12.665 -4.648 1.00 97.75 346 GLU A C 1
ATOM 2840 O O . GLU A 1 346 ? -4.528 -13.138 -5.597 1.00 97.75 346 GLU A O 1
ATOM 2845 N N . PHE A 1 347 ? -3.247 -11.500 -4.737 1.00 97.19 347 PHE A N 1
ATOM 2846 C CA . PHE A 1 347 ? -3.241 -10.705 -5.958 1.00 97.19 347 PHE A CA 1
ATOM 2847 C C . PHE A 1 347 ? -2.655 -11.487 -7.143 1.00 97.19 347 PHE A C 1
ATOM 2849 O O . PHE A 1 347 ? -3.275 -11.529 -8.209 1.00 97.19 347 PHE A O 1
ATOM 2856 N N . LEU A 1 348 ? -1.499 -12.137 -6.974 1.00 96.06 348 LEU A N 1
ATOM 2857 C CA . LEU A 1 348 ? -0.876 -12.941 -8.033 1.00 96.06 348 LEU A CA 1
ATOM 2858 C C . LEU A 1 348 ? -1.777 -14.112 -8.459 1.00 96.06 348 LEU A C 1
ATOM 2860 O O . LEU A 1 348 ? -2.017 -14.302 -9.655 1.00 96.06 348 LEU A O 1
ATOM 2864 N N . HIS A 1 349 ? -2.374 -14.825 -7.502 1.00 96.06 349 HIS A N 1
ATOM 2865 C CA . HIS A 1 349 ? -3.303 -15.923 -7.771 1.00 96.06 349 HIS A CA 1
ATOM 2866 C C . HIS A 1 349 ? -4.565 -15.454 -8.506 1.00 96.06 349 HIS A C 1
ATOM 2868 O O . HIS A 1 349 ? -5.010 -16.123 -9.440 1.00 96.06 349 HIS A O 1
ATOM 2874 N N . SER A 1 350 ? -5.095 -14.267 -8.184 1.00 96.31 350 SER A N 1
ATOM 2875 C CA . SER A 1 350 ? -6.225 -13.664 -8.914 1.00 96.31 350 SER A CA 1
ATOM 2876 C C . SER A 1 350 ? -5.910 -13.403 -10.396 1.00 96.31 350 SER A C 1
ATOM 2878 O O . SER A 1 350 ? -6.809 -13.337 -11.237 1.00 96.31 350 SER A O 1
ATOM 2880 N N . ARG A 1 351 ? -4.618 -13.292 -10.736 1.00 93.19 351 ARG A N 1
ATOM 2881 C CA . ARG A 1 351 ? -4.093 -13.127 -12.098 1.00 93.19 351 ARG A CA 1
ATOM 2882 C C . ARG A 1 351 ? -3.584 -14.430 -12.713 1.00 93.19 351 ARG A C 1
ATOM 2884 O O . ARG A 1 351 ? -3.049 -14.387 -13.816 1.00 93.19 351 ARG A O 1
ATOM 2891 N N . LYS A 1 352 ? -3.785 -15.573 -12.042 1.00 91.81 352 LYS A N 1
ATOM 2892 C CA . LYS A 1 352 ? -3.273 -16.897 -12.439 1.00 91.81 352 LYS A CA 1
ATOM 2893 C C . LYS A 1 352 ? -1.746 -16.928 -12.581 1.00 91.81 352 LYS A C 1
ATOM 2895 O O . LYS A 1 352 ? -1.214 -17.609 -13.453 1.00 91.81 352 LYS A O 1
ATOM 2900 N N . ILE A 1 353 ? -1.051 -16.163 -11.741 1.00 90.94 353 ILE A N 1
ATOM 2901 C CA . ILE A 1 353 ? 0.408 -16.151 -11.650 1.00 90.94 353 ILE A CA 1
ATOM 2902 C C . ILE A 1 353 ? 0.791 -16.852 -10.355 1.00 90.94 353 ILE A C 1
ATOM 2904 O O . ILE A 1 353 ? 0.325 -16.479 -9.280 1.00 90.94 353 ILE A O 1
ATOM 2908 N N . TYR A 1 354 ? 1.645 -17.860 -10.469 1.00 88.81 354 TYR A N 1
ATOM 2909 C CA . TYR A 1 354 ? 2.118 -18.663 -9.350 1.00 88.81 354 TYR A CA 1
ATOM 2910 C C . TYR A 1 354 ? 3.617 -18.419 -9.184 1.00 88.81 354 TYR A C 1
ATOM 2912 O O . TYR A 1 354 ? 4.354 -18.474 -10.165 1.00 88.81 354 TYR A O 1
ATOM 2920 N N . VAL A 1 355 ? 4.058 -18.117 -7.959 1.00 85.69 355 VAL A N 1
ATOM 2921 C CA . VAL A 1 355 ? 5.476 -17.829 -7.665 1.00 85.69 355 VAL A CA 1
ATOM 2922 C C . VAL A 1 355 ? 6.346 -19.075 -7.860 1.00 85.69 355 VAL A C 1
ATOM 2924 O O . VAL A 1 355 ? 7.477 -18.963 -8.307 1.00 85.69 355 VAL A O 1
ATOM 2927 N N . GLY A 1 356 ? 5.819 -20.266 -7.556 1.00 77.31 356 GLY A N 1
ATOM 2928 C CA . GLY A 1 356 ? 6.526 -21.545 -7.710 1.00 77.31 356 GLY A CA 1
ATOM 2929 C C . GLY A 1 356 ? 7.567 -21.820 -6.619 1.00 77.31 356 GLY A C 1
ATOM 2930 O O . GLY A 1 356 ? 7.589 -22.923 -6.090 1.00 77.31 356 GLY A O 1
ATOM 2931 N N . ASP A 1 357 ? 8.349 -20.813 -6.225 1.00 79.75 357 ASP A N 1
ATOM 2932 C CA . ASP A 1 357 ? 9.409 -20.913 -5.210 1.00 79.75 357 ASP A CA 1
ATOM 2933 C C . ASP A 1 357 ? 9.285 -19.784 -4.167 1.00 79.75 357 ASP A C 1
ATOM 2935 O O . ASP A 1 357 ? 10.060 -18.825 -4.126 1.00 79.75 357 ASP A O 1
ATOM 2939 N N . LEU A 1 358 ? 8.235 -19.830 -3.339 1.00 90.38 358 LEU A N 1
ATOM 2940 C CA . LEU A 1 358 ? 8.047 -18.835 -2.280 1.00 90.38 358 LEU A CA 1
ATOM 2941 C C . LEU A 1 358 ? 8.932 -19.171 -1.073 1.00 90.38 358 LEU A C 1
ATOM 2943 O O . LEU A 1 358 ? 8.607 -20.041 -0.270 1.00 90.38 358 LEU A O 1
ATOM 2947 N N . ASN A 1 359 ? 10.017 -18.420 -0.910 1.00 90.38 359 ASN A N 1
ATOM 2948 C CA . ASN A 1 359 ? 10.982 -18.604 0.170 1.00 90.38 359 ASN A CA 1
ATOM 2949 C C . ASN A 1 359 ? 11.468 -17.240 0.728 1.00 90.38 359 ASN A C 1
ATOM 2951 O O . ASN A 1 359 ? 11.141 -16.182 0.175 1.00 90.38 359 ASN A O 1
ATOM 2955 N N . PRO A 1 360 ? 12.261 -17.217 1.819 1.00 91.75 360 PRO A N 1
ATOM 2956 C CA . PRO A 1 360 ? 12.723 -15.966 2.424 1.00 91.75 360 PRO A CA 1
ATOM 2957 C C . PRO A 1 360 ? 13.635 -15.084 1.548 1.00 91.75 360 PRO A C 1
ATOM 2959 O O . PRO A 1 360 ? 13.767 -13.900 1.854 1.00 91.75 360 PRO A O 1
ATOM 2962 N N . THR A 1 361 ? 14.260 -15.590 0.478 1.00 89.81 361 THR A N 1
ATOM 2963 C CA . THR A 1 361 ? 15.047 -14.748 -0.450 1.00 89.81 361 THR A CA 1
ATOM 2964 C C . THR A 1 361 ? 14.157 -14.035 -1.474 1.00 89.81 361 THR A C 1
ATOM 2966 O O . THR A 1 361 ? 14.543 -12.990 -1.993 1.00 89.81 361 THR A O 1
ATOM 2969 N N . ASN A 1 362 ? 12.933 -14.531 -1.688 1.00 91.94 362 ASN A N 1
ATOM 2970 C CA . ASN A 1 362 ? 11.923 -13.936 -2.568 1.00 91.94 362 ASN A CA 1
ATOM 2971 C C . ASN A 1 362 ? 10.953 -12.977 -1.850 1.00 91.94 362 ASN A C 1
ATOM 2973 O O . ASN A 1 362 ? 10.050 -12.421 -2.484 1.00 91.94 362 ASN A O 1
ATOM 2977 N N . ILE A 1 363 ? 11.144 -12.721 -0.553 1.00 95.94 363 ILE A N 1
ATOM 2978 C CA . ILE A 1 363 ? 10.370 -11.747 0.231 1.00 95.94 363 ILE A CA 1
ATOM 2979 C C . ILE A 1 363 ? 11.260 -10.542 0.536 1.00 95.94 363 ILE A C 1
ATOM 2981 O O . ILE A 1 363 ? 12.173 -10.630 1.351 1.00 95.94 363 ILE A O 1
ATOM 2985 N N . PHE A 1 364 ? 10.977 -9.394 -0.078 1.00 96.38 364 PHE A N 1
ATOM 2986 C CA . PHE A 1 364 ? 11.724 -8.160 0.149 1.00 96.38 364 PHE A CA 1
ATOM 2987 C C . PHE A 1 364 ? 11.111 -7.289 1.242 1.00 96.38 364 PHE A C 1
ATOM 2989 O O . PHE A 1 364 ? 9.896 -7.104 1.316 1.00 96.38 364 PHE A O 1
ATOM 2996 N N . LEU A 1 365 ? 11.985 -6.680 2.040 1.00 95.19 365 LEU A N 1
ATOM 2997 C CA . LEU A 1 365 ? 11.666 -5.761 3.122 1.00 95.19 365 LEU A CA 1
ATOM 2998 C C . LEU A 1 365 ? 12.175 -4.352 2.798 1.00 95.19 365 LEU A C 1
ATOM 3000 O O . LEU A 1 365 ? 13.291 -4.158 2.300 1.00 95.19 365 LEU A O 1
ATOM 3004 N N . LYS A 1 366 ? 11.372 -3.347 3.147 1.00 93.75 366 LYS A N 1
ATOM 3005 C CA . LYS A 1 366 ? 11.756 -1.932 3.152 1.00 93.75 366 LYS A CA 1
ATOM 3006 C C . LYS A 1 366 ? 11.257 -1.282 4.446 1.00 93.75 366 LYS A C 1
ATOM 3008 O O . LYS A 1 366 ? 10.050 -1.287 4.669 1.00 93.75 366 LYS A O 1
ATOM 3013 N N . PRO A 1 367 ? 12.129 -0.748 5.318 1.00 92.00 367 PRO A N 1
ATOM 3014 C CA . PRO A 1 367 ? 11.692 -0.138 6.575 1.00 92.00 367 PRO A CA 1
ATOM 3015 C C . PRO A 1 367 ? 10.684 0.996 6.341 1.00 92.00 367 PRO A C 1
ATOM 3017 O O . PRO A 1 367 ? 10.893 1.839 5.461 1.00 92.00 367 PRO A O 1
ATOM 3020 N N . ARG A 1 368 ? 9.601 1.041 7.127 1.00 87.88 368 ARG A N 1
ATOM 3021 C CA . ARG A 1 368 ? 8.649 2.161 7.087 1.00 87.88 368 ARG A CA 1
ATOM 3022 C C . ARG A 1 368 ? 9.257 3.354 7.827 1.00 87.88 368 ARG A C 1
ATOM 3024 O O . ARG A 1 368 ? 9.694 3.226 8.964 1.00 87.88 368 ARG A O 1
ATOM 3031 N N . LYS A 1 369 ? 9.290 4.536 7.200 1.00 80.25 369 LYS A N 1
ATOM 3032 C CA . LYS A 1 369 ? 9.910 5.735 7.811 1.00 80.25 369 LYS A CA 1
ATOM 3033 C C . LYS A 1 369 ? 9.127 6.289 9.007 1.00 80.25 369 LYS A C 1
ATOM 3035 O O . LYS A 1 369 ? 9.686 6.977 9.849 1.00 80.25 369 LYS A O 1
ATOM 3040 N N . SER A 1 370 ? 7.832 6.017 9.043 1.00 75.81 370 SER A N 1
ATOM 3041 C CA . SER A 1 370 ? 6.854 6.451 10.045 1.00 75.81 370 SER A CA 1
ATOM 3042 C C . SER A 1 370 ? 6.898 5.644 11.343 1.00 75.81 370 SER A C 1
ATOM 3044 O O . SER A 1 370 ? 6.441 6.144 12.373 1.00 75.81 370 SER A O 1
ATOM 3046 N N . THR A 1 371 ? 7.397 4.400 11.295 1.00 75.81 371 THR A N 1
ATOM 3047 C CA . THR A 1 371 ? 7.267 3.452 12.406 1.00 75.81 371 THR A CA 1
ATOM 3048 C C . THR A 1 371 ? 8.467 2.530 12.518 1.00 75.81 371 THR A C 1
ATOM 3050 O O . THR A 1 371 ? 8.772 1.766 11.604 1.00 75.81 371 THR A O 1
ATOM 3053 N N . GLU A 1 372 ? 9.116 2.565 13.676 1.00 77.06 372 GLU A N 1
ATOM 3054 C CA . GLU A 1 372 ? 10.245 1.695 13.973 1.00 77.06 372 GLU A CA 1
ATOM 3055 C C . GLU A 1 372 ? 9.811 0.220 14.008 1.00 77.06 372 GLU A C 1
ATOM 3057 O O . GLU A 1 372 ? 8.755 -0.126 14.537 1.00 77.06 372 GLU A O 1
ATOM 3062 N N . GLY A 1 373 ? 10.620 -0.654 13.406 1.00 82.06 373 GLY A N 1
ATOM 3063 C CA . GLY A 1 373 ? 10.393 -2.102 13.385 1.00 82.06 373 GLY A CA 1
ATOM 3064 C C . GLY A 1 373 ? 9.380 -2.611 12.352 1.00 82.06 373 GLY A C 1
ATOM 3065 O O . GLY A 1 373 ? 9.386 -3.805 12.072 1.00 82.06 373 GLY A O 1
ATOM 3066 N N . TYR A 1 374 ? 8.558 -1.749 11.744 1.00 90.94 374 TYR A N 1
ATOM 3067 C CA . TYR A 1 374 ? 7.622 -2.157 10.690 1.00 90.94 374 TYR A CA 1
ATOM 3068 C C . TYR A 1 374 ? 8.234 -2.041 9.293 1.00 90.94 374 TYR A C 1
ATOM 3070 O O . TYR A 1 374 ? 9.023 -1.139 8.994 1.00 90.94 374 TYR A O 1
ATOM 3078 N N . PHE A 1 375 ? 7.813 -2.940 8.404 1.00 94.38 375 PHE A N 1
ATOM 3079 C CA . PHE A 1 375 ? 8.316 -3.028 7.036 1.00 94.38 375 PHE A CA 1
ATOM 3080 C C . PHE A 1 375 ? 7.181 -2.901 6.025 1.00 94.38 375 PHE A C 1
ATOM 3082 O O . PHE A 1 375 ? 6.046 -3.314 6.260 1.00 94.38 375 PHE A O 1
ATOM 3089 N N . HIS A 1 376 ? 7.496 -2.315 4.879 1.00 94.88 376 HIS A N 1
ATOM 3090 C CA . HIS A 1 376 ? 6.772 -2.547 3.641 1.00 94.88 376 HIS A CA 1
ATOM 3091 C C . HIS A 1 376 ? 7.338 -3.826 3.029 1.00 94.88 376 HIS A C 1
ATOM 3093 O O . HIS A 1 376 ? 8.535 -3.895 2.732 1.00 94.88 376 HIS A O 1
ATOM 3099 N N . VAL A 1 377 ? 6.490 -4.838 2.885 1.00 97.44 377 VAL A N 1
ATOM 3100 C CA . VAL A 1 377 ? 6.872 -6.181 2.445 1.00 97.44 377 VAL A CA 1
ATOM 3101 C C . VAL A 1 377 ? 6.343 -6.428 1.043 1.00 97.44 377 VAL A C 1
ATOM 3103 O O . VAL A 1 377 ? 5.174 -6.148 0.758 1.00 97.44 377 VAL A O 1
ATOM 3106 N N . LYS A 1 378 ? 7.206 -6.942 0.167 1.00 97.69 378 LYS A N 1
ATOM 3107 C CA . LYS A 1 378 ? 6.866 -7.238 -1.224 1.00 97.69 378 LYS A CA 1
ATOM 3108 C C . LYS A 1 378 ? 7.369 -8.613 -1.636 1.00 97.69 378 LYS A C 1
ATOM 3110 O O . LYS A 1 378 ? 8.541 -8.925 -1.450 1.00 97.69 378 LYS A O 1
ATOM 3115 N N . VAL A 1 379 ? 6.484 -9.406 -2.227 1.00 97.25 379 VAL A N 1
ATOM 3116 C CA . VAL A 1 379 ? 6.824 -10.685 -2.859 1.00 97.25 379 VAL A CA 1
ATOM 3117 C C . VAL A 1 379 ? 7.543 -10.417 -4.183 1.00 97.25 379 VAL A C 1
ATOM 3119 O O . VAL A 1 379 ? 7.230 -9.447 -4.873 1.00 97.25 379 VAL A O 1
ATOM 3122 N N . SER A 1 380 ? 8.510 -11.256 -4.532 1.00 92.94 380 SER A N 1
ATOM 3123 C CA . SER A 1 380 ? 9.269 -11.240 -5.788 1.00 92.94 380 SER A CA 1
ATOM 3124 C C . SER A 1 380 ? 9.448 -12.666 -6.321 1.00 92.94 380 SER A C 1
ATOM 3126 O O . SER A 1 380 ? 8.776 -13.574 -5.838 1.00 92.94 380 SER A O 1
ATOM 3128 N N . GLY A 1 381 ? 10.301 -12.860 -7.333 1.00 84.75 381 GLY A N 1
ATOM 3129 C CA . GLY A 1 381 ? 10.561 -14.188 -7.903 1.00 84.75 381 GLY A CA 1
ATOM 3130 C C . GLY A 1 381 ? 9.394 -14.755 -8.716 1.00 84.75 381 GLY A C 1
ATOM 3131 O O . GLY A 1 381 ? 9.295 -15.959 -8.889 1.00 84.75 381 GLY A O 1
ATOM 3132 N N . PHE A 1 382 ? 8.476 -13.903 -9.184 1.00 87.56 382 PHE A N 1
ATOM 3133 C CA . PHE A 1 382 ? 7.383 -14.304 -10.067 1.00 87.56 382 PHE A CA 1
ATOM 3134 C C . PHE A 1 382 ? 7.629 -13.835 -11.502 1.00 87.56 382 PHE A C 1
ATOM 3136 O O . PHE A 1 382 ? 8.121 -12.729 -11.738 1.00 87.56 382 PHE A O 1
ATOM 3143 N N . GLY A 1 383 ? 7.183 -14.653 -12.457 1.00 80.44 383 GLY A N 1
ATOM 3144 C CA . GLY A 1 383 ? 7.303 -14.379 -13.887 1.00 80.44 383 GLY A CA 1
ATOM 3145 C C . GLY A 1 383 ? 8.718 -14.586 -14.438 1.00 80.44 383 GLY A C 1
ATOM 3146 O O . GLY A 1 383 ? 9.716 -14.497 -13.731 1.00 80.44 383 GLY A O 1
ATOM 3147 N N . LEU A 1 384 ? 8.793 -14.838 -15.744 1.00 80.25 384 LEU A N 1
ATOM 3148 C CA . LEU A 1 384 ? 9.997 -15.221 -16.493 1.00 80.25 384 LEU A CA 1
ATOM 3149 C C . LEU A 1 384 ? 10.611 -16.545 -16.024 1.00 80.25 384 LEU A C 1
ATOM 3151 O O . LEU A 1 384 ? 11.830 -16.723 -16.035 1.00 80.25 384 LEU A O 1
ATOM 3155 N N . THR A 1 385 ? 9.748 -17.497 -15.663 1.00 71.00 385 THR A N 1
ATOM 3156 C CA . THR A 1 385 ? 10.132 -18.827 -15.143 1.00 71.00 385 THR A CA 1
ATOM 3157 C C . THR A 1 385 ? 11.000 -19.621 -16.128 1.00 71.00 385 THR A C 1
ATOM 3159 O O . THR A 1 385 ? 11.905 -20.356 -15.735 1.00 71.00 385 THR A O 1
ATOM 3162 N N . SER A 1 386 ? 10.796 -19.414 -17.431 1.00 67.25 386 SER A N 1
ATOM 3163 C CA . SER A 1 386 ? 11.593 -20.010 -18.512 1.00 67.25 386 SER A CA 1
ATOM 3164 C C . SER A 1 386 ? 13.058 -19.552 -18.517 1.00 67.25 386 SER A C 1
ATOM 3166 O O . SER A 1 386 ? 13.935 -20.308 -18.929 1.00 67.25 386 SER A O 1
ATOM 3168 N N . ILE A 1 387 ? 13.339 -18.346 -18.015 1.00 66.56 387 ILE A N 1
ATOM 3169 C CA . ILE A 1 387 ? 14.691 -17.774 -17.917 1.00 66.56 387 ILE A CA 1
ATOM 3170 C C . ILE A 1 387 ? 15.394 -18.249 -16.638 1.00 66.56 387 ILE A C 1
ATOM 3172 O O . ILE A 1 387 ? 16.621 -18.365 -16.602 1.00 66.56 387 ILE A O 1
ATOM 3176 N N . GLU A 1 388 ? 14.623 -18.522 -15.585 1.00 61.22 388 GLU A N 1
ATOM 3177 C CA . GLU A 1 388 ? 15.123 -18.963 -14.277 1.00 61.22 388 GLU A CA 1
ATOM 3178 C C . GLU A 1 388 ? 15.523 -20.444 -14.264 1.00 61.22 388 GLU A C 1
ATOM 3180 O O . GLU A 1 388 ? 16.465 -20.816 -13.563 1.00 61.22 388 GLU A O 1
ATOM 3185 N N . ASN A 1 389 ? 14.898 -21.260 -15.117 1.00 49.25 389 ASN A N 1
ATOM 3186 C CA . ASN A 1 389 ? 15.150 -22.697 -15.248 1.00 49.25 389 ASN A CA 1
ATOM 3187 C C . ASN A 1 389 ? 16.417 -23.069 -16.043 1.00 49.25 389 ASN A C 1
ATOM 3189 O O . ASN A 1 389 ? 16.617 -24.246 -16.333 1.00 49.25 389 ASN A O 1
ATOM 3193 N N . ASN A 1 390 ? 17.282 -22.116 -16.418 1.00 42.22 390 ASN A N 1
ATOM 3194 C CA . ASN A 1 390 ? 18.507 -22.428 -17.161 1.00 42.22 390 ASN A CA 1
ATOM 3195 C C . ASN A 1 390 ? 19.638 -22.862 -16.189 1.00 42.22 390 ASN A C 1
ATOM 3197 O O . ASN A 1 390 ? 20.244 -22.002 -15.536 1.00 42.22 390 ASN A O 1
ATOM 3201 N N . PRO A 1 391 ? 19.969 -24.169 -16.076 1.00 35.91 391 PRO A N 1
ATOM 3202 C CA . PRO A 1 391 ? 20.815 -24.711 -14.997 1.00 35.91 391 PRO A CA 1
ATOM 3203 C C . PRO A 1 391 ? 22.264 -24.213 -15.052 1.00 35.91 391 PRO A C 1
ATOM 3205 O O . PRO A 1 391 ? 22.984 -24.216 -14.056 1.00 35.91 391 PRO A O 1
ATOM 3208 N N . SER A 1 392 ? 22.687 -23.730 -16.221 1.00 39.19 392 SER A N 1
ATOM 3209 C CA . SER A 1 392 ? 24.030 -23.208 -16.482 1.00 39.19 392 SER A CA 1
ATOM 3210 C C . SER A 1 392 ? 24.366 -21.920 -15.711 1.00 39.19 392 SER A C 1
ATOM 3212 O O . SER A 1 392 ? 25.534 -21.538 -15.654 1.00 39.19 392 SER A O 1
ATOM 3214 N N . ARG A 1 393 ? 23.377 -21.248 -15.098 1.00 41.72 393 ARG A N 1
ATOM 3215 C CA . ARG A 1 393 ? 23.563 -19.962 -14.395 1.00 41.72 393 ARG A CA 1
ATOM 3216 C C . ARG A 1 393 ? 23.472 -20.046 -12.865 1.00 41.72 393 ARG A C 1
ATOM 3218 O O . ARG A 1 393 ? 23.886 -19.100 -12.200 1.00 41.72 393 ARG A O 1
ATOM 3225 N N . HIS A 1 394 ? 23.006 -21.166 -12.305 1.00 39.03 394 HIS A N 1
ATOM 3226 C CA . HIS A 1 394 ? 22.940 -21.394 -10.847 1.00 39.03 394 HIS A CA 1
ATOM 3227 C C . HIS A 1 394 ? 24.243 -21.952 -10.251 1.00 39.03 394 HIS A C 1
ATOM 3229 O O . HIS A 1 394 ? 24.434 -21.919 -9.039 1.00 39.03 394 HIS A O 1
ATOM 3235 N N . ALA A 1 395 ? 25.186 -22.388 -11.093 1.00 30.78 395 ALA A N 1
ATOM 3236 C CA . ALA A 1 395 ? 26.424 -23.053 -10.677 1.00 30.78 395 ALA A CA 1
ATOM 3237 C C . ALA A 1 395 ? 27.476 -22.149 -9.991 1.00 30.78 395 ALA A C 1
ATOM 3239 O O . ALA A 1 395 ? 28.524 -22.645 -9.584 1.00 30.78 395 ALA A O 1
ATOM 3240 N N . SER A 1 396 ? 27.247 -20.837 -9.855 1.00 34.12 396 SER A N 1
ATOM 3241 C CA . SER A 1 396 ? 28.262 -19.901 -9.342 1.00 34.12 396 SER A CA 1
ATOM 3242 C C . SER A 1 396 ? 27.824 -19.072 -8.136 1.00 34.12 396 SER A C 1
ATOM 3244 O O . SER A 1 396 ? 28.318 -17.962 -7.938 1.00 34.12 396 SER A O 1
ATOM 3246 N N . SER A 1 397 ? 26.913 -19.582 -7.312 1.00 39.97 397 SER A N 1
ATOM 3247 C CA . SER A 1 397 ? 26.714 -19.030 -5.971 1.00 39.97 397 SER A CA 1
ATOM 3248 C C . SER A 1 397 ? 27.023 -20.105 -4.941 1.00 39.97 397 SER A C 1
ATOM 3250 O O . SER A 1 397 ? 26.663 -21.260 -5.132 1.00 39.97 397 SER A O 1
ATOM 3252 N N . ASN A 1 398 ? 27.730 -19.729 -3.874 1.00 36.81 398 ASN A N 1
ATOM 3253 C CA . ASN A 1 398 ? 27.999 -20.561 -2.701 1.00 36.81 398 ASN A CA 1
ATOM 3254 C C . ASN A 1 398 ? 26.676 -20.955 -2.003 1.00 36.81 398 ASN A C 1
ATOM 3256 O O . ASN A 1 398 ? 26.384 -20.486 -0.906 1.00 36.81 398 ASN A O 1
ATOM 3260 N N . GLN A 1 399 ? 25.870 -21.807 -2.637 1.00 43.47 399 GLN A N 1
ATOM 3261 C CA . GLN A 1 399 ? 24.644 -22.417 -2.113 1.00 43.47 399 GLN A CA 1
ATOM 3262 C C . GLN A 1 399 ? 24.962 -23.621 -1.218 1.00 43.47 399 GLN A C 1
ATOM 3264 O O . GLN A 1 399 ? 24.185 -24.559 -1.116 1.00 43.47 399 GLN A O 1
ATOM 3269 N N . SER A 1 400 ? 26.098 -23.624 -0.519 1.00 39.03 400 SER A N 1
ATOM 3270 C CA . SER A 1 400 ? 26.486 -24.743 0.345 1.00 39.03 400 SER A CA 1
ATOM 3271 C C . SER A 1 400 ? 25.749 -24.762 1.698 1.00 39.03 400 SER A C 1
ATOM 3273 O O . SER A 1 400 ? 26.280 -25.302 2.662 1.00 39.03 400 SER A O 1
ATOM 3275 N N . ALA A 1 401 ? 24.572 -24.132 1.821 1.00 47.22 401 ALA A N 1
ATOM 3276 C CA . ALA A 1 401 ? 23.832 -24.070 3.090 1.00 47.22 401 ALA A CA 1
ATOM 3277 C C . ALA A 1 401 ? 22.304 -23.904 2.975 1.00 47.22 401 ALA A C 1
ATOM 3279 O O . ALA A 1 401 ? 21.642 -23.812 4.007 1.00 47.22 401 ALA A O 1
ATOM 3280 N N . PHE A 1 402 ? 21.731 -23.823 1.771 1.00 54.97 402 PHE A N 1
ATOM 3281 C CA . PHE A 1 402 ? 20.288 -23.650 1.599 1.00 54.97 402 PHE A CA 1
ATOM 3282 C C . PHE A 1 402 ? 19.775 -24.831 0.788 1.00 54.97 402 PHE A C 1
ATOM 3284 O O . PHE A 1 402 ? 19.981 -24.865 -0.418 1.00 54.97 402 PHE A O 1
ATOM 3291 N N . ASP A 1 403 ? 19.188 -25.819 1.461 1.00 61.81 403 ASP A N 1
ATOM 3292 C CA . ASP A 1 403 ? 18.447 -26.874 0.779 1.00 61.81 403 ASP A CA 1
ATOM 3293 C C . ASP A 1 403 ? 17.125 -26.263 0.284 1.00 61.81 403 ASP A C 1
ATOM 3295 O O . ASP A 1 403 ? 16.269 -25.938 1.113 1.00 61.81 403 ASP A O 1
ATOM 3299 N N . PRO A 1 404 ? 16.943 -26.040 -1.032 1.00 65.06 404 PRO A N 1
ATOM 3300 C CA . PRO A 1 404 ? 15.719 -25.451 -1.566 1.00 65.06 404 PRO A CA 1
ATOM 3301 C C . PRO A 1 404 ? 14.508 -26.360 -1.322 1.00 65.06 404 PRO A C 1
ATOM 3303 O O . PRO A 1 404 ? 13.371 -25.886 -1.321 1.00 65.06 404 PRO A O 1
ATOM 3306 N N . GLY A 1 405 ? 14.732 -27.660 -1.094 1.00 74.94 405 GLY A N 1
ATOM 3307 C CA . GLY A 1 405 ? 13.682 -28.656 -0.921 1.00 74.94 405 GLY A CA 1
ATOM 3308 C C . GLY A 1 405 ? 12.760 -28.374 0.263 1.00 74.94 405 GLY A C 1
ATOM 3309 O O . GLY A 1 405 ? 11.570 -28.656 0.178 1.00 74.94 405 GLY A O 1
ATOM 3310 N N . ILE A 1 406 ? 13.254 -27.729 1.327 1.00 88.44 406 ILE A N 1
ATOM 3311 C CA . ILE A 1 406 ? 12.465 -27.491 2.550 1.00 88.44 406 ILE A CA 1
ATOM 3312 C C . ILE A 1 406 ? 11.259 -26.560 2.343 1.00 88.44 406 ILE A C 1
ATOM 3314 O O . ILE A 1 406 ? 10.356 -26.545 3.177 1.00 88.44 406 ILE A O 1
ATOM 3318 N N . TRP A 1 407 ? 11.259 -25.764 1.268 1.00 88.38 407 TRP A N 1
ATOM 3319 C CA . TRP A 1 407 ? 10.184 -24.818 0.938 1.00 88.38 407 TRP A CA 1
ATOM 3320 C C . TRP A 1 407 ? 9.211 -25.354 -0.113 1.00 88.38 407 TRP A C 1
ATOM 3322 O O . TRP A 1 407 ? 8.173 -24.739 -0.353 1.00 88.38 407 TRP A O 1
ATOM 3332 N N . HIS A 1 408 ? 9.530 -26.486 -0.740 1.00 88.31 408 HIS A N 1
ATOM 3333 C CA . HIS A 1 408 ? 8.668 -27.092 -1.743 1.00 88.31 408 HIS A CA 1
ATOM 3334 C C . HIS A 1 408 ? 7.522 -27.858 -1.082 1.00 88.31 408 HIS A C 1
ATOM 3336 O O . HIS A 1 408 ? 7.666 -28.453 -0.012 1.00 88.31 408 HIS A O 1
ATOM 3342 N N . ALA A 1 409 ? 6.372 -27.866 -1.753 1.00 90.50 409 ALA A N 1
ATOM 3343 C CA . ALA A 1 409 ? 5.258 -28.700 -1.337 1.00 90.50 409 ALA A CA 1
ATOM 3344 C C . ALA A 1 409 ? 5.615 -30.195 -1.510 1.00 90.50 409 ALA A C 1
ATOM 3346 O O . ALA A 1 409 ? 6.338 -30.538 -2.455 1.00 90.50 409 ALA A O 1
ATOM 3347 N N . PRO A 1 410 ? 5.128 -31.097 -0.636 1.00 91.31 410 PRO A N 1
ATOM 3348 C CA . PRO A 1 410 ? 5.477 -32.519 -0.684 1.00 91.31 410 PRO A CA 1
ATOM 3349 C C . PRO A 1 410 ? 5.211 -33.190 -2.040 1.00 91.31 410 PRO A C 1
ATOM 3351 O O . PRO A 1 410 ? 5.999 -34.023 -2.479 1.00 91.31 410 PRO A O 1
ATOM 3354 N N . GLU A 1 411 ? 4.136 -32.808 -2.732 1.00 91.00 411 GLU A N 1
ATOM 3355 C CA . GLU A 1 411 ? 3.794 -33.317 -4.061 1.00 91.00 411 GLU A CA 1
ATOM 3356 C C . GLU A 1 411 ? 4.813 -32.916 -5.139 1.00 91.00 411 GLU A C 1
ATOM 3358 O O . GLU A 1 411 ? 5.096 -33.704 -6.038 1.00 91.00 411 GLU A O 1
ATOM 3363 N N . VAL A 1 412 ? 5.430 -31.735 -5.015 1.00 87.75 412 VAL A N 1
ATOM 3364 C CA . VAL A 1 412 ? 6.471 -31.259 -5.941 1.00 87.75 412 VAL A CA 1
ATOM 3365 C C . VAL A 1 412 ? 7.790 -31.988 -5.691 1.00 87.75 412 VAL A C 1
ATOM 3367 O O . VAL A 1 412 ? 8.488 -32.353 -6.637 1.00 87.75 412 VAL A O 1
ATOM 3370 N N . LEU A 1 413 ? 8.126 -32.236 -4.421 1.00 86.44 413 LEU A N 1
ATOM 3371 C CA . LEU A 1 413 ? 9.294 -33.042 -4.055 1.00 86.44 413 LEU A CA 1
ATOM 3372 C C . LEU A 1 413 ? 9.176 -34.460 -4.618 1.00 86.44 413 LEU A C 1
ATOM 3374 O O . LEU A 1 413 ? 10.114 -34.941 -5.251 1.00 86.44 413 LEU A O 1
ATOM 3378 N N . ALA A 1 414 ? 7.999 -35.078 -4.475 1.00 87.81 414 ALA A N 1
ATOM 3379 C CA . ALA A 1 414 ? 7.727 -36.386 -5.050 1.00 87.81 414 ALA A CA 1
ATOM 3380 C C . ALA A 1 414 ? 7.903 -36.377 -6.579 1.00 87.81 414 ALA A C 1
ATOM 3382 O O . ALA A 1 414 ? 8.598 -37.237 -7.109 1.00 87.81 414 ALA A O 1
ATOM 3383 N N . GLU A 1 415 ? 7.348 -35.405 -7.310 1.00 84.50 415 GLU A N 1
ATOM 3384 C CA . GLU A 1 415 ? 7.536 -35.322 -8.769 1.00 84.50 415 GLU A CA 1
ATOM 3385 C C . GLU A 1 415 ? 9.010 -35.204 -9.190 1.00 84.50 415 GLU A C 1
ATOM 3387 O O . GLU A 1 415 ? 9.419 -35.818 -10.178 1.00 84.50 415 GLU A O 1
ATOM 3392 N N . ASN A 1 416 ? 9.812 -34.439 -8.448 1.00 77.94 416 ASN A N 1
ATOM 3393 C CA . ASN A 1 416 ? 11.235 -34.266 -8.737 1.00 77.94 416 ASN A CA 1
ATOM 3394 C C . ASN A 1 416 ? 12.041 -35.551 -8.494 1.00 77.94 416 ASN A C 1
ATOM 3396 O O . ASN A 1 416 ? 12.949 -35.847 -9.268 1.00 77.94 416 ASN A O 1
ATOM 3400 N N . GLU A 1 417 ? 11.689 -36.340 -7.475 1.00 76.81 417 GLU A N 1
ATOM 3401 C CA . GLU A 1 417 ? 12.285 -37.661 -7.235 1.00 76.81 417 GLU A CA 1
ATOM 3402 C C . GLU A 1 417 ? 11.959 -38.665 -8.348 1.00 76.81 417 GLU A C 1
ATOM 3404 O O . GLU A 1 417 ? 12.800 -39.492 -8.670 1.00 76.81 417 GLU A O 1
ATOM 3409 N N . HIS A 1 418 ? 10.777 -38.580 -8.969 1.00 70.12 418 HIS A N 1
ATOM 3410 C CA . HIS A 1 418 ? 10.392 -39.469 -10.076 1.00 70.12 418 HIS A CA 1
ATOM 3411 C C . HIS A 1 418 ? 11.010 -39.071 -11.430 1.00 70.12 418 HIS A C 1
ATOM 3413 O O . HIS A 1 418 ? 10.967 -39.861 -12.375 1.00 70.12 418 HIS A O 1
ATOM 3419 N N . ARG A 1 419 ? 11.514 -37.835 -11.562 1.00 58.84 419 ARG A N 1
ATOM 3420 C CA . ARG A 1 419 ? 12.169 -37.327 -12.784 1.00 58.84 419 ARG A CA 1
ATOM 3421 C C . ARG A 1 419 ? 13.684 -37.550 -12.805 1.00 58.84 419 ARG A C 1
ATOM 3423 O O . ARG A 1 419 ? 14.261 -37.477 -13.891 1.00 58.84 419 ARG A O 1
ATOM 3430 N N . ASN A 1 420 ? 14.296 -37.774 -11.642 1.00 46.00 420 ASN A N 1
ATOM 3431 C CA . ASN A 1 420 ? 15.702 -38.162 -11.482 1.00 46.00 420 ASN A CA 1
ATOM 3432 C C . ASN A 1 420 ? 15.847 -39.684 -11.524 1.00 46.00 420 ASN A 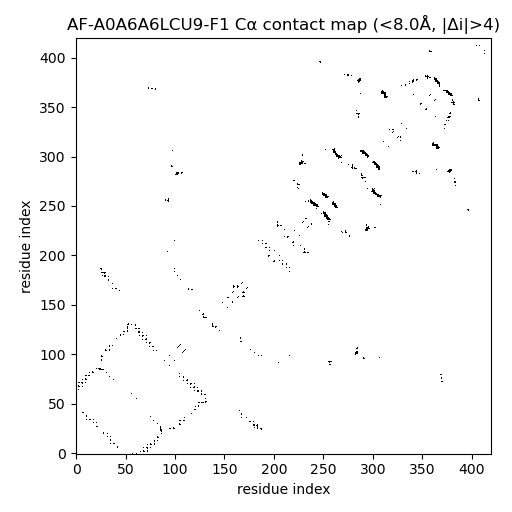C 1
ATOM 3434 O O . ASN A 1 420 ? 16.923 -40.140 -11.976 1.00 46.00 420 ASN A O 1
#

Solvent-accessible surface area (backbone atoms only — not comparable to full-atom values): 23432 Å² total; per-residue (Å²): 104,69,47,58,51,53,38,51,53,46,50,49,52,40,52,60,58,53,72,53,44,86,68,26,79,58,51,39,42,39,45,52,50,48,52,50,52,53,49,52,52,51,52,50,51,54,50,52,44,65,74,40,47,59,78,91,41,54,90,70,57,45,65,68,40,50,63,40,33,46,54,48,31,48,42,50,41,49,43,40,52,51,47,50,62,44,54,48,92,63,54,65,66,40,48,45,63,73,44,76,74,63,53,43,56,56,72,42,40,45,42,51,40,63,69,45,47,58,54,39,55,50,27,47,50,61,37,22,34,68,40,79,86,55,66,67,62,25,51,53,44,47,54,51,53,55,63,67,72,35,76,90,48,81,39,76,65,57,37,35,73,78,40,8,75,82,66,69,50,28,72,71,56,58,57,45,58,60,49,24,55,52,50,31,54,51,52,45,53,51,51,46,54,50,56,58,72,66,66,84,59,54,76,30,54,46,51,47,44,56,51,49,49,30,43,76,72,74,44,58,48,77,83,60,52,66,50,57,35,61,45,60,74,58,34,92,65,48,41,82,75,46,72,41,81,82,55,89,38,33,28,33,30,33,44,61,92,40,73,30,27,33,45,43,50,77,52,74,53,78,88,43,31,65,57,52,52,53,50,52,67,51,72,58,77,17,35,68,43,38,61,48,60,25,30,34,85,90,77,28,36,38,40,36,36,25,69,61,72,74,44,31,44,42,61,50,48,62,75,59,55,44,102,86,40,89,68,85,64,57,69,71,45,50,51,52,50,52,50,33,44,50,53,24,50,52,54,34,50,77,69,77,44,70,50,90,68,76,46,48,74,29,30,33,34,32,78,39,92,76,39,90,90,40,65,50,37,23,36,49,73,57,77,66,62,81,71,70,68,46,72,88,71,65,79,73,53,94,64,87,80,64,72,71,67,80,66,50,56,72,70,56,52,53,53,54,63,74,74,106

Foldseek 3Di:
DVLLVLLVVLLVLLVVLCVVLVLQLFLSLLSVLLSVLSVLLSVLLVVLCVVQADPVCCVPLLVQLVVLSNQLSLLSLLSSVVSCVSNDPAQPLVCCLVHLQDLCSVQPSVVSNLVSSVSNSVSSLVSSLVHDDDPVSNVVSVVVVCVVPDPVCPDPVSCCVPCVSSSVNHPVSVVSSVVSSVVSLVSNLVVLVVVLVVPPDDPLSNQSSVCSNCVSVVNNCPPLAFAACCSQVVAPQWDFPAADDQFPQWTWIDDSNDIWIKGKDADARVVCSVLVSLQQNDDHQAAWHFRGWHADPVRSMIITTTHDFDAFQVVLCVVQDDPPPPDSADPVQVVLQVVSNVSQQVSCVVVVWDLQQDDRRQKTWHDRPSDPRHTRIHGGNTTPVVVVPPPVRVVRDPPVDDDSVVRHDPVVVVVVVVVD

Sequence (420 aa):
MEQFRQIGEVLGSLKALMVLQDDIQINQRQCCLLLNIFTVAFNTIAEEIKQNLKLEEKNTKWKPLEEPLRELHRVFKDGEFYVRRCLDNKDWWAKVVSLHQNKDSIEFHIYNLLSNFPAVIEAIETAGEISGLDQEEMQKKRVMLVKKYDRSWNDPKLFQWRFGKQYLVSREICSQFESAMREDGWLLVEGIKQKIKAGSLTKSEQRLGDVLLKKLNGQLLVNRKLPPSSILLGSEDYQVRRRLGGGSQYKEIQWLGESYALRHFFEDIEPLSSEISNLLSLSHPNIVQYLCGFYDEEKKECFLVMELMSKDLYAYMKENSSSRRQVLFSLPIVVDVMLQVARGMEFLHSRKIYVGDLNPTNIFLKPRKSTEGYFHVKVSGFGLTSIENNPSRHASSNQSAFDPGIWHAPEVLAENEHRN

Nearest PDB structures (foldseek):
  6ka4-assembly1_A  TM=9.574E-01  e=1.797E-32  Arabidopsis thaliana
  6tpa-assembly1_A  TM=7.937E-01  e=1.434E-05  Homo sapiens
  7cqe-assembly1_A  TM=7.773E-01  e=6.897E-05  Homo sapiens
  9bhk-assembly1_A  TM=7.460E-01  e=4.149E-05  Homo sapiens
  6y0a-assembly1_A  TM=7.654E-01  e=1.905E-04  Homo sapiens

pLDDT: mean 88.87, std 12.35, range [30.78, 98.69]

Mean predicted aligned error: 6.55 Å

Organism: Hevea brasiliensis (NCBI:txid3981)

InterPro domains:
  IPR000719 Protein kinase domain [PF00069] (271-418)
  IPR000719 Protein kinase domain [PS50011] (238-420)
  IPR000719 Protein kinase domain [SM00220] (238-414)
  IPR010632 Domain of unknown function DUF1221 [PF06760] (21-235)
  IPR011009 Protein kinase-like domain superfamily [SSF56112] (235-415)
  IPR051681 Serine/Threonine Kinases and Pseudokinases [PTHR44329] (233-415)